Protein AF-A0A8J8HJS9-F1 (afdb_monomer_lite)

Radius of gyration: 49.49 Å; chains: 1; bounding box: 114×107×110 Å

Secondary structure (DSSP, 8-state):
----------------PPP--------PPPPPPEEEEESSEE-TT--EEEEEE-TT-SEEEEETTTEEEESEEEEEE--SS-EEEEEEESSTTPPEEEEEEEEE-TT----SPPEEEEEEES-SEE-TT--EEEEEEEESS-EEEEETTTEE-TT-SEEEE--SS-EEEEEEEEETTEEEEEEEEEEE----S---S-PPPEEEEEEES-SEE-TT--EEEEEEEESS-EEEEETTTEE-TT-SEEEE--SS-EEEEEEEEETTEEEEEEEEEEEPPP--PPPHHHHS-TTTTTHHHHTT-HHHHHHHHHHHHHHSPTT-EEEEEEEESSTHHHHHHHHHHGGGGGGEEEEEEE-TTS-EEEEEEEEEESSHHHHHHHHHTS-HHHHHH-TT-EEEEPPP----------

Foldseek 3Di:
DDDDDDDDDDDDDDDDDDDPPPPPPPPPPQDAKDWDKPPQEDAQFDKIKIWIAHPPAQWKAKPPVRDIGGNGDIDIDGHRAWDKIWIFRPPVVTDTRDIGIRHHDPDDPQPDWKDWPDWEKPAQEEAQQDKIKIFTDIDDQWFKFKPDVRDTQHPDGIDIDGHRAWDKIKMWTGDPNGIDIDIGIRHHPYPPPPDDDQDWKDWPDWDWPAQEEAQFDKIKIFTDIDRQWFKFKPPVRDTQRPDGIDIDGHRAFDKMKIWIGDPVGIDIDIGTRHHQYPDDDDDPVCLQFLVSLLVCLVVVVVVNLQVLLVVQLVPAPAFWKWWWQDKAPDSPVVNLLSVLQPRQSSQWRWHWDQDPVRDIIIIIIGHIGNDQVRNVVVLVVGRPSSCVNRVVTDMDTRDDPPPDDDDDDD

pLDDT: mean 75.35, std 15.9, range [27.67, 93.69]

Structure (mmCIF, N/CA/C/O backbone):
data_AF-A0A8J8HJS9-F1
#
_entry.id   AF-A0A8J8HJS9-F1
#
loop_
_atom_site.group_PDB
_atom_site.id
_atom_site.type_symbol
_atom_site.label_atom_id
_atom_site.label_alt_id
_atom_site.label_comp_id
_atom_site.label_asym_id
_atom_site.label_entity_id
_atom_site.label_seq_id
_atom_site.pdbx_PDB_ins_code
_atom_site.Cartn_x
_atom_site.Cartn_y
_atom_site.Cartn_z
_atom_site.occupancy
_atom_site.B_iso_or_equiv
_atom_site.auth_seq_id
_atom_site.auth_comp_id
_atom_site.auth_asym_id
_atom_site.auth_atom_id
_atom_site.pdbx_PDB_model_num
ATOM 1 N N . MET A 1 1 ? 49.437 -79.868 17.389 1.00 36.28 1 MET A N 1
ATOM 2 C CA . MET A 1 1 ? 50.194 -81.122 17.181 1.00 36.28 1 MET A CA 1
ATOM 3 C C . MET A 1 1 ? 49.932 -81.598 15.765 1.00 36.28 1 MET A C 1
ATOM 5 O O . MET A 1 1 ? 48.791 -81.554 15.331 1.00 36.28 1 MET A O 1
ATOM 9 N N . ALA A 1 2 ? 51.005 -81.908 15.046 1.00 41.72 2 ALA A N 1
ATOM 10 C CA . ALA A 1 2 ? 51.056 -82.119 13.604 1.00 41.72 2 ALA A CA 1
ATOM 11 C C . ALA A 1 2 ? 50.520 -83.483 13.140 1.00 41.72 2 ALA A C 1
ATOM 13 O O . ALA A 1 2 ? 50.541 -84.446 13.901 1.00 41.72 2 ALA A O 1
ATOM 14 N N . HIS A 1 3 ? 50.185 -83.574 11.849 1.00 36.38 3 HIS A N 1
ATOM 15 C CA . HIS A 1 3 ? 50.345 -84.798 11.064 1.00 36.38 3 HIS A CA 1
ATOM 16 C C . HIS A 1 3 ? 50.560 -84.491 9.569 1.00 36.38 3 HIS A C 1
ATOM 18 O O . HIS A 1 3 ? 49.727 -83.808 8.990 1.00 36.38 3 HIS A O 1
ATOM 24 N N . ARG A 1 4 ? 51.652 -85.073 9.020 1.00 40.34 4 ARG A N 1
ATOM 25 C CA . ARG A 1 4 ? 51.846 -85.717 7.685 1.00 40.34 4 ARG A CA 1
ATOM 26 C C . ARG A 1 4 ? 51.495 -84.934 6.393 1.00 40.34 4 ARG A C 1
ATOM 28 O O . ARG A 1 4 ? 50.524 -84.206 6.367 1.00 40.34 4 ARG A O 1
ATOM 35 N N . SER A 1 5 ? 52.151 -85.091 5.236 1.00 39.16 5 SER A N 1
ATOM 36 C CA . SER A 1 5 ? 53.235 -85.962 4.730 1.00 39.16 5 SER A CA 1
ATOM 37 C C . SER A 1 5 ? 53.528 -85.597 3.255 1.00 39.16 5 SER A C 1
ATOM 39 O O . SER A 1 5 ? 52.626 -85.124 2.574 1.00 39.16 5 SER A O 1
ATOM 41 N N . ASP A 1 6 ? 54.745 -85.925 2.798 1.00 36.84 6 ASP A N 1
ATOM 42 C CA . ASP A 1 6 ? 55.173 -86.344 1.439 1.00 36.84 6 ASP A CA 1
ATOM 43 C C . ASP A 1 6 ? 55.147 -85.385 0.218 1.00 36.84 6 ASP A C 1
ATOM 45 O O . ASP A 1 6 ? 54.103 -85.081 -0.342 1.00 36.84 6 ASP A O 1
ATOM 49 N N . HIS A 1 7 ? 56.365 -84.947 -0.181 1.00 37.84 7 HIS A N 1
ATOM 50 C CA . HIS A 1 7 ? 57.143 -85.253 -1.420 1.00 37.84 7 HIS A CA 1
ATOM 51 C C . HIS A 1 7 ? 56.428 -85.495 -2.786 1.00 37.84 7 HIS A C 1
ATOM 53 O O . HIS A 1 7 ? 55.281 -85.917 -2.792 1.00 37.84 7 HIS A O 1
ATOM 59 N N . PRO A 1 8 ? 57.119 -85.500 -3.964 1.00 48.84 8 PRO A N 1
ATOM 60 C CA . PRO A 1 8 ? 58.355 -84.828 -4.436 1.00 48.84 8 PRO A CA 1
ATOM 61 C C . PRO A 1 8 ? 58.306 -84.291 -5.914 1.00 48.84 8 PRO A C 1
ATOM 63 O O . PRO A 1 8 ? 57.469 -84.688 -6.709 1.00 48.84 8 PRO A O 1
ATOM 66 N N . GLY A 1 9 ? 59.296 -83.460 -6.296 1.00 34.62 9 GLY A N 1
ATOM 67 C CA . GLY A 1 9 ? 60.043 -83.472 -7.583 1.00 34.62 9 GLY A CA 1
ATOM 68 C C . GLY A 1 9 ? 59.390 -83.120 -8.940 1.00 34.62 9 GLY A C 1
ATOM 69 O O . GLY A 1 9 ? 58.496 -83.819 -9.389 1.00 34.62 9 GLY A O 1
ATOM 70 N N . TYR A 1 10 ? 59.992 -82.180 -9.699 1.00 31.38 10 TYR A N 1
ATOM 71 C CA . TYR A 1 10 ? 60.421 -82.425 -11.096 1.00 31.38 10 TYR A CA 1
ATOM 72 C C . TYR A 1 10 ? 61.401 -81.358 -11.658 1.00 31.38 10 TYR A C 1
ATOM 74 O O . TYR A 1 10 ? 61.459 -80.224 -11.201 1.00 31.38 10 TYR A O 1
ATOM 82 N N . THR A 1 11 ? 62.176 -81.821 -12.639 1.00 39.16 11 THR A N 1
ATOM 83 C CA . THR A 1 11 ? 63.468 -81.427 -13.261 1.00 39.16 11 THR A CA 1
ATOM 84 C C . THR A 1 11 ? 63.566 -80.110 -14.085 1.00 39.16 11 THR A C 1
ATOM 86 O O . THR A 1 11 ? 62.546 -79.487 -14.375 1.00 39.16 11 THR A O 1
ATOM 89 N N . PRO A 1 12 ? 64.792 -79.674 -14.493 1.00 52.62 12 PRO A N 1
ATOM 90 C CA . PRO A 1 12 ? 65.065 -78.360 -15.090 1.00 52.62 12 PRO A CA 1
ATOM 91 C C . PRO A 1 12 ? 65.014 -78.344 -16.632 1.00 52.62 12 PRO A C 1
ATOM 93 O O . PRO A 1 12 ? 65.331 -79.336 -17.285 1.00 52.62 12 PRO A O 1
ATOM 96 N N . LYS A 1 13 ? 64.712 -77.175 -17.220 1.00 33.69 13 LYS A N 1
ATOM 97 C CA . LYS A 1 13 ? 64.967 -76.835 -18.635 1.00 33.69 13 LYS A CA 1
ATOM 98 C C . LYS A 1 13 ? 65.310 -75.343 -18.774 1.00 33.69 13 LYS A C 1
ATOM 100 O O . LYS A 1 13 ? 64.467 -74.49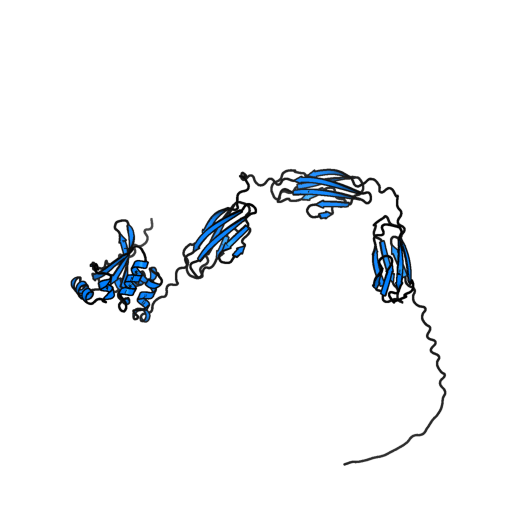3 -18.520 1.00 33.69 13 LYS A O 1
ATOM 105 N N . MET A 1 14 ? 66.529 -75.038 -19.220 1.00 44.81 14 MET A N 1
ATOM 106 C CA . MET A 1 14 ? 66.852 -73.822 -19.991 1.00 44.81 14 MET A CA 1
ATOM 107 C C . MET A 1 14 ? 66.693 -74.231 -21.466 1.00 44.81 14 MET A C 1
ATOM 109 O O . MET A 1 14 ? 67.125 -75.344 -21.783 1.00 44.81 14 MET A O 1
ATOM 113 N N . PRO A 1 15 ? 66.035 -73.466 -22.360 1.00 48.69 15 PRO A N 1
ATOM 114 C CA . PRO A 1 15 ? 66.556 -72.192 -22.880 1.00 48.69 15 PRO A CA 1
ATOM 115 C C . PRO A 1 15 ? 65.411 -71.175 -23.156 1.00 48.69 15 PRO A C 1
ATOM 117 O O . PRO A 1 15 ? 64.243 -71.489 -22.982 1.00 48.69 15 PRO A O 1
ATOM 120 N N . LEU A 1 16 ? 65.630 -69.905 -23.486 1.00 39.34 16 LEU A N 1
ATOM 121 C CA . LEU A 1 16 ? 65.912 -69.418 -24.840 1.00 39.34 16 LEU A CA 1
ATOM 122 C C . LEU A 1 16 ? 65.949 -67.880 -24.746 1.00 39.34 16 LEU A C 1
ATOM 124 O O . LEU A 1 16 ? 65.072 -67.288 -24.116 1.00 39.34 16 LEU A O 1
ATOM 128 N N . LEU A 1 17 ? 66.939 -67.235 -25.369 1.00 49.56 17 LEU A N 1
ATOM 129 C CA . LEU A 1 17 ? 66.919 -65.790 -25.593 1.00 49.56 17 LEU A CA 1
ATOM 130 C C . LEU A 1 17 ? 65.642 -65.411 -26.361 1.00 49.56 17 LEU A C 1
ATOM 132 O O . LEU A 1 17 ? 65.450 -65.854 -27.492 1.00 49.56 17 LEU A O 1
ATOM 136 N N . LEU A 1 18 ? 64.806 -64.560 -25.769 1.00 41.50 18 LEU A N 1
ATOM 137 C CA . LEU A 1 18 ? 63.797 -63.787 -26.493 1.00 41.50 18 LEU A CA 1
ATOM 138 C C . LEU A 1 18 ? 64.414 -62.428 -26.852 1.00 41.50 18 LEU A C 1
ATOM 140 O O . LEU A 1 18 ? 65.039 -61.803 -25.990 1.00 41.50 18 LEU A O 1
ATOM 144 N N . PRO A 1 19 ? 64.293 -61.970 -28.109 1.00 44.59 19 PRO A N 1
ATOM 145 C CA . PRO A 1 19 ? 64.908 -60.730 -28.543 1.00 44.59 19 PRO A CA 1
ATOM 146 C C . PRO A 1 19 ? 64.234 -59.556 -27.836 1.00 44.59 19 PRO A C 1
ATOM 148 O O . PRO A 1 19 ? 63.010 -59.520 -27.678 1.00 44.59 19 PRO A O 1
ATOM 151 N N . LEU A 1 20 ? 65.059 -58.587 -27.436 1.00 45.38 20 LEU A N 1
ATOM 152 C CA . LEU A 1 20 ? 64.646 -57.256 -27.020 1.00 45.38 20 LEU A CA 1
ATOM 153 C C . LEU A 1 20 ? 63.729 -56.694 -28.114 1.00 45.38 20 LEU A C 1
ATOM 155 O O . LEU A 1 20 ? 64.186 -56.237 -29.160 1.00 45.38 20 LEU A O 1
ATOM 159 N N . SER A 1 21 ? 62.421 -56.810 -27.900 1.00 46.03 21 SER A N 1
ATOM 160 C CA . SER A 1 21 ? 61.421 -56.232 -28.782 1.00 46.03 21 SER A CA 1
ATOM 161 C C . SER A 1 21 ? 61.504 -54.735 -28.554 1.00 46.03 21 SER A C 1
ATOM 163 O O . SER A 1 21 ? 60.954 -54.212 -27.586 1.00 46.03 21 SER A O 1
ATOM 165 N N . LEU A 1 22 ? 62.292 -54.068 -29.395 1.00 46.22 22 LEU A N 1
ATOM 166 C CA . LEU A 1 22 ? 62.336 -52.624 -29.498 1.00 46.22 22 LEU A CA 1
ATOM 167 C C . LEU A 1 22 ? 60.907 -52.187 -29.832 1.00 46.22 22 LEU A C 1
ATOM 169 O O . LEU A 1 22 ? 60.475 -52.275 -30.981 1.00 46.22 22 LEU A O 1
ATOM 173 N N . LEU A 1 23 ? 60.143 -51.796 -28.809 1.00 44.44 23 LEU A N 1
ATOM 174 C CA . LEU A 1 23 ? 58.876 -51.115 -29.000 1.00 44.44 23 LEU A CA 1
ATOM 175 C C . LEU A 1 23 ? 59.242 -49.786 -29.659 1.00 44.44 23 LEU A C 1
ATOM 177 O O . LEU A 1 23 ? 59.620 -48.820 -28.998 1.00 44.44 23 LEU A O 1
ATOM 181 N N . LEU A 1 24 ? 59.219 -49.770 -30.989 1.00 45.34 24 LEU A N 1
ATOM 182 C CA . LEU A 1 24 ? 59.261 -48.545 -31.756 1.00 45.34 24 LEU A CA 1
ATOM 183 C C . LEU A 1 24 ? 57.940 -47.841 -31.434 1.00 45.34 24 LEU A C 1
ATOM 185 O O . LEU A 1 24 ? 56.916 -48.093 -32.066 1.00 45.34 24 LEU A O 1
ATOM 189 N N . CYS A 1 25 ? 57.938 -47.019 -30.382 1.00 41.53 25 CYS A N 1
ATOM 190 C CA . CYS A 1 25 ? 56.901 -46.023 -30.188 1.00 41.53 25 CYS A CA 1
ATOM 191 C C . CYS A 1 25 ? 56.928 -45.156 -31.445 1.00 41.53 25 CYS A C 1
ATO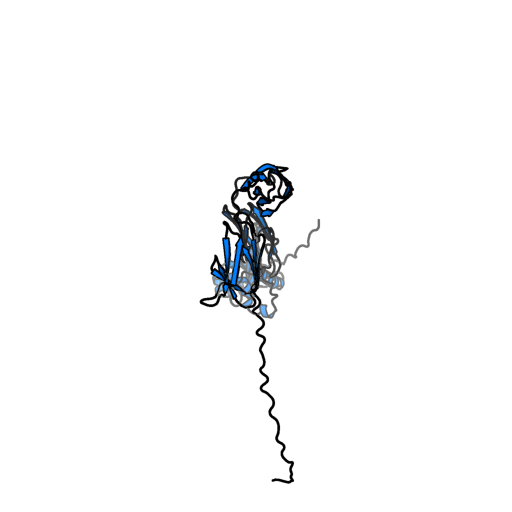M 193 O O . CYS A 1 25 ? 57.761 -44.261 -31.577 1.00 41.53 25 CYS A O 1
ATOM 195 N N . LEU A 1 26 ? 56.034 -45.448 -32.388 1.00 49.09 26 LEU A N 1
ATOM 196 C CA . LEU A 1 26 ? 55.610 -44.487 -33.387 1.00 49.09 26 LEU A CA 1
ATOM 197 C C . LEU A 1 26 ? 55.000 -43.338 -32.588 1.00 49.09 26 LEU A C 1
ATOM 199 O O . LEU A 1 26 ? 53.828 -43.379 -32.222 1.00 49.09 26 LEU A O 1
ATOM 203 N N . ALA A 1 27 ? 55.830 -42.358 -32.229 1.00 51.84 27 ALA A N 1
ATOM 204 C CA . ALA A 1 27 ? 55.368 -41.093 -31.702 1.00 51.84 27 ALA A CA 1
ATOM 205 C C . ALA A 1 27 ? 54.453 -40.513 -32.779 1.00 51.84 27 ALA A C 1
ATOM 207 O O . ALA A 1 27 ? 54.914 -40.055 -33.826 1.00 51.84 27 ALA A O 1
ATOM 208 N N . GLN A 1 28 ? 53.145 -40.648 -32.567 1.00 54.22 28 GLN A N 1
ATOM 209 C CA . GLN A 1 28 ? 52.143 -40.066 -33.438 1.00 54.22 28 GLN A CA 1
ATOM 210 C C . GLN A 1 28 ? 52.453 -38.571 -33.507 1.00 54.22 28 GLN A C 1
ATOM 212 O O . GLN A 1 28 ? 52.552 -37.920 -32.464 1.00 54.22 28 GLN A O 1
ATOM 217 N N . ALA A 1 29 ? 52.708 -38.060 -34.716 1.00 60.34 29 ALA A N 1
ATOM 218 C CA . ALA A 1 29 ? 53.073 -36.662 -34.899 1.00 60.34 29 ALA A CA 1
ATOM 219 C C . ALA A 1 29 ? 52.031 -35.785 -34.183 1.00 60.34 29 ALA A C 1
ATOM 221 O O . ALA A 1 29 ? 50.831 -36.049 -34.327 1.00 60.34 29 ALA A O 1
ATOM 222 N N . PRO A 1 30 ? 52.461 -34.799 -33.376 1.00 66.31 30 PRO A N 1
ATOM 223 C CA . PRO A 1 30 ? 51.550 -34.012 -32.565 1.00 66.31 30 PRO A CA 1
ATOM 224 C C . PRO A 1 30 ? 50.492 -33.374 -33.463 1.00 66.31 30 PRO A C 1
ATOM 226 O O . PRO A 1 30 ? 50.823 -32.647 -34.400 1.00 66.31 30 PRO A O 1
ATOM 229 N N . THR A 1 31 ? 49.217 -33.671 -33.198 1.00 76.62 31 THR A N 1
ATOM 230 C CA . THR A 1 31 ? 48.098 -33.103 -33.952 1.00 76.62 31 THR A CA 1
ATOM 231 C C . THR A 1 31 ? 48.204 -31.577 -33.916 1.00 76.62 31 THR A C 1
ATOM 233 O O . THR A 1 31 ? 48.245 -31.019 -32.812 1.00 76.62 31 THR A O 1
ATOM 236 N N . PRO A 1 32 ? 48.273 -30.898 -35.075 1.00 82.69 32 PRO A N 1
ATOM 237 C CA . PRO A 1 32 ? 48.470 -29.458 -35.112 1.00 82.69 32 PRO A CA 1
ATOM 238 C C . PRO A 1 32 ? 47.260 -28.731 -34.525 1.00 82.69 32 PRO A C 1
ATOM 240 O O . PRO A 1 32 ? 46.136 -29.240 -34.539 1.00 82.69 32 PRO A O 1
ATOM 243 N N . CYS A 1 33 ? 47.488 -27.521 -34.022 1.00 88.12 33 CYS A N 1
ATOM 244 C CA . CYS A 1 33 ? 46.398 -26.633 -33.656 1.00 88.12 33 CYS A CA 1
ATOM 245 C C . CYS A 1 33 ? 45.600 -26.228 -34.898 1.00 88.12 33 CYS A C 1
ATOM 247 O O . CYS A 1 33 ? 46.172 -25.773 -35.887 1.00 88.12 33 CYS A O 1
ATOM 249 N N . THR A 1 34 ? 44.277 -26.337 -34.834 1.00 91.00 34 THR A N 1
ATOM 250 C CA . THR A 1 34 ? 43.375 -25.781 -35.846 1.00 91.00 34 THR A CA 1
ATOM 251 C C . THR A 1 34 ? 42.819 -24.459 -35.342 1.00 91.00 34 THR A C 1
ATOM 253 O O . THR A 1 34 ? 42.276 -24.423 -34.238 1.00 91.00 34 THR A O 1
ATOM 256 N N . LEU A 1 35 ? 42.927 -23.401 -36.144 1.00 91.50 35 LEU A N 1
ATOM 257 C CA . LEU A 1 35 ? 42.413 -22.066 -35.845 1.00 91.50 35 LEU A CA 1
ATOM 258 C C . LEU A 1 35 ? 41.567 -21.594 -37.033 1.00 91.50 35 LEU A C 1
ATOM 260 O O . LEU A 1 35 ? 42.060 -21.591 -38.158 1.00 91.50 35 LEU A O 1
ATOM 264 N N . SER A 1 36 ? 40.314 -21.213 -36.786 1.00 91.25 36 SER A N 1
ATOM 265 C CA . SER A 1 36 ? 39.416 -20.642 -37.797 1.00 91.25 36 SER A CA 1
ATOM 266 C C . SER A 1 36 ? 38.814 -19.336 -37.295 1.00 91.25 36 SER A C 1
ATOM 268 O O . SER A 1 36 ? 38.503 -19.209 -36.108 1.00 91.25 36 SER A O 1
ATOM 270 N N . LEU A 1 37 ? 38.666 -18.372 -38.200 1.00 90.44 37 LEU A N 1
ATOM 271 C CA . LEU A 1 37 ? 38.125 -17.049 -37.925 1.00 90.44 37 LEU A CA 1
ATOM 272 C C . LEU A 1 37 ? 37.078 -16.732 -38.991 1.00 90.44 37 LEU A C 1
ATOM 274 O O . LEU A 1 37 ? 37.406 -16.600 -40.170 1.00 90.44 37 LEU A O 1
ATOM 278 N N . GLU A 1 38 ? 35.820 -16.628 -38.571 1.00 89.62 38 GLU A N 1
ATOM 279 C CA . GLU A 1 38 ? 34.693 -16.421 -39.478 1.00 89.62 38 GLU A CA 1
ATOM 280 C C . GLU A 1 38 ? 33.768 -15.305 -38.967 1.00 89.62 38 GLU A C 1
ATOM 282 O O . GLU A 1 38 ? 33.300 -15.372 -37.825 1.00 89.62 38 GLU A O 1
ATOM 287 N N . PRO A 1 39 ? 33.465 -14.282 -39.790 1.00 88.56 39 PRO A N 1
ATOM 288 C CA . PRO A 1 39 ? 34.075 -13.952 -41.091 1.00 88.56 39 PRO A CA 1
ATOM 289 C C . PRO A 1 39 ? 35.500 -13.359 -40.965 1.00 88.56 39 PRO A C 1
ATOM 291 O O . PRO A 1 39 ? 35.827 -12.714 -39.973 1.00 88.56 39 PRO A O 1
ATOM 294 N N . GLY A 1 40 ? 36.350 -13.559 -41.983 1.00 83.81 40 GLY A N 1
ATOM 295 C CA . GLY A 1 40 ? 37.748 -13.077 -42.006 1.00 83.81 40 GLY A CA 1
ATOM 296 C C . GLY A 1 40 ? 37.934 -11.592 -42.360 1.00 83.81 40 GLY A C 1
ATOM 297 O O . GLY A 1 40 ? 39.005 -11.025 -42.138 1.00 83.81 40 GLY A O 1
ATOM 298 N N . GLU A 1 41 ? 36.892 -10.946 -42.880 1.00 84.94 41 GLU A N 1
ATOM 299 C CA . GLU A 1 41 ? 36.853 -9.514 -43.172 1.00 84.94 41 GLU A CA 1
ATOM 300 C C . GLU A 1 41 ? 35.580 -8.917 -42.568 1.00 84.94 41 GLU A C 1
ATOM 302 O O . GLU A 1 41 ? 34.488 -9.446 -42.781 1.00 84.94 41 GLU A O 1
ATOM 307 N N . VAL A 1 42 ? 35.729 -7.844 -41.790 1.00 79.62 42 VAL A N 1
ATOM 308 C CA . VAL A 1 42 ? 34.628 -7.198 -41.058 1.00 79.62 42 VAL A CA 1
ATOM 309 C C . VAL A 1 42 ? 34.766 -5.687 -41.019 1.00 79.62 42 VAL A C 1
ATOM 311 O O . VAL A 1 42 ? 35.817 -5.116 -41.312 1.00 79.62 42 VAL A O 1
ATOM 314 N N . ARG A 1 43 ? 33.694 -5.008 -40.626 1.00 75.81 43 ARG A N 1
ATOM 315 C CA . ARG A 1 43 ? 33.716 -3.574 -40.321 1.00 75.81 43 ARG A CA 1
ATOM 316 C C . ARG A 1 43 ? 34.173 -3.333 -38.874 1.00 75.81 43 ARG A C 1
ATOM 318 O O . ARG A 1 43 ? 34.105 -4.246 -38.048 1.00 75.81 43 ARG A O 1
ATOM 325 N N . PRO A 1 44 ? 34.614 -2.110 -38.523 1.00 74.81 44 PRO A N 1
ATOM 326 C CA . PRO A 1 44 ? 34.968 -1.787 -37.144 1.00 74.81 44 PRO A CA 1
ATOM 327 C C . PRO A 1 44 ? 33.843 -2.141 -36.157 1.00 74.81 44 PRO A C 1
ATOM 329 O O . PRO A 1 44 ? 32.724 -1.648 -36.278 1.00 74.81 44 PRO A O 1
ATOM 332 N N . GLY A 1 45 ? 34.140 -2.991 -35.171 1.00 65.62 45 GLY A N 1
ATOM 333 C CA . GLY A 1 45 ? 33.214 -3.373 -34.098 1.00 65.62 45 GLY A CA 1
ATOM 334 C C . GLY A 1 45 ? 32.198 -4.471 -34.445 1.00 65.62 45 GLY A C 1
ATOM 335 O O . GLY A 1 45 ? 31.417 -4.868 -33.569 1.00 65.62 45 GLY A O 1
ATOM 336 N N . GLU A 1 46 ? 32.208 -4.987 -35.677 1.00 76.94 46 GLU A N 1
ATOM 337 C CA . GLU A 1 46 ? 31.443 -6.179 -36.051 1.00 76.94 46 GLU A CA 1
ATOM 338 C C . GLU A 1 46 ? 31.998 -7.433 -35.372 1.00 76.94 46 GLU A C 1
ATOM 340 O O . GLU A 1 46 ? 33.171 -7.511 -35.005 1.00 76.94 46 GLU A O 1
ATOM 345 N N . SER A 1 47 ? 31.122 -8.413 -35.156 1.00 79.25 47 SER A N 1
ATOM 346 C CA . SER A 1 47 ? 31.481 -9.649 -34.474 1.00 79.25 47 SER A CA 1
ATOM 347 C C . SER A 1 47 ? 32.165 -10.636 -35.412 1.00 79.25 47 SER A C 1
ATOM 349 O O . SER A 1 47 ? 31.607 -10.969 -36.455 1.00 79.25 47 SER A O 1
ATOM 351 N N . VAL A 1 48 ? 33.291 -11.190 -34.975 1.00 87.62 48 VAL A N 1
ATOM 352 C CA . VAL A 1 48 ? 33.919 -12.374 -35.571 1.00 87.62 48 VAL A CA 1
ATOM 353 C C . VAL A 1 48 ? 33.921 -13.525 -34.583 1.00 87.62 48 VAL A C 1
ATOM 355 O O . VAL A 1 48 ? 34.086 -13.310 -33.381 1.00 87.62 48 VAL A O 1
ATOM 358 N N . LEU A 1 49 ? 33.742 -14.746 -35.073 1.00 91.25 49 LEU A N 1
ATOM 359 C CA . LEU A 1 49 ? 33.889 -15.957 -34.280 1.00 91.25 49 LEU A CA 1
ATOM 360 C C . LEU A 1 49 ? 35.292 -16.527 -34.500 1.00 91.25 49 LEU A C 1
ATOM 362 O O . LEU A 1 49 ? 35.616 -16.985 -35.594 1.00 91.25 49 LEU A O 1
ATOM 366 N N . LEU A 1 50 ? 36.115 -16.513 -33.454 1.00 89.75 50 LEU A N 1
ATOM 367 C CA . LEU A 1 50 ? 37.407 -17.191 -33.436 1.00 89.75 50 LEU A CA 1
ATOM 368 C C . LEU A 1 50 ? 37.244 -18.545 -32.746 1.00 89.75 50 LEU A C 1
ATOM 370 O O . LEU A 1 50 ? 36.863 -18.603 -31.578 1.00 89.75 50 LEU A O 1
ATOM 374 N N . THR A 1 51 ? 37.558 -19.623 -33.456 1.00 91.75 51 THR A N 1
ATOM 375 C CA . THR A 1 51 ? 37.487 -21.000 -32.954 1.00 91.75 51 THR A CA 1
ATOM 376 C C . THR A 1 51 ? 38.865 -21.640 -33.005 1.00 91.75 51 THR A C 1
ATOM 378 O O . THR A 1 51 ? 39.537 -21.571 -34.034 1.00 91.75 51 THR A O 1
ATOM 381 N N . TRP A 1 52 ? 39.281 -22.301 -31.923 1.00 92.88 52 TRP A N 1
ATOM 382 C CA . TRP A 1 52 ? 40.519 -23.082 -31.897 1.00 92.88 52 TRP A CA 1
ATOM 383 C C . TRP A 1 52 ? 40.338 -24.466 -31.287 1.00 92.88 52 TRP A C 1
ATOM 385 O O . TRP A 1 52 ? 39.505 -24.693 -30.407 1.00 92.88 52 TRP A O 1
ATOM 395 N N . ALA A 1 53 ? 41.189 -25.388 -31.727 1.00 93.31 53 ALA A N 1
ATOM 396 C CA . ALA A 1 53 ? 41.435 -26.656 -31.063 1.00 93.31 53 ALA A CA 1
ATOM 397 C C . ALA A 1 53 ? 42.932 -26.968 -31.125 1.00 93.31 53 ALA A C 1
ATOM 399 O O . ALA A 1 53 ? 43.490 -27.168 -32.198 1.00 93.31 53 ALA A O 1
ATOM 400 N N . CYS A 1 54 ? 43.566 -27.011 -29.961 1.00 91.88 54 CYS A N 1
ATOM 401 C CA . CYS A 1 54 ? 44.980 -27.271 -29.748 1.00 91.88 54 CYS A CA 1
ATOM 402 C C . CYS A 1 54 ? 45.149 -28.533 -28.895 1.00 91.88 54 CYS A C 1
ATOM 404 O O . CYS A 1 54 ? 45.250 -28.435 -27.673 1.00 91.88 54 CYS A O 1
ATOM 406 N N . PRO A 1 55 ? 45.201 -29.733 -29.501 1.00 87.31 55 PRO A N 1
ATOM 407 C CA . PRO A 1 55 ? 45.293 -30.989 -28.749 1.00 87.31 55 PRO A CA 1
ATOM 408 C C . PRO A 1 55 ? 46.552 -31.098 -27.876 1.00 87.31 55 PRO A C 1
ATOM 410 O O . PRO A 1 55 ? 46.554 -31.813 -26.881 1.00 87.31 55 PRO A O 1
ATOM 413 N N . GLN A 1 56 ? 47.614 -30.376 -28.245 1.00 83.56 56 GLN A N 1
ATOM 414 C CA . GLN A 1 56 ? 48.912 -30.377 -27.562 1.00 83.56 56 GLN A CA 1
ATOM 415 C C . GLN A 1 56 ? 48.988 -29.403 -26.373 1.00 83.56 56 GLN A C 1
ATOM 417 O O . GLN A 1 56 ? 49.939 -29.469 -25.595 1.00 83.56 56 GLN A O 1
ATOM 422 N N . ALA A 1 57 ? 48.018 -28.492 -26.236 1.00 86.25 57 ALA A N 1
ATOM 423 C CA . ALA A 1 57 ? 48.018 -27.444 -25.220 1.00 86.25 57 ALA A CA 1
ATOM 424 C C . ALA A 1 57 ? 46.679 -27.452 -24.462 1.00 86.25 57 ALA A C 1
ATOM 426 O O . ALA A 1 57 ? 45.666 -27.023 -25.016 1.00 86.25 57 ALA A O 1
ATOM 427 N N . PRO A 1 58 ? 46.633 -27.916 -23.197 1.00 86.06 58 PRO A N 1
ATOM 428 C CA . PRO A 1 58 ? 45.385 -27.982 -22.428 1.00 86.06 58 PRO A CA 1
ATOM 429 C C . PRO A 1 58 ? 44.810 -26.591 -22.125 1.00 86.06 58 PRO A C 1
ATOM 431 O O . PRO A 1 58 ? 43.597 -26.437 -21.968 1.00 86.06 58 PRO A O 1
ATOM 434 N N . GLN A 1 59 ? 45.673 -25.576 -22.082 1.00 89.06 59 GLN A N 1
ATOM 435 C CA . GLN A 1 59 ? 45.317 -24.169 -21.978 1.00 89.06 59 GLN A CA 1
ATOM 436 C C . GLN A 1 59 ? 46.160 -23.359 -22.959 1.00 89.06 59 GLN A C 1
ATOM 438 O O . GLN A 1 59 ? 47.344 -23.641 -23.159 1.00 89.06 59 GLN A O 1
ATOM 443 N N . ILE A 1 60 ? 45.544 -22.336 -23.537 1.00 92.81 60 ILE A N 1
ATOM 444 C CA . ILE A 1 60 ? 46.195 -21.388 -24.432 1.00 92.81 60 ILE A CA 1
ATOM 445 C C . ILE A 1 60 ? 46.079 -19.975 -23.887 1.00 92.81 60 ILE A C 1
ATOM 447 O O . ILE A 1 60 ? 45.202 -19.682 -23.078 1.00 92.81 60 ILE A O 1
ATOM 451 N N . ARG A 1 61 ? 46.954 -19.090 -24.346 1.00 90.81 61 ARG A N 1
ATOM 452 C CA . ARG A 1 61 ? 46.914 -17.656 -24.078 1.00 90.81 61 ARG A CA 1
ATOM 453 C C . ARG A 1 61 ? 46.622 -16.922 -25.381 1.00 90.81 61 ARG A C 1
ATOM 455 O O . ARG A 1 61 ? 47.393 -17.038 -26.332 1.0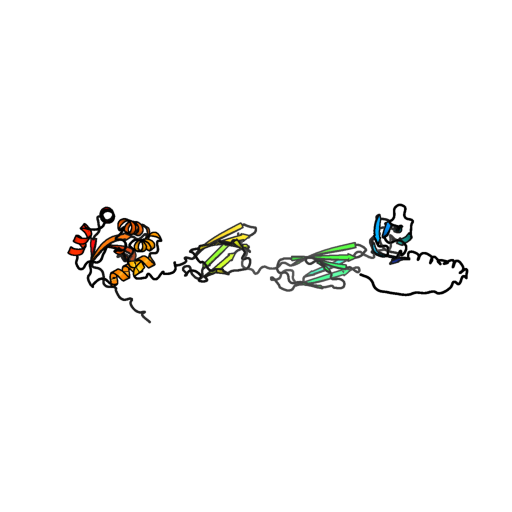0 90.81 61 ARG A O 1
ATOM 462 N N . LEU A 1 62 ? 45.509 -16.197 -25.428 1.00 89.75 62 LEU A N 1
ATOM 463 C CA . LEU A 1 62 ? 45.080 -15.420 -26.589 1.00 89.75 62 LEU A CA 1
ATOM 464 C C . LEU A 1 62 ? 45.620 -13.987 -26.502 1.00 89.75 62 LEU A C 1
ATOM 466 O O . LEU A 1 62 ? 45.408 -13.293 -25.506 1.00 89.75 62 LEU A O 1
ATOM 470 N N . GLU A 1 63 ? 46.285 -13.533 -27.559 1.00 83.62 63 GLU A N 1
ATOM 471 C CA . GLU A 1 63 ? 46.710 -12.147 -27.749 1.00 83.62 63 GLU A CA 1
ATOM 472 C C . GLU A 1 63 ? 46.034 -11.526 -28.983 1.00 83.62 63 GLU A C 1
ATOM 474 O O . GLU A 1 63 ? 45.845 -12.234 -29.974 1.00 83.62 63 GLU A O 1
ATOM 479 N N . PRO A 1 64 ? 45.707 -10.218 -28.977 1.00 75.69 64 PRO A N 1
ATOM 480 C CA . PRO A 1 64 ? 45.789 -9.286 -27.845 1.00 75.69 64 PRO A CA 1
ATOM 481 C C . PRO A 1 64 ? 44.773 -9.616 -26.732 1.00 75.69 64 PRO A C 1
ATOM 483 O O . PRO A 1 64 ? 43.746 -10.237 -26.984 1.00 75.69 64 PRO A O 1
ATOM 486 N N . GLY A 1 65 ? 45.066 -9.202 -25.493 1.00 72.38 65 GLY A N 1
ATOM 487 C CA . GLY A 1 65 ? 44.186 -9.387 -24.324 1.00 72.38 65 GLY A CA 1
ATOM 488 C C . GLY A 1 65 ? 44.731 -10.322 -23.239 1.00 72.38 65 GLY A C 1
ATOM 489 O O . GLY A 1 65 ? 44.291 -10.240 -22.097 1.00 72.38 65 GLY A O 1
ATOM 490 N N . GLY A 1 66 ? 45.710 -11.174 -23.560 1.00 79.69 66 GLY A N 1
ATOM 491 C CA . GLY A 1 66 ? 46.420 -12.012 -22.586 1.00 79.69 66 GLY A CA 1
ATOM 492 C C . GLY A 1 66 ? 45.542 -13.044 -21.870 1.00 79.69 66 GLY A C 1
ATOM 493 O O . GLY A 1 66 ? 45.921 -13.534 -20.809 1.00 79.69 66 GLY A O 1
ATOM 494 N N . MET A 1 67 ? 44.371 -13.366 -22.423 1.00 82.06 67 MET A N 1
ATOM 495 C CA . MET A 1 67 ? 43.385 -14.234 -21.778 1.00 82.06 67 MET A CA 1
ATOM 496 C C . MET A 1 67 ? 43.830 -15.696 -21.836 1.00 82.06 67 MET A C 1
ATOM 498 O O . MET A 1 67 ? 44.131 -16.201 -22.917 1.00 82.06 67 MET A O 1
ATOM 502 N N . VAL A 1 68 ? 43.830 -16.385 -20.691 1.00 87.31 68 VAL A N 1
ATOM 503 C CA . VAL A 1 68 ? 44.086 -17.832 -20.623 1.00 87.31 68 VAL A CA 1
ATOM 504 C C . VAL A 1 68 ? 42.769 -18.582 -20.790 1.00 87.31 68 VAL A C 1
ATOM 506 O O . VAL A 1 68 ? 41.852 -18.420 -19.987 1.00 87.31 68 VAL A O 1
ATOM 509 N N . LEU A 1 69 ? 42.666 -19.390 -21.843 1.00 89.06 69 LEU A N 1
ATOM 510 C CA . LEU A 1 69 ? 41.449 -20.097 -22.238 1.00 89.06 69 LEU A CA 1
ATOM 511 C C . LEU A 1 69 ? 41.729 -21.593 -22.448 1.00 89.06 69 LEU A C 1
ATOM 513 O O . LEU A 1 69 ? 42.882 -21.983 -22.644 1.00 89.06 69 LEU A O 1
ATOM 517 N N . PRO A 1 70 ? 40.701 -22.459 -22.413 1.00 91.38 70 PRO A N 1
ATOM 518 C CA . PRO A 1 70 ? 40.874 -23.883 -22.684 1.00 91.38 70 PRO A CA 1
ATOM 519 C C . PRO A 1 70 ? 41.471 -24.149 -24.071 1.00 91.38 70 PRO A C 1
ATOM 521 O O . PRO A 1 70 ? 41.209 -23.414 -25.024 1.00 91.38 70 PRO A O 1
ATOM 524 N N . GLY A 1 71 ? 42.210 -25.252 -24.203 1.00 85.75 71 GLY A N 1
ATOM 525 C CA . GLY A 1 71 ? 42.834 -25.694 -25.455 1.00 85.75 71 GLY A CA 1
ATOM 526 C C . GLY A 1 71 ? 41.869 -25.931 -26.618 1.00 85.75 71 GLY A C 1
ATOM 527 O O . GLY A 1 71 ? 42.294 -25.969 -27.767 1.00 85.75 71 GLY A O 1
ATOM 528 N N . LYS A 1 72 ? 40.567 -26.054 -26.351 1.00 91.75 72 LYS A N 1
ATOM 529 C CA . LYS A 1 72 ? 39.506 -26.095 -27.359 1.00 91.75 72 LYS A CA 1
ATOM 530 C C . LYS A 1 72 ? 38.364 -25.187 -26.924 1.00 91.75 72 LYS A C 1
ATOM 532 O O . LYS A 1 72 ? 37.725 -25.463 -25.909 1.00 91.75 72 LYS A O 1
ATOM 537 N N . PHE A 1 73 ? 38.117 -24.116 -27.671 1.00 90.44 73 PHE A N 1
ATOM 538 C CA . PHE A 1 73 ? 37.081 -23.139 -27.343 1.00 90.44 73 PHE A CA 1
ATOM 539 C C . PHE A 1 73 ? 36.715 -22.286 -28.566 1.00 90.44 73 PHE A C 1
ATOM 541 O O . PHE A 1 73 ? 37.380 -22.341 -29.602 1.00 90.44 73 PHE A O 1
ATOM 548 N N . GLN A 1 74 ? 35.652 -21.496 -28.431 1.00 90.62 74 GLN A N 1
ATOM 549 C CA . GLN A 1 74 ? 35.255 -20.488 -29.409 1.00 90.62 74 GLN A CA 1
ATOM 550 C C . GLN A 1 74 ? 34.908 -19.184 -28.689 1.00 90.62 74 GLN A C 1
ATOM 552 O O . GLN A 1 74 ? 34.290 -19.207 -27.625 1.00 90.62 74 GLN A O 1
ATOM 557 N N . VAL A 1 75 ? 35.294 -18.047 -29.257 1.00 83.44 75 VAL A N 1
ATOM 558 C CA . VAL A 1 75 ? 35.049 -16.725 -28.672 1.00 83.44 75 VAL A CA 1
ATOM 559 C C . VAL A 1 75 ? 34.585 -15.747 -29.742 1.00 83.44 75 VAL A C 1
ATOM 561 O O . VAL A 1 75 ? 35.112 -15.720 -30.855 1.00 83.44 75 VAL A O 1
ATOM 564 N N . THR A 1 76 ? 33.593 -14.929 -29.399 1.00 87.62 76 THR A N 1
ATOM 565 C CA . THR A 1 76 ? 33.137 -13.830 -30.252 1.00 87.62 76 THR A CA 1
ATOM 566 C C . THR A 1 76 ? 33.933 -12.569 -29.931 1.00 87.62 76 THR A C 1
ATOM 568 O O . THR A 1 76 ? 33.951 -12.116 -28.788 1.00 87.62 76 THR A O 1
ATOM 571 N N . LEU A 1 77 ? 34.577 -11.987 -30.940 1.00 82.25 77 LEU A N 1
ATOM 572 C CA . LEU A 1 77 ? 35.447 -10.814 -30.830 1.00 82.25 77 LEU A CA 1
ATOM 573 C C . LEU A 1 77 ? 34.859 -9.657 -31.639 1.00 82.25 77 LEU A C 1
ATOM 575 O O . LEU A 1 77 ? 34.125 -9.889 -32.592 1.00 82.25 77 LEU A O 1
ATOM 579 N N . ARG A 1 78 ? 35.175 -8.412 -31.266 1.00 81.00 78 ARG A N 1
ATOM 580 C CA . ARG A 1 78 ? 34.712 -7.195 -31.960 1.00 81.00 78 ARG A CA 1
ATOM 581 C C . ARG A 1 78 ? 35.883 -6.252 -32.259 1.00 81.00 78 ARG A C 1
ATOM 583 O O . ARG A 1 78 ? 36.065 -5.264 -31.546 1.00 81.00 78 ARG A O 1
ATOM 590 N N . PRO A 1 79 ? 36.733 -6.576 -33.245 1.00 76.12 79 PRO A N 1
ATOM 591 C CA . PRO A 1 79 ? 37.906 -5.773 -33.582 1.00 76.12 79 PRO A CA 1
ATOM 592 C C . PRO A 1 79 ? 37.497 -4.403 -34.150 1.00 76.12 79 PRO A C 1
ATOM 594 O O . PRO A 1 79 ? 36.671 -4.312 -35.054 1.00 76.12 79 PRO A O 1
ATOM 597 N N . ALA A 1 80 ? 38.089 -3.319 -33.645 1.00 70.00 80 ALA A N 1
ATOM 598 C CA . ALA A 1 80 ? 37.892 -1.971 -34.200 1.00 70.00 80 ALA A CA 1
ATOM 599 C C . ALA A 1 80 ? 38.841 -1.661 -35.376 1.00 70.00 80 ALA A C 1
ATOM 601 O O . ALA A 1 80 ? 38.556 -0.787 -36.189 1.00 70.00 80 ALA A O 1
ATOM 602 N N . TYR A 1 81 ? 39.953 -2.392 -35.473 1.00 75.38 81 TYR A N 1
ATOM 603 C CA . TYR A 1 81 ? 41.001 -2.240 -36.484 1.00 75.38 81 TYR A CA 1
ATOM 604 C C . TYR A 1 81 ? 41.499 -3.621 -36.916 1.00 75.38 81 TYR A C 1
ATOM 606 O O . TYR A 1 81 ? 41.273 -4.600 -36.199 1.00 75.38 81 TYR A O 1
ATOM 614 N N . THR A 1 82 ? 42.187 -3.707 -38.060 1.00 83.88 82 THR A N 1
ATOM 615 C CA . THR A 1 82 ? 42.795 -4.960 -38.533 1.00 83.88 82 THR A CA 1
ATOM 616 C C . THR A 1 82 ? 43.670 -5.529 -37.428 1.00 83.88 82 THR A C 1
ATOM 618 O O . THR A 1 82 ? 44.612 -4.879 -36.976 1.00 83.88 82 THR A O 1
ATOM 621 N N . THR A 1 83 ? 43.300 -6.711 -36.944 1.00 81.50 83 THR A N 1
ATOM 622 C CA . THR A 1 83 ? 43.886 -7.308 -35.745 1.00 81.50 83 THR A CA 1
ATOM 623 C C . THR A 1 83 ? 44.341 -8.718 -36.072 1.00 81.50 83 THR A C 1
ATOM 625 O O . THR A 1 83 ? 43.584 -9.526 -36.604 1.00 81.50 83 THR A O 1
ATOM 628 N N . THR A 1 84 ? 45.584 -9.039 -35.729 1.00 91.06 84 THR A N 1
ATOM 629 C CA . THR A 1 84 ? 46.079 -10.415 -35.773 1.00 91.06 84 THR A CA 1
ATOM 630 C C . THR A 1 84 ? 45.941 -11.033 -34.389 1.00 91.06 84 THR A C 1
ATOM 632 O O . THR A 1 84 ? 46.643 -10.631 -33.462 1.00 91.06 84 THR A O 1
ATOM 635 N N . TYR A 1 85 ? 45.061 -12.022 -34.258 1.00 88.81 85 TYR A N 1
ATOM 636 C CA . TYR A 1 85 ? 44.938 -12.832 -33.055 1.00 88.81 85 TYR A CA 1
ATOM 637 C C . TYR A 1 85 ? 45.980 -13.941 -33.062 1.00 88.81 85 TYR A C 1
ATOM 639 O O . TYR A 1 85 ? 46.113 -14.668 -34.047 1.00 88.81 85 TYR A O 1
ATOM 647 N N . ARG A 1 86 ? 46.717 -14.078 -31.962 1.00 91.56 86 ARG A N 1
ATOM 648 C CA . ARG A 1 86 ? 47.753 -15.097 -31.777 1.00 91.56 86 ARG A CA 1
ATOM 649 C C . ARG A 1 86 ? 47.424 -15.955 -30.572 1.00 91.56 86 ARG A C 1
ATOM 651 O O . ARG A 1 86 ? 47.025 -15.449 -29.527 1.00 91.56 86 ARG A O 1
ATOM 658 N N . VAL A 1 87 ? 47.602 -17.256 -30.728 1.00 90.38 87 VAL A N 1
ATOM 659 C CA . VAL A 1 87 ? 47.363 -18.256 -29.694 1.00 90.38 87 VAL A CA 1
ATOM 660 C C . VAL A 1 87 ? 48.716 -18.810 -29.275 1.00 90.38 87 VAL A C 1
ATOM 662 O O . VAL A 1 87 ? 49.454 -19.325 -30.108 1.00 90.38 87 VAL A O 1
ATOM 665 N N . PHE A 1 88 ? 49.042 -18.709 -27.992 1.00 90.50 88 PHE A N 1
ATOM 666 C CA . PHE A 1 88 ? 50.258 -19.264 -27.395 1.00 90.50 88 PHE A CA 1
ATOM 667 C C . PHE A 1 88 ? 49.911 -20.409 -26.458 1.00 90.50 88 PHE A C 1
ATOM 669 O O . PHE A 1 88 ? 48.809 -20.458 -25.915 1.00 90.50 88 PHE A O 1
ATOM 676 N N . ASP A 1 89 ? 50.862 -21.295 -26.199 1.00 90.19 89 ASP A N 1
ATOM 677 C CA . ASP A 1 89 ? 50.756 -22.198 -25.059 1.00 90.19 89 ASP A CA 1
ATOM 678 C C . ASP A 1 89 ? 50.749 -21.387 -23.751 1.00 90.19 89 ASP A C 1
ATOM 680 O O . ASP A 1 89 ? 51.544 -20.461 -23.584 1.00 90.19 89 ASP A O 1
ATOM 684 N N . ALA A 1 90 ? 49.832 -21.696 -22.831 1.00 87.69 90 ALA A N 1
ATOM 685 C CA . ALA A 1 90 ? 49.698 -20.947 -21.582 1.00 87.69 90 ALA A CA 1
ATOM 686 C C . ALA A 1 90 ? 50.839 -21.202 -20.575 1.00 87.69 90 ALA A C 1
ATOM 688 O O . ALA A 1 90 ? 50.947 -20.477 -19.584 1.00 87.69 90 ALA A O 1
ATOM 689 N N . ARG A 1 91 ? 51.688 -22.216 -20.795 1.00 86.94 91 ARG A N 1
ATOM 690 C CA . ARG A 1 91 ? 52.853 -22.496 -19.943 1.00 86.94 91 ARG A CA 1
ATOM 691 C C . ARG A 1 91 ? 53.856 -21.327 -19.971 1.00 86.94 91 ARG A C 1
ATOM 693 O O . ARG A 1 91 ? 54.004 -20.675 -21.005 1.00 86.94 91 ARG A O 1
ATOM 700 N N . PRO A 1 92 ? 54.589 -21.061 -18.871 1.00 78.25 92 PRO A N 1
ATOM 701 C CA . PRO A 1 92 ? 55.646 -20.050 -18.864 1.00 78.25 92 PRO A CA 1
ATOM 702 C C . PRO A 1 92 ? 56.669 -20.306 -19.982 1.00 78.25 92 PRO A C 1
ATOM 704 O O . PRO A 1 92 ? 57.240 -21.391 -20.058 1.00 78.25 92 PRO A O 1
ATOM 707 N N . GLY A 1 93 ? 56.879 -19.320 -20.862 1.00 78.00 93 GLY A N 1
ATOM 708 C CA . GLY A 1 93 ? 57.741 -19.463 -22.045 1.00 78.00 93 GLY A CA 1
ATOM 709 C C . GLY A 1 93 ? 57.113 -20.231 -23.219 1.00 78.00 93 GLY A C 1
ATOM 710 O O . GLY A 1 93 ? 57.834 -20.666 -24.113 1.00 78.00 93 GLY A O 1
ATOM 711 N N . GLY A 1 94 ? 55.790 -20.421 -23.215 1.00 82.19 94 GLY A N 1
ATOM 712 C CA . GLY A 1 94 ? 55.047 -21.150 -24.239 1.00 82.19 94 GLY A CA 1
ATOM 713 C C . GLY A 1 94 ? 55.203 -20.585 -25.655 1.00 82.19 94 GLY A C 1
ATOM 714 O O . GLY A 1 94 ? 55.162 -19.372 -25.869 1.00 82.19 94 GLY A O 1
ATOM 715 N N . ALA A 1 95 ? 55.366 -21.482 -26.630 1.00 86.69 95 ALA A N 1
ATOM 716 C CA . ALA A 1 95 ? 55.511 -21.132 -28.042 1.00 86.69 95 ALA A CA 1
ATOM 717 C C . ALA A 1 95 ? 54.180 -20.671 -28.672 1.00 86.69 95 ALA A C 1
ATOM 719 O O . ALA A 1 95 ? 53.098 -21.023 -28.196 1.00 86.69 95 ALA A O 1
ATOM 720 N N . GLU A 1 96 ? 54.265 -19.899 -29.763 1.00 90.94 96 GLU A N 1
ATOM 721 C CA . GLU A 1 96 ? 53.106 -19.555 -30.598 1.00 90.94 96 GLU A CA 1
ATOM 722 C C . GLU A 1 96 ? 52.583 -20.828 -31.281 1.00 90.94 96 GLU A C 1
ATOM 724 O O . GLU A 1 96 ? 53.320 -21.537 -31.964 1.00 90.94 96 GLU A O 1
ATOM 729 N N . LEU A 1 97 ? 51.306 -21.122 -31.063 1.00 90.62 97 LEU A N 1
ATOM 730 C CA . LEU A 1 97 ? 50.611 -22.303 -31.566 1.00 90.62 97 LEU A CA 1
ATOM 731 C C . LEU A 1 97 ? 49.854 -22.025 -32.871 1.00 90.62 97 LEU A C 1
ATOM 733 O O . LEU A 1 97 ? 49.555 -22.951 -33.623 1.00 90.62 97 LEU A O 1
ATOM 737 N N . GLY A 1 98 ? 49.531 -20.758 -33.142 1.00 88.69 98 GLY A N 1
ATOM 738 C CA . GLY A 1 98 ? 48.881 -20.330 -34.375 1.00 88.69 98 GLY A CA 1
ATOM 739 C C . GLY A 1 98 ? 48.448 -18.868 -34.340 1.00 88.69 98 GLY A C 1
ATOM 740 O O . GLY A 1 98 ? 48.399 -18.239 -33.281 1.00 88.69 98 GLY A O 1
ATOM 741 N N . LYS A 1 99 ? 48.095 -18.335 -35.512 1.00 92.31 99 LYS A N 1
ATOM 742 C CA . LYS A 1 99 ? 47.583 -16.972 -35.671 1.00 92.31 99 LYS A CA 1
ATOM 743 C C . LYS A 1 99 ? 46.487 -16.899 -36.727 1.00 92.31 99 LYS A C 1
ATOM 745 O O . LYS A 1 99 ? 46.534 -17.629 -37.714 1.00 92.31 99 LYS A O 1
ATOM 750 N N . ALA A 1 100 ? 45.531 -16.004 -36.523 1.00 89.62 100 ALA A N 1
ATOM 751 C CA . ALA A 1 100 ? 44.483 -15.675 -37.478 1.00 89.62 100 ALA A CA 1
ATOM 752 C C . ALA A 1 100 ? 44.337 -14.155 -37.549 1.00 89.62 100 ALA A C 1
ATOM 754 O O . ALA A 1 100 ? 44.338 -13.471 -36.526 1.00 89.62 100 ALA A O 1
ATOM 755 N N . GLU A 1 101 ? 44.240 -13.619 -38.759 1.00 91.31 101 GLU A N 1
ATOM 756 C CA . GLU A 1 101 ? 44.084 -12.187 -38.990 1.00 91.31 101 GLU A CA 1
ATOM 757 C C . GLU A 1 101 ? 42.653 -11.887 -39.411 1.00 91.31 101 GLU A C 1
ATOM 759 O O . GLU A 1 101 ? 42.109 -12.548 -40.292 1.00 91.31 101 GLU A O 1
ATOM 764 N N . VAL A 1 102 ? 42.065 -10.874 -38.783 1.00 88.50 102 VAL A N 1
ATOM 765 C CA . VAL A 1 102 ? 40.822 -10.268 -39.243 1.00 88.50 102 VAL A CA 1
ATOM 766 C C . VAL A 1 102 ? 41.146 -8.940 -39.909 1.00 88.50 102 VAL A C 1
ATOM 768 O O . VAL A 1 102 ? 41.720 -8.044 -39.281 1.00 88.50 102 VAL A O 1
ATOM 771 N N . ARG A 1 103 ? 40.767 -8.804 -41.182 1.00 84.25 103 ARG A N 1
ATOM 772 C CA . ARG A 1 103 ? 40.899 -7.546 -41.917 1.00 84.25 103 ARG A CA 1
ATOM 773 C C . ARG A 1 103 ? 39.720 -6.645 -41.569 1.00 84.25 103 ARG A C 1
ATOM 775 O O . ARG A 1 103 ? 38.572 -7.012 -41.800 1.00 84.25 103 ARG A O 1
ATOM 782 N N . VAL A 1 104 ? 40.007 -5.466 -41.026 1.00 78.44 104 VAL A N 1
ATOM 783 C CA . VAL A 1 104 ? 39.000 -4.421 -40.843 1.00 78.44 104 VAL A CA 1
ATOM 784 C C . VAL A 1 104 ? 39.173 -3.402 -41.953 1.00 78.44 104 VAL A C 1
ATOM 786 O O . VAL A 1 104 ? 40.212 -2.750 -42.010 1.00 78.44 104 VAL A O 1
ATOM 789 N N . THR A 1 105 ? 38.179 -3.277 -42.832 1.00 74.25 105 THR A N 1
ATOM 790 C CA . THR A 1 105 ? 38.236 -2.400 -44.014 1.00 74.25 105 THR A CA 1
ATOM 791 C C . THR A 1 105 ? 37.508 -1.079 -43.723 1.00 74.25 105 THR A C 1
ATOM 793 O O . THR A 1 105 ? 36.274 -1.050 -43.725 1.00 74.25 105 THR A O 1
ATOM 796 N N . PRO A 1 106 ? 38.218 0.037 -43.453 1.00 55.38 106 PRO A N 1
ATOM 797 C CA . PRO A 1 106 ? 37.590 1.336 -43.232 1.00 55.38 106 PRO A CA 1
ATOM 798 C C . PRO A 1 106 ? 37.226 1.968 -44.586 1.00 55.38 106 PRO A C 1
ATOM 800 O O . PRO A 1 106 ? 38.068 2.024 -45.478 1.00 55.38 106 PRO A O 1
ATOM 803 N N . GLY A 1 107 ? 36.001 2.486 -44.739 1.00 54.69 107 GLY A N 1
ATOM 804 C CA . GLY A 1 107 ? 35.647 3.365 -45.870 1.00 54.69 107 GLY A CA 1
ATOM 805 C C . GLY A 1 107 ? 34.698 2.818 -46.945 1.00 54.69 107 GLY A C 1
ATOM 806 O O . GLY A 1 107 ? 34.538 3.464 -47.975 1.00 54.69 107 GLY A O 1
ATOM 807 N N . MET A 1 108 ? 34.014 1.691 -46.736 1.00 48.09 108 MET A N 1
ATOM 808 C CA . MET A 1 108 ? 32.850 1.356 -47.573 1.00 48.09 108 MET A CA 1
ATOM 809 C C . MET A 1 108 ? 31.675 2.259 -47.154 1.00 48.09 108 MET A C 1
ATOM 811 O O . MET A 1 108 ? 31.366 2.319 -45.962 1.00 48.09 108 MET A O 1
ATOM 815 N N . ALA A 1 109 ? 31.047 2.985 -48.090 1.00 51.81 109 ALA A N 1
ATOM 816 C CA . ALA A 1 109 ? 29.921 3.870 -47.775 1.00 51.81 109 ALA A CA 1
ATOM 817 C C . ALA A 1 109 ? 28.847 3.075 -47.016 1.00 51.81 109 ALA A C 1
ATOM 819 O O . ALA A 1 109 ? 28.354 2.063 -47.513 1.00 51.81 109 ALA A O 1
ATOM 820 N N . LEU A 1 110 ? 28.494 3.504 -45.801 1.00 52.97 110 LEU A N 1
ATOM 821 C CA . LEU A 1 110 ? 27.565 2.766 -44.940 1.00 52.97 110 LEU A CA 1
ATOM 822 C C . LEU A 1 110 ? 26.098 2.828 -45.419 1.00 52.97 110 LEU A C 1
ATOM 824 O O . LEU A 1 110 ? 25.199 2.364 -44.719 1.00 52.97 110 LEU A O 1
ATOM 828 N N . GLY A 1 111 ? 25.864 3.354 -46.625 1.00 61.94 111 GLY A N 1
ATOM 829 C CA . GLY A 1 111 ? 24.575 3.896 -47.026 1.00 61.94 111 GLY A CA 1
ATOM 830 C C . GLY A 1 111 ? 24.251 5.155 -46.222 1.00 61.94 111 GLY A C 1
ATOM 831 O O . GLY A 1 111 ? 25.074 5.647 -45.445 1.00 61.94 111 GLY A O 1
ATOM 832 N N . ASP A 1 112 ? 23.044 5.676 -46.404 1.00 74.19 112 ASP A N 1
ATOM 833 C CA . ASP A 1 112 ? 22.552 6.768 -45.571 1.00 74.19 112 ASP A CA 1
ATOM 834 C C . ASP A 1 112 ? 22.253 6.268 -44.140 1.00 74.19 112 ASP A C 1
ATOM 836 O O . ASP A 1 112 ? 21.820 5.119 -43.956 1.00 74.19 112 ASP A O 1
ATOM 840 N N . PRO A 1 113 ? 22.472 7.101 -43.101 1.00 77.81 113 PRO A N 1
ATOM 841 C CA . PRO A 1 113 ? 22.083 6.769 -41.734 1.00 77.81 113 PRO A CA 1
ATOM 842 C C . PRO A 1 113 ? 20.592 6.479 -41.642 1.00 77.81 113 PRO A C 1
ATOM 844 O O . PRO A 1 113 ? 19.779 7.100 -42.330 1.00 77.81 113 PRO A O 1
ATOM 847 N N . ALA A 1 114 ? 20.241 5.540 -40.761 1.00 84.25 114 ALA A N 1
ATOM 848 C CA . ALA A 1 114 ? 18.849 5.228 -40.483 1.00 84.25 114 ALA A CA 1
ATOM 849 C C . ALA A 1 114 ? 18.118 6.508 -40.063 1.00 84.25 114 ALA A C 1
ATOM 851 O O . ALA A 1 114 ? 18.495 7.170 -39.090 1.00 84.25 114 ALA A O 1
ATOM 852 N N . ARG A 1 115 ? 17.074 6.858 -40.812 1.00 85.25 115 ARG A N 1
ATOM 853 C CA . ARG A 1 115 ? 16.309 8.087 -40.613 1.00 85.25 115 ARG A CA 1
ATOM 854 C C . ARG A 1 115 ? 14.858 7.750 -40.340 1.00 85.25 115 ARG A C 1
ATOM 856 O O . ARG A 1 115 ? 14.246 7.002 -41.093 1.00 85.25 115 ARG A O 1
ATOM 863 N N . ILE A 1 116 ? 14.289 8.362 -39.311 1.00 88.69 116 ILE A N 1
ATOM 864 C CA . ILE A 1 116 ? 12.863 8.261 -39.011 1.00 88.69 116 ILE A CA 1
ATOM 865 C C . ILE A 1 116 ? 12.160 9.399 -39.755 1.00 88.69 116 ILE A C 1
ATOM 867 O O . ILE A 1 116 ? 12.244 10.569 -39.373 1.00 88.69 116 ILE A O 1
ATOM 871 N N . CYS A 1 117 ? 11.478 9.059 -40.845 1.00 86.38 117 CYS A N 1
ATOM 872 C CA . CYS A 1 117 ? 10.734 9.993 -41.685 1.00 86.38 117 CYS A CA 1
ATOM 873 C C . CYS A 1 117 ? 9.462 10.477 -40.980 1.00 86.38 117 CYS A C 1
ATOM 875 O O . CYS A 1 117 ? 9.210 11.685 -40.929 1.00 86.38 117 CYS A O 1
ATOM 877 N N . ALA A 1 118 ? 8.736 9.561 -40.338 1.00 86.81 118 ALA A N 1
ATOM 878 C CA . ALA A 1 118 ? 7.526 9.840 -39.571 1.00 86.81 118 ALA A CA 1
ATOM 879 C C . ALA A 1 118 ? 7.480 8.985 -38.300 1.00 86.81 118 ALA A C 1
ATOM 881 O O . ALA A 1 118 ? 7.949 7.850 -38.296 1.00 86.81 118 ALA A O 1
ATOM 882 N N . PHE A 1 119 ? 6.927 9.546 -37.226 1.00 91.12 119 PHE A N 1
ATOM 883 C CA . PHE A 1 119 ? 6.565 8.811 -36.017 1.00 91.12 119 PHE A CA 1
ATOM 884 C C . PHE A 1 119 ? 5.365 9.506 -35.380 1.00 91.12 119 PHE A C 1
ATOM 886 O O . PHE A 1 119 ? 5.482 10.664 -34.982 1.00 91.12 119 PHE A O 1
ATOM 893 N N . ASP A 1 120 ? 4.222 8.828 -35.339 1.00 90.94 120 ASP A N 1
ATOM 894 C CA . ASP A 1 120 ? 2.978 9.380 -34.802 1.00 90.94 120 ASP A CA 1
ATOM 895 C C . ASP A 1 120 ? 2.151 8.290 -34.099 1.00 90.94 120 ASP A C 1
ATOM 897 O O . ASP A 1 120 ? 2.443 7.093 -34.191 1.00 90.94 120 ASP A O 1
ATOM 901 N N . ALA A 1 121 ? 1.126 8.716 -33.369 1.00 88.38 121 ALA A N 1
ATOM 902 C CA . ALA A 1 121 ? 0.226 7.863 -32.611 1.00 88.38 121 ALA A CA 1
ATOM 903 C C . ALA A 1 121 ? -1.199 8.029 -33.144 1.00 88.38 121 ALA A C 1
ATOM 905 O O . ALA A 1 121 ? -1.635 9.141 -33.431 1.00 88.38 121 ALA A O 1
ATOM 906 N N . SER A 1 122 ? -1.966 6.939 -33.221 1.00 85.44 122 SER A N 1
ATOM 907 C CA . SER A 1 122 ? -3.366 6.985 -33.667 1.00 85.44 122 SER A CA 1
ATOM 908 C C . SER A 1 122 ? -4.235 7.923 -32.823 1.00 85.44 122 SER A C 1
ATOM 910 O O . SER A 1 122 ? -5.228 8.449 -33.316 1.00 85.44 122 SER A O 1
ATOM 912 N N . ALA A 1 123 ? -3.858 8.137 -31.560 1.00 83.19 123 ALA A N 1
ATOM 913 C CA . ALA A 1 123 ? -4.439 9.128 -30.670 1.00 83.19 123 ALA A CA 1
ATOM 914 C C . ALA A 1 123 ? -3.353 9.705 -29.750 1.00 83.19 123 ALA A C 1
ATOM 916 O O . ALA A 1 123 ? -2.543 8.968 -29.188 1.00 83.19 123 ALA A O 1
ATOM 917 N N . LYS A 1 124 ? -3.354 11.032 -29.576 1.00 84.62 124 LYS A N 1
ATOM 918 C CA . LYS A 1 124 ? -2.440 11.746 -28.659 1.00 84.62 124 LYS A CA 1
ATOM 919 C C . LYS A 1 124 ? -3.006 11.879 -27.243 1.00 84.62 124 LYS A C 1
ATOM 921 O O . LYS A 1 124 ? -2.288 12.275 -26.330 1.00 84.62 124 LYS A O 1
ATOM 926 N N . ALA A 1 125 ? -4.287 11.559 -27.076 1.00 82.12 125 ALA A N 1
ATOM 927 C CA . ALA A 1 125 ? -5.008 11.613 -25.817 1.00 82.12 125 ALA A CA 1
ATOM 928 C C . ALA A 1 125 ? -6.001 10.440 -25.742 1.00 82.12 125 ALA A C 1
ATOM 930 O O . ALA A 1 125 ? -6.838 10.319 -26.634 1.00 82.12 125 ALA A O 1
ATOM 931 N N . VAL A 1 126 ? -5.897 9.587 -24.720 1.00 77.00 126 VAL A N 1
ATOM 932 C CA . VAL A 1 126 ? -6.735 8.379 -24.546 1.00 77.00 126 VAL A CA 1
ATOM 933 C C . VAL A 1 126 ? -7.103 8.143 -23.086 1.00 77.00 126 VAL A C 1
ATOM 935 O O . VAL A 1 126 ? -6.434 8.669 -22.200 1.00 77.00 126 VAL A O 1
ATOM 938 N N . LEU A 1 127 ? -8.143 7.358 -22.804 1.00 79.38 127 LEU A N 1
ATOM 939 C CA . LEU A 1 127 ? -8.429 6.916 -21.435 1.00 79.38 127 LEU A CA 1
ATOM 940 C C . LEU A 1 127 ? -7.444 5.813 -20.988 1.00 79.38 127 LEU A C 1
ATOM 942 O O . LEU A 1 127 ? -6.840 5.145 -21.830 1.00 79.38 127 LEU A O 1
ATOM 946 N N . PRO A 1 128 ? -7.269 5.583 -19.669 1.00 77.94 128 PRO A N 1
ATOM 947 C CA . PRO A 1 128 ? -6.358 4.553 -19.178 1.00 77.94 128 PRO A CA 1
ATOM 948 C C . PRO A 1 128 ? -6.711 3.168 -19.728 1.00 77.94 128 PRO A C 1
ATOM 950 O O . PRO A 1 128 ? -7.846 2.711 -19.584 1.00 77.94 128 PRO A O 1
ATOM 953 N N . GLY A 1 129 ? -5.725 2.493 -20.320 1.00 73.00 129 GLY A N 1
ATOM 954 C CA . GLY A 1 129 ? -5.875 1.144 -20.867 1.00 73.00 129 GLY A CA 1
ATOM 955 C C . GLY A 1 129 ? -6.488 1.077 -22.268 1.00 73.00 129 GLY A C 1
ATOM 956 O O . GLY A 1 129 ? -6.610 -0.023 -22.808 1.00 73.00 129 GLY A O 1
ATOM 957 N N . GLU A 1 130 ? -6.840 2.209 -22.885 1.00 75.38 130 GLU A N 1
ATOM 958 C CA . GLU A 1 130 ? -7.265 2.221 -24.285 1.00 75.38 130 GLU A CA 1
ATOM 959 C C . GLU A 1 130 ? -6.086 1.920 -25.231 1.00 75.38 130 GLU A C 1
ATOM 961 O O . GLU A 1 130 ? -4.967 2.398 -25.010 1.00 75.38 130 GLU A O 1
ATOM 966 N N . PRO A 1 131 ? -6.307 1.121 -26.292 1.00 74.06 131 PRO A N 1
ATOM 967 C CA . PRO A 1 131 ? -5.258 0.779 -27.240 1.00 74.06 131 PRO A CA 1
ATOM 968 C C . PRO A 1 131 ? -4.910 1.967 -28.146 1.00 74.06 131 PRO A C 1
ATOM 970 O O . PRO A 1 131 ? -5.778 2.580 -28.765 1.00 74.06 131 PRO A O 1
ATOM 973 N N . VAL A 1 132 ? -3.614 2.241 -28.282 1.00 79.25 132 VAL A N 1
ATOM 974 C CA . VAL A 1 132 ? -3.045 3.243 -29.190 1.00 79.25 132 VAL A CA 1
ATOM 975 C C . VAL A 1 132 ? -2.108 2.554 -30.168 1.00 79.25 132 VAL A C 1
ATOM 977 O O . VAL A 1 132 ? -1.237 1.784 -29.769 1.00 79.25 132 VAL A O 1
ATOM 980 N N . VAL A 1 133 ? -2.260 2.842 -31.458 1.00 87.06 133 VAL A N 1
ATOM 981 C CA . VAL A 1 133 ? -1.357 2.340 -32.496 1.00 87.06 133 VAL A CA 1
ATOM 982 C C . VAL A 1 133 ? -0.278 3.385 -32.746 1.00 87.06 133 VAL A C 1
ATOM 984 O O . VAL A 1 133 ? -0.569 4.483 -33.219 1.00 87.06 133 VAL A O 1
ATOM 987 N N . LEU A 1 134 ? 0.969 3.048 -32.436 1.00 81.25 134 LEU A N 1
ATOM 988 C CA . LEU A 1 134 ? 2.139 3.841 -32.802 1.00 81.25 134 LEU A CA 1
ATOM 989 C C . LEU A 1 134 ? 2.584 3.418 -34.199 1.00 81.25 134 LEU A C 1
ATOM 991 O O . LEU A 1 134 ? 2.785 2.226 -34.432 1.00 81.25 134 LEU A O 1
ATOM 995 N N . LYS A 1 135 ? 2.747 4.375 -35.115 1.00 89.44 135 LYS A N 1
ATOM 996 C CA . LYS A 1 135 ? 3.190 4.127 -36.493 1.00 89.44 135 LYS A CA 1
ATOM 997 C C . LYS A 1 135 ? 4.432 4.936 -36.815 1.00 89.44 135 LYS A C 1
ATOM 999 O O . LYS A 1 135 ? 4.539 6.101 -36.429 1.00 89.44 135 LYS A O 1
ATOM 1004 N N . TRP A 1 136 ? 5.355 4.334 -37.551 1.00 91.88 136 TRP A N 1
ATOM 1005 C CA . TRP A 1 136 ? 6.572 4.992 -38.002 1.00 91.88 136 TRP A CA 1
ATOM 1006 C C . TRP A 1 136 ? 6.932 4.605 -39.429 1.00 91.88 136 TRP A C 1
ATOM 1008 O O . TRP A 1 136 ? 6.562 3.550 -39.940 1.00 91.88 136 TRP A O 1
ATOM 1018 N N . GLU A 1 137 ? 7.715 5.476 -40.050 1.00 88.56 137 GLU A N 1
ATOM 1019 C CA . GLU A 1 137 ? 8.321 5.244 -41.352 1.00 88.56 137 GLU A CA 1
ATOM 1020 C C . GLU A 1 137 ? 9.818 5.519 -41.243 1.00 88.56 137 GLU A C 1
ATOM 1022 O O . GLU A 1 137 ? 10.225 6.595 -40.793 1.00 88.56 137 GLU A O 1
ATOM 1027 N N . CYS A 1 138 ? 10.631 4.544 -41.647 1.00 86.44 138 CYS A N 1
ATOM 1028 C CA . CYS A 1 138 ? 12.086 4.627 -41.601 1.00 86.44 138 CYS A CA 1
ATOM 1029 C C . CYS A 1 138 ? 12.676 4.506 -43.008 1.00 86.44 138 CYS A C 1
ATOM 1031 O O . CYS A 1 138 ? 12.227 3.688 -43.808 1.00 86.44 138 CYS A O 1
ATOM 1033 N N . ALA A 1 139 ? 13.721 5.284 -43.279 1.00 81.12 139 ALA A N 1
ATOM 1034 C CA . ALA A 1 139 ? 14.558 5.169 -44.466 1.00 81.12 139 ALA A CA 1
ATOM 1035 C C . ALA A 1 139 ? 15.949 4.649 -44.081 1.00 81.12 139 ALA A C 1
ATOM 1037 O O . ALA A 1 139 ? 16.475 5.003 -43.024 1.00 81.12 139 ALA A O 1
ATOM 1038 N N . GLY A 1 140 ? 16.536 3.826 -44.957 1.00 70.06 140 GLY A N 1
ATOM 1039 C CA . GLY A 1 140 ? 17.768 3.086 -44.682 1.00 70.06 140 GLY A CA 1
ATOM 1040 C C . GLY A 1 140 ? 17.490 1.917 -43.736 1.00 70.06 140 GLY A C 1
ATOM 1041 O O . GLY A 1 140 ? 17.066 2.130 -42.607 1.00 70.06 140 GLY A O 1
ATOM 1042 N N . SER A 1 141 ? 17.688 0.679 -44.204 1.00 61.09 141 SER A N 1
ATOM 1043 C CA . SER A 1 141 ? 17.444 -0.560 -43.443 1.00 61.09 141 SER A CA 1
ATOM 1044 C C . SER A 1 141 ? 17.939 -0.440 -41.996 1.00 61.09 141 SER A C 1
ATOM 1046 O O . SER A 1 141 ? 19.148 -0.404 -41.763 1.00 61.09 141 SER A O 1
ATOM 1048 N N . ALA A 1 142 ? 17.013 -0.361 -41.041 1.00 69.12 142 ALA A N 1
ATOM 1049 C CA . ALA A 1 142 ? 17.296 -0.016 -39.654 1.00 69.12 142 ALA A CA 1
ATOM 1050 C C . ALA A 1 142 ? 16.823 -1.115 -38.708 1.00 69.12 142 ALA A C 1
ATOM 1052 O O . ALA A 1 142 ? 15.740 -1.672 -38.888 1.00 69.12 142 ALA A O 1
ATOM 1053 N N . LYS A 1 143 ? 17.613 -1.362 -37.664 1.00 80.81 143 LYS A N 1
ATOM 1054 C CA . LYS A 1 143 ? 17.099 -1.976 -36.445 1.00 80.81 143 LYS A CA 1
ATOM 1055 C C . LYS A 1 143 ? 16.275 -0.939 -35.703 1.00 80.81 143 LYS A C 1
ATOM 1057 O O . LYS A 1 143 ? 16.709 0.210 -35.592 1.00 80.81 143 LYS A O 1
ATOM 1062 N N . VAL A 1 144 ? 15.091 -1.319 -35.243 1.00 80.88 144 VAL A N 1
ATOM 1063 C CA . VAL A 1 144 ? 14.136 -0.394 -34.625 1.00 80.88 144 VAL A CA 1
ATOM 1064 C C . VAL A 1 144 ? 13.852 -0.837 -33.201 1.00 80.88 144 VAL A C 1
ATOM 1066 O O . VAL A 1 144 ? 13.446 -1.971 -32.966 1.00 80.88 144 VAL A O 1
ATOM 1069 N N . ARG A 1 145 ? 14.023 0.076 -32.247 1.00 77.75 145 ARG A N 1
ATOM 1070 C CA . ARG A 1 145 ? 13.749 -0.154 -30.828 1.00 77.75 145 ARG A CA 1
ATOM 1071 C C . ARG A 1 145 ? 12.785 0.891 -30.285 1.00 77.75 145 ARG A C 1
ATOM 1073 O O . ARG A 1 145 ? 12.959 2.079 -30.550 1.00 77.75 145 ARG A O 1
ATOM 1080 N N . LEU A 1 146 ? 11.800 0.452 -29.507 1.00 75.94 146 LEU A N 1
ATOM 1081 C CA . LEU A 1 146 ? 10.833 1.318 -28.836 1.00 75.94 146 LEU A CA 1
ATOM 1082 C C . LEU A 1 146 ? 11.042 1.304 -27.320 1.00 75.94 146 LEU A C 1
ATOM 1084 O O . LEU A 1 146 ? 11.114 0.245 -26.693 1.00 75.94 146 LEU A O 1
ATOM 1088 N N . GLU A 1 147 ? 11.087 2.491 -26.730 1.00 78.88 147 GLU A N 1
ATOM 1089 C CA . GLU A 1 147 ? 11.048 2.706 -25.286 1.00 78.88 147 GLU A CA 1
ATOM 1090 C C . GLU A 1 147 ? 9.781 3.479 -24.890 1.00 78.88 147 GLU A C 1
ATOM 1092 O O . GLU A 1 147 ? 9.322 4.311 -25.676 1.00 78.88 147 GLU A O 1
ATOM 1097 N N . PRO A 1 148 ? 9.214 3.249 -23.691 1.00 64.00 148 PRO A N 1
ATOM 1098 C CA . PRO A 1 148 ? 9.623 2.262 -22.683 1.00 64.00 148 PRO A CA 1
ATOM 1099 C C . PRO A 1 148 ? 9.328 0.808 -23.103 1.00 64.00 148 PRO A C 1
ATOM 1101 O O . PRO A 1 148 ? 8.579 0.557 -24.041 1.00 64.00 148 PRO A O 1
ATOM 1104 N N . GLY A 1 149 ? 9.945 -0.159 -22.415 1.00 60.84 149 GLY A N 1
ATOM 1105 C CA . GLY A 1 149 ? 9.773 -1.600 -22.674 1.00 60.84 149 GLY A CA 1
ATOM 1106 C C . GLY A 1 149 ? 10.874 -2.239 -23.526 1.00 60.84 149 GLY A C 1
ATOM 1107 O O . GLY A 1 149 ? 11.010 -3.457 -23.520 1.00 60.84 149 GLY A O 1
ATOM 1108 N N . GLY A 1 150 ? 11.698 -1.432 -24.203 1.00 71.25 150 GLY A N 1
ATOM 1109 C CA . GLY A 1 150 ? 12.894 -1.895 -24.912 1.00 71.25 150 GLY A CA 1
ATOM 1110 C C . GLY A 1 150 ? 12.606 -2.863 -26.060 1.00 71.25 150 GLY A C 1
ATOM 1111 O O . GLY A 1 150 ? 13.453 -3.702 -26.356 1.00 71.25 150 GLY A O 1
ATOM 1112 N N . LEU A 1 151 ? 11.425 -2.761 -26.673 1.00 65.00 151 LEU A N 1
ATOM 1113 C CA . LEU A 1 151 ? 10.922 -3.707 -27.663 1.00 65.00 151 LEU A CA 1
ATOM 1114 C C . LEU A 1 151 ? 11.653 -3.550 -29.002 1.00 65.00 151 LEU A C 1
ATOM 1116 O O . LEU A 1 151 ? 11.721 -2.443 -29.535 1.00 65.00 151 LEU A O 1
ATOM 1120 N N . GLU A 1 152 ? 12.151 -4.656 -29.557 1.00 77.44 152 GLU A N 1
ATOM 1121 C CA . GLU A 1 152 ? 12.752 -4.714 -30.896 1.00 77.44 152 GLU A CA 1
ATOM 1122 C C . GLU A 1 152 ? 11.662 -4.952 -31.958 1.00 77.44 152 GLU A C 1
ATOM 1124 O O . GLU A 1 152 ? 10.835 -5.861 -31.845 1.00 77.44 152 GLU A O 1
ATOM 1129 N N . LEU A 1 153 ? 11.620 -4.087 -32.973 1.00 75.81 153 LEU A N 1
ATOM 1130 C CA . LEU A 1 153 ? 10.528 -3.956 -33.947 1.00 75.81 153 LEU A CA 1
ATOM 1131 C C . LEU A 1 153 ? 11.037 -4.011 -35.396 1.00 75.81 153 LEU A C 1
ATOM 1133 O O . LEU A 1 153 ? 10.449 -3.411 -36.297 1.00 75.81 153 LEU A O 1
ATOM 1137 N N . ASP A 1 154 ? 12.127 -4.741 -35.617 1.00 78.88 154 ASP A N 1
ATOM 1138 C CA . ASP A 1 154 ? 12.770 -4.901 -36.920 1.00 78.88 154 ASP A CA 1
ATOM 1139 C C . ASP A 1 154 ? 11.766 -5.381 -37.985 1.00 78.88 154 ASP A C 1
ATOM 1141 O O . ASP A 1 154 ? 11.014 -6.338 -37.783 1.00 78.88 154 ASP A O 1
ATOM 1145 N N . GLY A 1 155 ? 11.725 -4.685 -39.126 1.00 73.50 155 GLY A N 1
ATOM 1146 C CA . GLY A 1 155 ? 10.819 -4.998 -40.239 1.00 73.50 155 GLY A CA 1
ATOM 1147 C C . GLY A 1 155 ? 9.344 -4.629 -40.020 1.00 73.50 155 GLY A C 1
ATOM 1148 O O . GLY A 1 155 ? 8.524 -4.905 -40.894 1.00 73.50 155 GLY A O 1
ATOM 1149 N N . LYS A 1 156 ? 8.989 -3.999 -38.894 1.00 73.31 156 LYS A N 1
ATOM 1150 C CA . LYS A 1 156 ? 7.636 -3.487 -38.627 1.00 73.31 156 LYS A CA 1
ATOM 1151 C C . LYS A 1 156 ? 7.562 -1.977 -38.856 1.00 73.31 156 LYS A C 1
ATOM 1153 O O . LYS A 1 156 ? 8.559 -1.267 -38.733 1.00 73.31 156 LYS A O 1
ATOM 1158 N N . SER A 1 157 ? 6.358 -1.494 -39.146 1.00 83.75 157 SER A N 1
ATOM 1159 C CA . SER A 1 157 ? 6.026 -0.067 -39.282 1.00 83.75 157 SER A CA 1
ATOM 1160 C C . SER A 1 157 ? 4.980 0.410 -38.267 1.00 83.75 157 SER A C 1
ATOM 1162 O O . SER A 1 157 ? 4.665 1.599 -38.217 1.00 83.75 157 SER A O 1
ATOM 1164 N N . GLU A 1 158 ? 4.435 -0.497 -37.451 1.00 85.62 158 GLU A N 1
ATOM 1165 C CA . GLU A 1 158 ? 3.464 -0.169 -36.410 1.00 85.62 158 GLU A CA 1
ATOM 1166 C C . GLU A 1 158 ? 3.494 -1.146 -35.224 1.00 85.62 158 GLU A C 1
ATOM 1168 O O . GLU A 1 158 ? 3.909 -2.303 -35.348 1.00 85.62 158 GLU A O 1
ATOM 1173 N N . VAL A 1 159 ? 3.045 -0.672 -34.058 1.00 76.25 159 VAL A N 1
ATOM 1174 C CA . VAL A 1 159 ? 2.804 -1.486 -32.858 1.00 76.25 159 VAL A CA 1
ATOM 1175 C C . VAL A 1 159 ? 1.636 -0.917 -32.055 1.00 76.25 159 VAL A C 1
ATOM 1177 O O . VAL A 1 159 ? 1.464 0.297 -31.972 1.00 76.25 159 VAL A O 1
ATOM 1180 N N . THR A 1 160 ? 0.828 -1.791 -31.452 1.00 83.31 160 THR A N 1
ATOM 1181 C CA . THR A 1 160 ? -0.252 -1.384 -30.538 1.00 83.31 160 THR A CA 1
ATOM 1182 C C . THR A 1 160 ? 0.251 -1.400 -29.097 1.00 83.31 160 THR A C 1
ATOM 1184 O O . THR A 1 160 ? 0.855 -2.381 -28.666 1.00 83.31 160 THR A O 1
ATOM 1187 N N . VAL A 1 161 ? -0.012 -0.329 -28.353 1.00 78.69 161 VAL A N 1
ATOM 1188 C CA . VAL A 1 161 ? 0.330 -0.159 -26.934 1.00 78.69 161 VAL A CA 1
ATOM 1189 C C . VAL A 1 161 ? -0.922 0.195 -26.131 1.00 78.69 161 VAL A C 1
ATOM 1191 O O . VAL A 1 161 ? -1.855 0.779 -26.670 1.00 78.69 161 VAL A O 1
ATOM 1194 N N . THR A 1 162 ? -0.954 -0.143 -24.842 1.00 80.31 162 THR A N 1
ATOM 1195 C CA . THR A 1 162 ? -2.080 0.156 -23.934 1.00 80.31 162 THR A CA 1
ATOM 1196 C C . THR A 1 162 ? -1.573 0.927 -22.710 1.00 80.31 162 THR A C 1
ATOM 1198 O O . THR A 1 162 ? -1.311 0.318 -21.667 1.00 80.31 162 THR A O 1
ATOM 1201 N N . PRO A 1 163 ? -1.339 2.247 -22.826 1.00 74.81 163 PRO A N 1
ATOM 1202 C CA . PRO A 1 163 ? -0.813 3.043 -21.723 1.00 74.81 163 PRO A CA 1
ATOM 1203 C C . PRO A 1 163 ? -1.844 3.178 -20.592 1.00 74.81 163 PRO A C 1
ATOM 1205 O O . PRO A 1 163 ? -3.006 3.514 -20.819 1.00 74.81 163 PRO A O 1
ATOM 1208 N N . LEU A 1 164 ? -1.410 2.934 -19.354 1.00 75.38 164 LEU A N 1
ATOM 1209 C CA . LEU A 1 164 ? -2.202 3.203 -18.143 1.00 75.38 164 LEU A CA 1
ATOM 1210 C C . LEU A 1 164 ? -1.967 4.621 -17.601 1.00 75.38 164 LEU A C 1
ATOM 1212 O O . LEU A 1 164 ? -2.827 5.173 -16.921 1.00 75.38 164 LEU A O 1
ATOM 1216 N N . GLU A 1 165 ? -0.822 5.214 -17.936 1.00 76.81 165 GLU A N 1
ATOM 1217 C CA . GLU A 1 165 ? -0.398 6.557 -17.539 1.00 76.81 165 GLU A CA 1
ATOM 1218 C C . GLU A 1 165 ? 0.183 7.298 -18.751 1.00 76.81 165 GLU A C 1
ATOM 1220 O O . GLU A 1 165 ? 0.605 6.666 -19.727 1.00 76.81 165 GLU A O 1
ATOM 1225 N N . SER A 1 166 ? 0.208 8.637 -18.707 1.00 80.94 166 SER A N 1
ATOM 1226 C CA . SER A 1 166 ? 0.781 9.457 -19.782 1.00 80.94 166 SER A CA 1
ATOM 1227 C C . SER A 1 166 ? 2.221 9.041 -20.050 1.00 80.94 166 SER A C 1
ATOM 1229 O O . SER A 1 166 ? 3.086 9.161 -19.185 1.00 80.94 166 SER A O 1
ATOM 1231 N N . THR A 1 167 ? 2.471 8.542 -21.256 1.00 79.50 167 THR A N 1
ATOM 1232 C CA . THR A 1 167 ? 3.725 7.876 -21.600 1.00 79.50 167 THR A CA 1
ATOM 1233 C C . THR A 1 167 ? 4.372 8.569 -22.791 1.00 79.50 167 THR A C 1
ATOM 1235 O O . THR A 1 167 ? 3.749 8.776 -23.836 1.00 79.50 167 THR A O 1
ATOM 1238 N N . ARG A 1 168 ? 5.654 8.916 -22.641 1.00 84.81 168 ARG A N 1
ATOM 1239 C CA . ARG A 1 168 ? 6.516 9.326 -23.753 1.00 84.81 168 ARG A CA 1
ATOM 1240 C C . ARG A 1 168 ? 7.084 8.072 -24.399 1.00 84.81 168 ARG A C 1
ATOM 1242 O O . ARG A 1 168 ? 7.874 7.371 -23.773 1.00 84.81 168 ARG A O 1
ATOM 1249 N N . TYR A 1 169 ? 6.725 7.835 -25.651 1.00 78.69 169 TYR A N 1
ATOM 1250 C CA . TYR A 1 169 ? 7.321 6.781 -26.455 1.00 78.69 169 TYR A CA 1
ATOM 1251 C C . TYR A 1 169 ? 8.492 7.341 -27.255 1.00 78.69 169 TYR A C 1
ATOM 1253 O O . TYR A 1 169 ? 8.350 8.357 -27.936 1.00 78.69 169 TYR A O 1
ATOM 1261 N N . THR A 1 170 ? 9.639 6.675 -27.184 1.00 85.56 170 THR A N 1
ATOM 1262 C CA . THR A 1 170 ? 10.847 7.009 -27.941 1.00 85.56 170 THR A CA 1
ATOM 1263 C C . THR A 1 170 ? 11.156 5.863 -28.882 1.00 85.56 170 THR A C 1
ATOM 1265 O O . THR A 1 170 ? 11.473 4.762 -28.437 1.00 85.56 170 THR A O 1
ATOM 1268 N N . ILE A 1 171 ? 11.090 6.119 -30.184 1.00 86.44 171 ILE A N 1
ATOM 1269 C CA . ILE A 1 171 ? 11.539 5.168 -31.192 1.00 86.44 171 ILE A CA 1
ATOM 1270 C C . ILE A 1 171 ? 12.960 5.515 -31.619 1.00 86.44 171 ILE A C 1
ATOM 1272 O O . ILE A 1 171 ? 13.271 6.680 -31.869 1.00 86.44 171 ILE A O 1
ATOM 1276 N N . THR A 1 172 ? 13.820 4.507 -31.692 1.00 84.88 172 THR A N 1
ATOM 1277 C CA . THR A 1 172 ? 15.205 4.625 -32.147 1.00 84.88 172 THR A CA 1
ATOM 1278 C C . THR A 1 172 ? 15.411 3.695 -33.326 1.00 84.88 172 THR A C 1
ATOM 1280 O O . THR A 1 172 ? 15.184 2.494 -33.210 1.00 84.88 172 THR A O 1
ATOM 1283 N N . ALA A 1 173 ? 15.831 4.257 -34.454 1.00 84.88 173 ALA A N 1
ATOM 1284 C CA . ALA A 1 173 ? 16.210 3.517 -35.645 1.00 84.88 173 ALA A CA 1
ATOM 1285 C C . ALA A 1 173 ? 17.723 3.638 -35.825 1.00 84.88 173 ALA A C 1
ATOM 1287 O O . ALA A 1 173 ? 18.242 4.753 -35.877 1.00 84.88 173 ALA A O 1
ATOM 1288 N N . ASN A 1 174 ? 18.435 2.519 -35.922 1.00 83.69 174 ASN A N 1
ATOM 1289 C CA . ASN A 1 174 ? 19.880 2.518 -36.125 1.00 83.69 174 ASN A CA 1
ATOM 1290 C C . ASN A 1 174 ? 20.300 1.513 -37.198 1.00 83.69 174 ASN A C 1
ATOM 1292 O O . ASN A 1 174 ? 19.793 0.396 -37.275 1.00 83.69 174 ASN A O 1
ATOM 1296 N N . ASN A 1 175 ? 21.280 1.895 -38.005 1.00 80.12 175 ASN A N 1
ATOM 1297 C CA . ASN A 1 175 ? 22.002 0.998 -38.892 1.00 80.12 175 ASN A CA 1
ATOM 1298 C C . ASN A 1 175 ? 23.508 1.146 -38.641 1.00 80.12 175 ASN A C 1
ATOM 1300 O O . ASN A 1 175 ? 23.929 1.825 -37.703 1.00 80.12 175 ASN A O 1
ATOM 1304 N N . ALA A 1 176 ? 24.329 0.480 -39.450 1.00 72.38 176 ALA A N 1
ATOM 1305 C CA . ALA A 1 176 ? 25.775 0.570 -39.295 1.00 72.38 176 ALA A CA 1
ATOM 1306 C C . ALA A 1 176 ? 26.290 2.015 -39.495 1.00 72.38 176 ALA A C 1
ATOM 1308 O O . ALA A 1 176 ? 27.259 2.389 -38.844 1.00 72.38 176 ALA A O 1
ATOM 1309 N N . ALA A 1 177 ? 25.633 2.824 -40.343 1.00 72.19 177 ALA A N 1
ATOM 1310 C CA . ALA A 1 177 ? 25.997 4.214 -40.658 1.00 72.19 177 ALA A CA 1
ATOM 1311 C C . ALA A 1 177 ? 25.644 5.223 -39.554 1.00 72.19 177 ALA A C 1
ATOM 1313 O O . ALA A 1 177 ? 26.105 6.362 -39.592 1.00 72.19 177 ALA A O 1
ATOM 1314 N N . GLY A 1 178 ? 24.804 4.828 -38.597 1.00 77.00 178 GLY A N 1
ATOM 1315 C CA . GLY A 1 178 ? 24.286 5.693 -37.546 1.00 77.00 178 GLY A CA 1
ATOM 1316 C C . GLY A 1 178 ? 22.783 5.521 -37.358 1.00 77.00 178 GLY A C 1
ATOM 1317 O O . GLY A 1 178 ? 22.151 4.632 -37.930 1.00 77.00 178 GLY A O 1
ATOM 1318 N N . GLY A 1 179 ? 22.192 6.369 -36.525 1.00 84.88 179 GLY A N 1
ATOM 1319 C CA . GLY A 1 179 ? 20.774 6.275 -36.216 1.00 84.88 179 GLY A CA 1
ATOM 1320 C C . GLY A 1 179 ? 20.155 7.589 -35.792 1.00 84.88 179 GLY A C 1
ATOM 1321 O O . GLY A 1 179 ? 20.840 8.582 -35.547 1.00 84.88 179 GLY A O 1
ATOM 1322 N N . GLN A 1 180 ? 18.835 7.565 -35.696 1.00 86.81 180 GLN A N 1
ATOM 1323 C CA . GLN A 1 180 ? 18.014 8.674 -35.251 1.00 86.81 180 GLN A CA 1
ATOM 1324 C C . GLN A 1 180 ? 17.012 8.175 -34.214 1.00 86.81 180 GLN A C 1
ATOM 1326 O O . GLN A 1 180 ? 16.510 7.055 -34.314 1.00 86.81 180 GLN A O 1
ATOM 1331 N N . SER A 1 181 ? 16.670 9.041 -33.261 1.00 88.44 181 SER A N 1
ATOM 1332 C CA . SER A 1 181 ? 15.547 8.825 -32.352 1.00 88.44 181 SER A CA 1
ATOM 1333 C C . SER A 1 181 ? 14.478 9.897 -32.548 1.00 88.44 181 SER A C 1
ATOM 1335 O O . SER A 1 181 ? 14.784 11.055 -32.844 1.00 88.44 181 SER A O 1
ATOM 1337 N N . ARG A 1 182 ? 13.211 9.517 -32.376 1.00 86.00 182 ARG A N 1
ATOM 1338 C CA . ARG A 1 182 ? 12.066 10.433 -32.318 1.00 86.00 182 ARG A CA 1
ATOM 1339 C C . ARG A 1 182 ? 11.160 10.069 -31.160 1.00 86.00 182 ARG A C 1
ATOM 1341 O O . ARG A 1 182 ? 11.135 8.924 -30.721 1.00 86.00 182 ARG A O 1
ATOM 1348 N N . THR A 1 183 ? 10.412 11.055 -30.682 1.00 88.50 183 THR A N 1
ATOM 1349 C CA . THR A 1 183 ? 9.488 10.867 -29.567 1.00 88.50 183 THR A CA 1
ATOM 1350 C C . THR A 1 183 ? 8.074 11.264 -29.951 1.00 88.50 183 THR A C 1
ATOM 1352 O O . THR A 1 183 ? 7.878 12.187 -30.740 1.00 88.50 183 THR A O 1
ATOM 1355 N N . VAL A 1 184 ? 7.102 10.556 -29.383 1.00 85.31 184 VAL A N 1
ATOM 1356 C CA . VAL A 1 184 ? 5.690 10.928 -29.395 1.00 85.31 184 VAL A CA 1
ATOM 1357 C C . VAL A 1 184 ? 5.162 10.789 -27.974 1.00 85.31 184 VAL A C 1
ATOM 1359 O O . VAL A 1 184 ? 5.493 9.843 -27.258 1.00 85.31 184 VAL A O 1
ATOM 1362 N N . GLU A 1 185 ? 4.376 11.763 -27.541 1.00 85.38 185 GLU A N 1
ATOM 1363 C CA . GLU A 1 185 ? 3.722 11.734 -26.238 1.00 85.38 185 GLU A CA 1
ATOM 1364 C C . GLU A 1 185 ? 2.276 11.289 -26.417 1.00 85.38 185 GLU A C 1
ATOM 1366 O O . GLU A 1 185 ? 1.543 11.846 -27.239 1.00 85.38 185 GLU A O 1
ATOM 1371 N N . VAL A 1 186 ? 1.878 10.283 -25.642 1.00 79.06 186 VAL A N 1
ATOM 1372 C CA . VAL A 1 186 ? 0.484 9.871 -25.513 1.00 79.06 186 VAL A CA 1
ATOM 1373 C C . VAL A 1 186 ? 0.030 10.263 -24.117 1.00 79.06 186 VAL A C 1
ATOM 1375 O O . VAL A 1 186 ? 0.466 9.683 -23.120 1.00 79.06 186 VAL A O 1
ATOM 1378 N N . SER A 1 187 ? -0.836 11.267 -24.051 1.00 79.69 187 SER A N 1
ATOM 1379 C CA . SER A 1 187 ? -1.448 11.709 -22.806 1.00 79.69 187 SER A CA 1
ATOM 1380 C C . SER A 1 187 ? -2.557 10.741 -22.425 1.00 79.69 187 SER A C 1
ATOM 1382 O O . SER A 1 187 ? -3.535 10.586 -23.154 1.00 79.69 187 SER A O 1
ATOM 1384 N N . VAL A 1 188 ? -2.448 10.109 -21.264 1.00 79.31 188 VAL A N 1
ATOM 1385 C CA . VAL A 1 188 ? -3.590 9.396 -20.705 1.00 79.31 188 VAL A CA 1
ATOM 1386 C C . VAL A 1 188 ? -4.451 10.437 -20.008 1.00 79.31 188 VAL A C 1
ATOM 1388 O O . VAL A 1 188 ? -4.080 10.991 -18.972 1.00 79.31 188 VAL A O 1
ATOM 1391 N N . LEU A 1 189 ? -5.591 10.742 -20.624 1.00 72.56 189 LEU A N 1
ATOM 1392 C CA . LEU A 1 189 ? -6.649 11.522 -20.016 1.00 72.56 189 LEU A CA 1
ATOM 1393 C C . LEU A 1 189 ? -7.130 10.715 -18.819 1.00 72.56 189 LEU A C 1
ATOM 1395 O O . LEU A 1 189 ? -7.917 9.777 -18.954 1.00 72.56 189 LEU A O 1
ATOM 1399 N N . GLY A 1 190 ? -6.637 11.070 -17.632 1.00 51.62 190 GLY A N 1
ATOM 1400 C CA . GLY A 1 190 ? -7.270 10.629 -16.402 1.00 51.62 190 GLY A CA 1
ATOM 1401 C C . GLY A 1 190 ? -8.767 10.873 -16.554 1.00 51.62 190 GLY A C 1
ATOM 1402 O O . GLY A 1 190 ? -9.167 11.920 -17.077 1.00 51.62 190 GLY A O 1
ATOM 1403 N N . ARG A 1 191 ? -9.601 9.897 -16.168 1.00 44.97 191 ARG A N 1
ATOM 1404 C CA . ARG A 1 191 ? -11.042 10.143 -16.071 1.00 44.97 191 ARG A CA 1
ATOM 1405 C C . ARG A 1 191 ? -11.207 11.491 -15.381 1.00 44.97 191 ARG A C 1
ATOM 1407 O O . ARG A 1 191 ? -10.665 11.679 -14.294 1.00 44.97 191 ARG A O 1
ATOM 1414 N N . LEU A 1 192 ? -11.901 12.417 -16.041 1.00 38.50 192 LEU A N 1
ATOM 1415 C CA . LEU A 1 192 ? -12.270 13.714 -15.489 1.00 38.50 19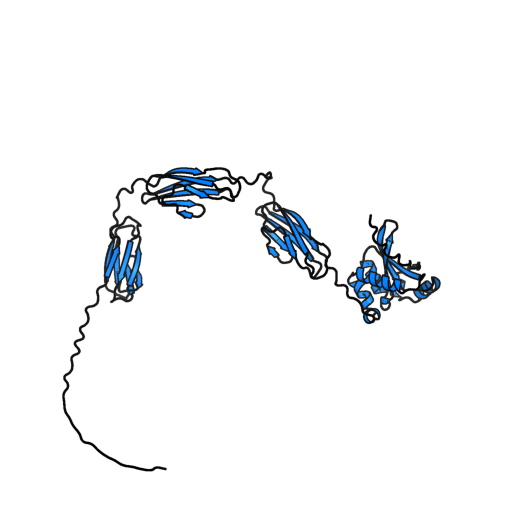2 LEU A CA 1
ATOM 1416 C C . LEU A 1 192 ? -13.209 13.476 -14.299 1.00 38.50 192 LEU A C 1
ATOM 1418 O O . LEU A 1 192 ? -14.421 13.621 -14.379 1.00 38.50 192 LEU A O 1
ATOM 1422 N N . THR A 1 193 ? -12.643 13.089 -13.168 1.00 40.97 193 THR A N 1
ATOM 1423 C CA . THR A 1 193 ? -13.111 13.549 -11.875 1.00 40.97 193 THR A CA 1
ATOM 1424 C C . THR A 1 193 ? -12.276 14.789 -11.604 1.00 40.97 193 THR A C 1
ATOM 1426 O O . THR A 1 193 ? -11.080 14.666 -11.360 1.00 40.97 193 THR A O 1
ATOM 1429 N N . ALA A 1 194 ? -12.883 15.964 -11.784 1.00 37.41 194 ALA A N 1
ATOM 1430 C CA . ALA A 1 194 ? -12.316 17.296 -11.570 1.00 37.41 194 ALA A CA 1
ATOM 1431 C C . ALA A 1 194 ? -11.060 17.313 -10.668 1.00 37.41 194 ALA A C 1
ATOM 1433 O O . ALA A 1 194 ? -11.153 17.125 -9.455 1.00 37.41 194 ALA A O 1
ATOM 1434 N N . ALA A 1 195 ? -9.881 17.518 -11.264 1.00 40.25 195 ALA A N 1
ATOM 1435 C CA . ALA A 1 195 ? -8.623 17.574 -10.530 1.00 40.25 195 ALA A CA 1
ATOM 1436 C C . ALA A 1 195 ? -8.470 18.944 -9.850 1.00 40.25 195 ALA A C 1
ATOM 1438 O O . ALA A 1 195 ? -8.032 19.923 -10.449 1.00 40.25 195 ALA A O 1
ATOM 1439 N N . LEU A 1 196 ? -8.851 18.987 -8.573 1.00 45.09 196 LEU A N 1
ATOM 1440 C CA . LEU A 1 196 ? -8.251 19.873 -7.574 1.00 45.09 196 LEU A CA 1
ATOM 1441 C C . LEU A 1 196 ? -6.718 19.636 -7.520 1.00 45.09 196 LEU A C 1
ATOM 1443 O O . LEU A 1 196 ? -6.267 18.565 -7.937 1.00 45.09 196 LEU A O 1
ATOM 1447 N N . PRO A 1 197 ? -5.908 20.604 -7.031 1.00 48.44 197 PRO A N 1
ATOM 1448 C CA . PRO A 1 197 ? -4.448 20.462 -6.876 1.00 48.44 197 PRO A CA 1
ATOM 1449 C C . PRO A 1 197 ? -4.061 19.142 -6.185 1.00 48.44 197 PRO A C 1
ATOM 1451 O O . PRO A 1 197 ? -4.895 18.611 -5.447 1.00 48.44 197 PRO A O 1
ATOM 1454 N N . PRO A 1 198 ? -2.831 18.606 -6.389 1.00 53.69 198 PRO A N 1
ATOM 1455 C CA . PRO A 1 198 ? -2.426 17.306 -5.854 1.00 53.69 198 PRO A CA 1
ATOM 1456 C C . PRO A 1 198 ? -2.641 17.278 -4.340 1.00 53.69 198 PRO A C 1
ATOM 1458 O O . PRO A 1 198 ? -1.890 17.875 -3.570 1.00 53.69 198 PRO A O 1
ATOM 1461 N N . ALA A 1 199 ? -3.735 16.636 -3.936 1.00 62.84 199 ALA A N 1
ATOM 1462 C CA . ALA A 1 199 ? -4.182 16.632 -2.561 1.00 62.84 199 ALA A CA 1
ATOM 1463 C C . ALA A 1 199 ? -3.326 15.652 -1.759 1.00 62.84 199 ALA A C 1
ATOM 1465 O O . ALA A 1 199 ? -2.953 14.574 -2.237 1.00 62.84 199 ALA A O 1
ATOM 1466 N N . THR A 1 200 ? -3.023 16.029 -0.521 1.00 72.94 200 THR A N 1
ATOM 1467 C CA . THR A 1 200 ? -2.426 15.120 0.454 1.00 72.94 200 THR A CA 1
ATOM 1468 C C . THR A 1 200 ? -3.286 13.866 0.581 1.00 72.94 200 THR A C 1
ATOM 1470 O O . THR A 1 200 ? -4.521 13.936 0.547 1.00 72.94 200 THR A O 1
ATOM 1473 N N . ALA A 1 201 ? -2.638 12.709 0.737 1.00 79.19 201 ALA A N 1
ATOM 1474 C CA . ALA A 1 201 ? -3.353 11.462 0.955 1.00 79.19 201 ALA A CA 1
ATOM 1475 C C . ALA A 1 201 ? -4.261 11.589 2.186 1.00 79.19 201 ALA A C 1
ATOM 1477 O O . ALA A 1 201 ? -3.788 11.837 3.300 1.00 79.19 201 ALA A O 1
ATOM 1478 N N . THR A 1 202 ? -5.570 11.438 1.984 1.00 83.12 202 THR A N 1
ATOM 1479 C CA . THR A 1 202 ? -6.562 11.685 3.037 1.00 83.12 202 THR A CA 1
ATOM 1480 C C . THR A 1 202 ? -7.441 10.465 3.277 1.00 83.12 202 THR A C 1
ATOM 1482 O O . THR A 1 202 ? -7.978 9.894 2.328 1.00 83.12 202 THR A O 1
ATOM 1485 N N . VAL A 1 203 ? -7.617 10.070 4.543 1.00 82.81 203 VAL A N 1
ATOM 1486 C CA . VAL A 1 203 ? -8.630 9.078 4.934 1.00 82.81 203 VAL A CA 1
ATOM 1487 C C . VAL A 1 203 ? -10.003 9.754 4.961 1.00 82.81 203 VAL A C 1
ATOM 1489 O O . VAL A 1 203 ? -10.300 10.540 5.863 1.00 82.81 203 VAL A O 1
ATOM 1492 N N . CYS A 1 204 ? -10.857 9.450 3.984 1.00 75.25 204 CYS A N 1
ATOM 1493 C CA . CYS A 1 204 ? -12.217 9.984 3.904 1.00 75.25 204 CYS A CA 1
ATOM 1494 C C . CYS A 1 204 ? -13.137 9.283 4.911 1.00 75.25 204 CYS A C 1
ATOM 1496 O O . CYS A 1 204 ? -13.808 9.938 5.714 1.00 75.25 204 CYS A O 1
ATOM 1498 N N . THR A 1 205 ? -13.126 7.948 4.905 1.00 84.62 205 THR A N 1
ATOM 1499 C CA . THR A 1 205 ? -13.884 7.103 5.838 1.00 84.62 205 THR A CA 1
ATOM 1500 C C . THR A 1 205 ? -13.002 5.984 6.374 1.00 84.62 205 THR A C 1
ATOM 1502 O O . THR A 1 205 ? -12.114 5.494 5.679 1.00 84.62 205 THR A O 1
ATOM 1505 N N . PHE A 1 206 ? -13.234 5.608 7.629 1.00 89.75 206 PHE A N 1
ATOM 1506 C CA . PHE A 1 206 ? -12.640 4.432 8.252 1.00 89.75 206 PHE A CA 1
ATOM 1507 C C . PHE A 1 206 ? -13.623 3.921 9.297 1.00 89.75 206 PHE A C 1
ATOM 1509 O O . PHE A 1 206 ? -13.885 4.604 10.287 1.00 89.75 206 PHE A O 1
ATOM 1516 N N . GLU A 1 207 ? -14.224 2.773 9.016 1.00 88.75 207 GLU A N 1
ATOM 1517 C CA . GLU A 1 207 ? -15.367 2.240 9.749 1.00 88.75 207 GLU A CA 1
ATOM 1518 C C . GLU A 1 207 ? -15.186 0.744 9.993 1.00 88.75 207 GLU A C 1
ATOM 1520 O O . GLU A 1 207 ? -14.593 0.029 9.185 1.00 88.75 207 GLU A O 1
ATOM 1525 N N . ALA A 1 208 ? -15.724 0.266 11.109 1.00 86.81 208 ALA A N 1
ATOM 1526 C CA . ALA A 1 208 ? -15.803 -1.151 11.425 1.00 86.81 208 ALA A CA 1
ATOM 1527 C C . ALA A 1 208 ? -17.237 -1.637 11.198 1.00 86.81 208 ALA A C 1
ATOM 1529 O O . ALA A 1 208 ? -18.186 -0.946 11.572 1.00 86.81 208 ALA A O 1
ATOM 1530 N N . SER A 1 209 ? -17.413 -2.841 10.648 1.00 83.94 209 SER A N 1
ATOM 1531 C CA . SER A 1 209 ? -18.743 -3.444 10.478 1.00 83.94 209 SER A CA 1
ATOM 1532 C C . SER A 1 209 ? -19.482 -3.619 11.809 1.00 83.94 209 SER A C 1
ATOM 1534 O O . SER A 1 209 ? -20.713 -3.592 11.843 1.00 83.94 209 SER A O 1
ATOM 1536 N N . ARG A 1 210 ? -18.732 -3.775 12.908 1.00 86.56 210 ARG A N 1
ATOM 1537 C CA . ARG A 1 210 ? -19.214 -3.780 14.293 1.00 86.56 210 ARG A CA 1
ATOM 1538 C C . ARG A 1 210 ? -18.187 -3.101 15.194 1.00 86.56 210 ARG A C 1
ATOM 1540 O O . ARG A 1 210 ? -16.993 -3.346 15.069 1.00 86.56 210 ARG A O 1
ATOM 1547 N N . THR A 1 211 ? -18.658 -2.285 16.131 1.00 85.62 211 THR A N 1
ATOM 1548 C CA . THR A 1 211 ? -17.815 -1.612 17.138 1.00 85.62 211 THR A CA 1
ATOM 1549 C C . THR A 1 211 ? -17.824 -2.319 18.495 1.00 85.62 211 THR A C 1
ATOM 1551 O O . THR A 1 211 ? -17.054 -1.951 19.379 1.00 85.62 211 THR A O 1
ATOM 1554 N N . VAL A 1 212 ? -18.668 -3.344 18.656 1.00 85.56 212 VAL A N 1
ATOM 1555 C CA . VAL A 1 212 ? -18.759 -4.205 19.842 1.00 85.56 212 VAL A CA 1
ATOM 1556 C C . VAL A 1 212 ? -18.885 -5.657 19.378 1.00 85.56 212 VAL A C 1
ATOM 1558 O O . VAL A 1 212 ? -19.788 -5.960 18.596 1.00 85.56 212 VAL A O 1
ATOM 1561 N N . VAL A 1 213 ? -17.985 -6.534 19.826 1.00 85.62 213 VAL A N 1
ATOM 1562 C CA . VAL A 1 213 ? -17.931 -7.958 19.438 1.00 85.62 213 VAL A CA 1
ATOM 1563 C C . VAL A 1 213 ? -17.489 -8.853 20.589 1.00 85.62 213 VAL A C 1
ATOM 1565 O O . VAL A 1 213 ? -16.897 -8.372 21.549 1.00 85.62 213 VAL A O 1
ATOM 1568 N N . LYS A 1 214 ? -17.742 -10.161 20.506 1.00 82.94 214 LYS A N 1
ATOM 1569 C CA . LYS A 1 214 ? -17.171 -11.132 21.458 1.00 82.94 214 LYS A CA 1
ATOM 1570 C C . LYS A 1 214 ? -15.720 -11.479 21.092 1.00 82.94 214 LYS A C 1
ATOM 1572 O O . LYS A 1 214 ? -15.313 -11.256 19.951 1.00 82.94 214 LYS A O 1
ATOM 1577 N N . PRO A 1 215 ? -14.927 -12.049 22.018 1.00 78.69 215 PRO A N 1
ATOM 1578 C CA . PRO A 1 215 ? -13.545 -12.409 21.728 1.00 78.69 215 PRO A CA 1
ATOM 1579 C C . PRO A 1 215 ? -13.493 -13.448 20.610 1.00 78.69 215 PRO A C 1
ATOM 1581 O O . PRO A 1 215 ? -14.197 -14.457 20.670 1.00 78.69 215 PRO A O 1
ATOM 1584 N N . GLY A 1 216 ? -12.655 -13.206 19.603 1.00 70.75 216 GLY A N 1
ATOM 1585 C CA . GLY A 1 216 ? -12.497 -14.127 18.478 1.00 70.75 216 GLY A CA 1
ATOM 1586 C C . GLY A 1 216 ? -13.564 -13.998 17.385 1.00 70.75 216 GLY A C 1
ATOM 1587 O O . GLY A 1 216 ? -13.526 -14.757 16.418 1.00 70.75 216 GLY A O 1
ATOM 1588 N N . GLU A 1 217 ? -14.500 -13.050 17.493 1.00 76.38 217 GLU A N 1
ATOM 1589 C CA . GLU A 1 217 ? -15.408 -12.731 16.390 1.00 76.38 217 GLU A CA 1
ATOM 1590 C C . GLU A 1 217 ? -14.708 -11.868 15.333 1.00 76.38 217 GLU A C 1
ATOM 1592 O O . GLU A 1 217 ? -13.970 -10.933 15.646 1.00 76.38 217 GLU A O 1
ATOM 1597 N N . GLN A 1 218 ? -14.968 -12.171 14.061 1.00 78.88 218 GLN A N 1
ATOM 1598 C CA . GLN A 1 218 ? -14.441 -11.398 12.942 1.00 78.88 218 GLN A CA 1
ATOM 1599 C C . GLN A 1 218 ? -15.171 -10.055 12.802 1.00 78.88 218 GLN A C 1
ATOM 1601 O O . GLN A 1 218 ? -16.403 -9.983 12.843 1.00 78.88 218 GLN A O 1
ATOM 1606 N N . VAL A 1 219 ? -14.393 -9.002 12.565 1.00 83.31 219 VAL A N 1
ATOM 1607 C CA . VAL A 1 219 ? -14.844 -7.652 12.226 1.00 83.31 219 VAL A CA 1
ATOM 1608 C C . VAL A 1 219 ? -14.227 -7.251 10.896 1.00 83.31 219 VAL A C 1
ATOM 1610 O O . VAL A 1 219 ? -13.035 -7.441 10.682 1.00 83.31 219 VAL A O 1
ATOM 1613 N N . ASP A 1 220 ? -15.025 -6.653 10.015 1.00 82.94 220 ASP A N 1
ATOM 1614 C CA . ASP A 1 220 ? -14.518 -6.109 8.758 1.00 82.94 220 ASP A CA 1
ATOM 1615 C C . ASP A 1 220 ? -14.260 -4.616 8.950 1.00 82.94 220 ASP A C 1
ATOM 1617 O O . ASP A 1 220 ? -15.187 -3.850 9.224 1.00 82.94 220 ASP A O 1
ATOM 1621 N N . LEU A 1 221 ? -13.011 -4.195 8.793 1.00 80.69 221 LEU A N 1
ATOM 1622 C CA . LEU A 1 221 ? -12.639 -2.787 8.721 1.00 80.69 221 LEU A CA 1
ATOM 1623 C C . LEU A 1 221 ? -12.706 -2.347 7.262 1.00 80.69 221 LEU A C 1
ATOM 1625 O O . LEU A 1 221 ? -12.196 -3.047 6.389 1.00 80.69 221 LEU A O 1
ATOM 1629 N N . ARG A 1 222 ? -13.334 -1.204 6.988 1.00 83.56 222 ARG A N 1
ATOM 1630 C CA . ARG A 1 222 ? -13.507 -0.646 5.641 1.00 83.56 222 ARG A CA 1
ATOM 1631 C C . ARG A 1 222 ? -13.079 0.808 5.616 1.00 83.56 222 ARG A C 1
ATOM 1633 O O . ARG A 1 222 ? -13.321 1.547 6.571 1.00 83.56 222 ARG A O 1
ATOM 1640 N N . TRP A 1 223 ? -12.460 1.227 4.523 1.00 89.00 223 TRP A N 1
ATOM 1641 C CA . TRP A 1 223 ? -12.006 2.601 4.357 1.00 89.00 223 TRP A CA 1
ATOM 1642 C C . TRP A 1 223 ? -12.146 3.094 2.930 1.00 89.00 223 TRP A C 1
ATOM 1644 O O . TRP A 1 223 ? -12.120 2.332 1.964 1.00 89.00 223 TRP A O 1
ATOM 1654 N N . LEU A 1 224 ? -12.246 4.414 2.820 1.00 85.25 224 LEU A N 1
ATOM 1655 C CA . LEU A 1 224 ? -12.133 5.139 1.569 1.00 85.25 224 LEU A CA 1
ATOM 1656 C C . LEU A 1 224 ? -11.035 6.184 1.721 1.00 85.25 224 LEU A C 1
ATOM 1658 O O . LEU A 1 224 ? -11.052 6.983 2.661 1.00 85.25 224 LEU A O 1
ATOM 1662 N N . CYS A 1 225 ? -10.090 6.181 0.789 1.00 82.06 225 CYS A N 1
ATOM 1663 C CA . CYS A 1 225 ? -8.947 7.082 0.797 1.00 82.06 225 CYS A CA 1
ATOM 1664 C C . CYS A 1 225 ? -8.890 7.871 -0.507 1.00 82.06 225 CYS A C 1
ATOM 1666 O O . CYS A 1 225 ? -9.288 7.382 -1.563 1.00 82.06 225 CYS A O 1
ATOM 1668 N N . GLN A 1 226 ? -8.367 9.090 -0.429 1.00 78.50 226 GLN A N 1
ATOM 1669 C CA . GLN A 1 226 ? -8.165 9.973 -1.571 1.00 78.50 226 GLN A CA 1
ATOM 1670 C C . GLN A 1 226 ? -6.669 10.192 -1.816 1.00 78.50 226 GLN A C 1
ATOM 1672 O O . GLN A 1 226 ? -5.886 10.238 -0.869 1.00 78.50 226 GLN A O 1
ATOM 1677 N N . GLY A 1 227 ? -6.289 10.386 -3.084 1.00 66.62 227 GLY A N 1
ATOM 1678 C CA . GLY A 1 227 ? -4.969 10.909 -3.452 1.00 66.62 227 GLY A CA 1
ATOM 1679 C C . GLY A 1 227 ? -3.880 9.868 -3.728 1.00 66.62 227 GLY A C 1
ATOM 1680 O O . GLY A 1 227 ? -2.735 10.132 -3.388 1.00 66.62 227 GLY A O 1
ATOM 1681 N N . ASN A 1 228 ? -4.209 8.722 -4.343 1.00 65.31 228 ASN A N 1
ATOM 1682 C CA . ASN A 1 228 ? -3.262 7.644 -4.701 1.00 65.31 228 ASN A CA 1
ATOM 1683 C C . ASN A 1 228 ? -2.274 7.325 -3.561 1.00 65.31 228 ASN A C 1
ATOM 1685 O O . ASN A 1 228 ? -1.084 7.640 -3.620 1.00 65.31 228 ASN A O 1
ATOM 1689 N N . ALA A 1 229 ? -2.826 6.807 -2.466 1.00 72.44 229 ALA A N 1
ATOM 1690 C CA . ALA A 1 229 ? -2.128 6.685 -1.200 1.00 72.44 229 ALA A CA 1
ATOM 1691 C C . ALA A 1 229 ? -1.661 5.253 -0.933 1.00 72.44 229 ALA A C 1
ATOM 1693 O O . ALA A 1 229 ? -2.400 4.303 -1.189 1.00 72.44 229 ALA A O 1
ATOM 1694 N N . LYS A 1 230 ? -0.478 5.125 -0.331 1.00 77.81 230 LYS A N 1
ATOM 1695 C CA . LYS A 1 230 ? -0.086 3.920 0.397 1.00 77.81 230 LYS A CA 1
ATOM 1696 C C . LYS A 1 230 ? -0.900 3.820 1.675 1.00 77.81 230 LYS A C 1
ATOM 1698 O O . LYS A 1 230 ? -1.129 4.847 2.316 1.00 77.81 230 LYS A O 1
ATOM 1703 N N . VAL A 1 231 ? -1.328 2.621 2.046 1.00 80.62 231 VAL A N 1
ATOM 1704 C CA . VAL A 1 231 ? -2.222 2.381 3.185 1.00 80.62 231 VAL A CA 1
ATOM 1705 C C . VAL A 1 231 ? -1.541 1.463 4.186 1.00 80.62 231 VAL A C 1
ATOM 1707 O O . VAL A 1 231 ? -1.107 0.369 3.840 1.00 80.62 231 VAL A O 1
ATOM 1710 N N . ARG A 1 232 ? -1.493 1.882 5.451 1.00 74.62 232 ARG A N 1
ATOM 1711 C CA . ARG A 1 232 ? -0.955 1.094 6.561 1.00 74.62 232 ARG A CA 1
ATOM 1712 C C . ARG A 1 232 ? -1.955 1.012 7.706 1.00 74.62 232 ARG A C 1
ATOM 1714 O O . ARG A 1 232 ? -2.503 2.033 8.118 1.00 74.62 232 ARG A O 1
ATOM 1721 N N . LEU A 1 233 ? -2.156 -0.184 8.249 1.00 79.00 233 LEU A N 1
ATOM 1722 C CA . LEU A 1 233 ? -3.029 -0.434 9.393 1.00 79.00 233 LEU A CA 1
ATOM 1723 C C . LEU A 1 233 ? -2.216 -0.803 10.638 1.00 79.00 233 LEU A C 1
ATOM 1725 O O . LEU A 1 233 ? -1.368 -1.694 10.604 1.00 79.00 233 LEU A O 1
ATOM 1729 N N . GLU A 1 234 ? -2.522 -0.140 11.750 1.00 74.31 234 GLU A N 1
ATOM 1730 C CA . GLU A 1 234 ? -2.041 -0.482 13.088 1.00 74.31 234 GLU A CA 1
ATOM 1731 C C . GLU A 1 234 ? -3.212 -0.918 13.987 1.00 74.31 234 GLU A C 1
ATOM 1733 O O . GLU A 1 234 ? -4.323 -0.416 13.802 1.00 74.31 234 GLU A O 1
ATOM 1738 N N . PRO A 1 235 ? -2.997 -1.798 14.980 1.00 60.59 235 PRO A N 1
ATOM 1739 C CA . PRO A 1 235 ? -1.743 -2.492 15.278 1.00 60.59 235 PRO A CA 1
ATOM 1740 C C . PRO A 1 235 ? -1.409 -3.582 14.246 1.00 60.59 235 PRO A C 1
ATOM 1742 O O . PRO A 1 235 ? -2.303 -4.212 13.687 1.00 60.59 235 PRO A O 1
ATOM 1745 N N . GLY A 1 236 ? -0.113 -3.820 14.032 1.00 58.88 236 GLY A N 1
ATOM 1746 C CA . GLY A 1 236 ? 0.399 -4.912 13.192 1.00 58.88 236 GLY A CA 1
ATOM 1747 C C . GLY A 1 236 ? 1.185 -4.456 11.963 1.00 58.88 236 GLY A C 1
ATOM 1748 O O . GLY A 1 236 ? 1.745 -5.300 11.269 1.00 58.88 236 GLY A O 1
ATOM 1749 N N . GLY A 1 237 ? 1.259 -3.145 11.711 1.00 67.50 237 GLY A N 1
ATOM 1750 C CA . GLY A 1 237 ? 2.053 -2.563 10.627 1.00 67.50 237 GLY A CA 1
ATOM 1751 C C . GLY A 1 237 ? 1.735 -3.094 9.234 1.00 67.50 237 GLY A C 1
ATOM 1752 O O . GLY A 1 237 ? 2.631 -3.159 8.398 1.00 67.50 237 GLY A O 1
ATOM 1753 N N . LEU A 1 238 ? 0.489 -3.496 8.989 1.00 68.50 238 LEU A N 1
ATOM 1754 C CA . LEU A 1 238 ? 0.114 -4.180 7.760 1.00 68.50 238 LEU A CA 1
ATOM 1755 C C . LEU A 1 238 ? -0.045 -3.179 6.611 1.00 68.50 238 LEU A C 1
ATOM 1757 O O . LEU A 1 238 ? -0.794 -2.210 6.742 1.00 68.50 238 LEU A O 1
ATOM 1761 N N . GLU A 1 239 ? 0.641 -3.418 5.493 1.00 78.56 239 GLU A N 1
ATOM 1762 C CA . GLU A 1 239 ? 0.527 -2.620 4.267 1.00 78.56 239 GLU A CA 1
ATOM 1763 C C . GLU A 1 239 ? -0.603 -3.171 3.384 1.00 78.56 239 GLU A C 1
ATOM 1765 O O . GLU A 1 239 ? -0.633 -4.360 3.066 1.00 78.56 239 GLU A O 1
ATOM 1770 N N . LEU A 1 240 ? -1.563 -2.314 3.029 1.00 75.56 240 LEU A N 1
ATOM 1771 C CA . LEU A 1 240 ? -2.843 -2.678 2.404 1.00 75.56 240 LEU A CA 1
ATOM 1772 C C . LEU A 1 240 ? -3.092 -1.896 1.109 1.00 75.56 240 LEU A C 1
ATOM 1774 O O . LEU A 1 240 ? -4.221 -1.515 0.791 1.00 75.56 240 LEU A O 1
ATOM 1778 N N . ASP A 1 241 ? -2.017 -1.645 0.367 1.00 73.69 241 ASP A N 1
ATOM 1779 C CA . ASP A 1 241 ? -2.040 -0.882 -0.876 1.00 73.69 241 ASP A CA 1
ATOM 1780 C C . ASP A 1 241 ? -3.029 -1.495 -1.883 1.00 73.69 241 ASP A C 1
ATOM 1782 O O . ASP A 1 241 ? -3.029 -2.697 -2.152 1.00 73.69 241 ASP A O 1
ATOM 1786 N N . GLY A 1 242 ? -3.920 -0.660 -2.423 1.00 66.94 242 GLY A N 1
ATOM 1787 C CA . GLY A 1 242 ? -4.959 -1.084 -3.367 1.00 66.94 242 GLY A CA 1
ATOM 1788 C C . GLY A 1 242 ? -6.165 -1.804 -2.745 1.00 66.94 242 GLY A C 1
ATOM 1789 O O . GLY A 1 242 ? -7.103 -2.133 -3.471 1.00 66.94 242 GLY A O 1
ATOM 1790 N N . GLN A 1 243 ? -6.192 -2.017 -1.426 1.00 69.62 243 GLN A N 1
ATOM 1791 C CA . GLN A 1 243 ? -7.347 -2.580 -0.723 1.00 69.62 243 GLN A CA 1
ATOM 1792 C C . GLN A 1 243 ? -8.225 -1.482 -0.103 1.00 69.62 243 GLN A C 1
ATOM 1794 O O . GLN A 1 243 ? -7.765 -0.385 0.213 1.00 69.62 243 GLN A O 1
ATOM 1799 N N . SER A 1 244 ? -9.509 -1.793 0.088 1.00 80.00 244 SER A N 1
ATOM 1800 C CA . SER A 1 244 ? -10.498 -0.919 0.752 1.00 80.00 244 SER A CA 1
ATOM 1801 C C . SER A 1 244 ? -11.155 -1.569 1.974 1.00 80.00 244 SER A C 1
ATOM 1803 O O . SER A 1 244 ? -12.013 -0.967 2.623 1.00 80.00 244 SER A O 1
ATOM 1805 N N . SER A 1 245 ? -10.767 -2.805 2.295 1.00 81.19 245 SER A N 1
ATOM 1806 C CA . SER A 1 245 ? -11.285 -3.535 3.444 1.00 81.19 245 SER A CA 1
ATOM 1807 C C . SER A 1 245 ? -10.354 -4.652 3.890 1.00 81.19 245 SER A C 1
ATOM 1809 O O . SER A 1 245 ? -9.705 -5.270 3.049 1.00 81.19 245 SER A O 1
ATOM 1811 N N . ILE A 1 246 ? -10.384 -4.983 5.179 1.00 82.62 246 ILE A N 1
ATOM 1812 C CA . ILE A 1 246 ? -9.729 -6.167 5.744 1.00 82.62 246 ILE A CA 1
ATOM 1813 C C . ILE A 1 246 ? -10.565 -6.768 6.874 1.00 82.62 246 ILE A C 1
ATOM 1815 O O . ILE A 1 246 ? -11.204 -6.046 7.640 1.00 82.62 246 ILE A O 1
ATOM 1819 N N . ALA A 1 247 ? -10.533 -8.092 6.987 1.00 81.31 247 ALA A N 1
ATOM 1820 C CA . ALA A 1 247 ? -11.086 -8.824 8.117 1.00 81.31 247 ALA A CA 1
ATOM 1821 C C . ALA A 1 247 ? -10.056 -8.928 9.254 1.00 81.31 247 ALA A C 1
ATOM 1823 O O . ALA A 1 247 ? -8.929 -9.374 9.040 1.00 81.31 247 ALA A O 1
ATOM 1824 N N . VAL A 1 248 ? -10.451 -8.551 10.468 1.00 80.31 248 VAL A N 1
ATOM 1825 C CA . VAL A 1 248 ? -9.643 -8.653 11.692 1.00 80.31 248 VAL A CA 1
ATOM 1826 C C . VAL A 1 248 ? -10.391 -9.451 12.756 1.00 80.31 248 VAL A C 1
ATOM 1828 O O . VAL A 1 248 ? -11.619 -9.479 12.770 1.00 80.31 248 VAL A O 1
ATOM 1831 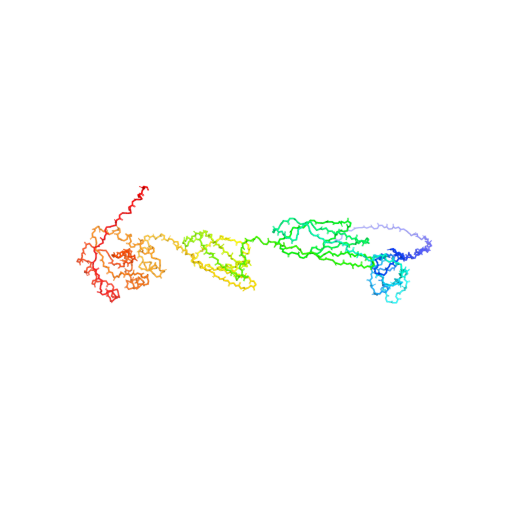N N . VAL A 1 249 ? -9.656 -10.098 13.659 1.00 83.38 249 VAL A N 1
ATOM 1832 C CA . VAL A 1 249 ? -10.227 -10.923 14.735 1.00 83.38 249 VAL A CA 1
ATOM 1833 C C . VAL A 1 249 ? -9.656 -10.456 16.079 1.00 83.38 249 VAL A C 1
ATOM 1835 O O . VAL A 1 249 ? -8.635 -10.983 16.523 1.00 83.38 249 VAL A O 1
ATOM 1838 N N . PRO A 1 250 ? -10.240 -9.421 16.709 1.00 77.75 250 PRO A N 1
ATOM 1839 C CA . PRO A 1 250 ? -9.751 -8.917 17.985 1.00 77.75 250 PRO A CA 1
ATOM 1840 C C . PRO A 1 250 ? -10.114 -9.863 19.142 1.00 77.75 250 PRO A C 1
ATOM 1842 O O . PRO A 1 250 ? -11.256 -10.299 19.299 1.00 77.75 250 PRO A O 1
ATOM 1845 N N . ASP A 1 251 ? -9.136 -10.156 19.997 1.00 76.69 251 ASP A N 1
ATOM 1846 C CA . ASP A 1 251 ? -9.302 -10.887 21.261 1.00 76.69 251 ASP A CA 1
ATOM 1847 C C . ASP A 1 251 ? -9.500 -9.941 22.462 1.00 76.69 251 ASP A C 1
ATOM 1849 O O . ASP A 1 251 ? -10.019 -10.342 23.506 1.00 76.69 251 ASP A O 1
ATOM 1853 N N . LYS A 1 252 ? -9.102 -8.673 22.310 1.00 76.62 252 LYS A N 1
ATOM 1854 C CA . LYS A 1 252 ? -9.212 -7.594 23.301 1.00 76.62 252 LYS A CA 1
ATOM 1855 C C . LYS A 1 252 ? -9.676 -6.306 22.633 1.00 76.62 252 LYS A C 1
ATOM 1857 O O . LYS A 1 252 ? -9.478 -6.121 21.432 1.00 76.62 252 LYS A O 1
ATOM 1862 N N . THR A 1 253 ? -10.257 -5.393 23.418 1.00 82.38 253 THR A N 1
ATOM 1863 C CA . THR A 1 253 ? -10.612 -4.049 22.938 1.00 82.38 253 THR A CA 1
ATOM 1864 C C . THR A 1 253 ? -9.395 -3.400 22.292 1.00 82.38 253 THR A C 1
ATOM 1866 O O . THR A 1 253 ? -8.384 -3.176 22.957 1.00 82.38 253 THR A O 1
ATOM 1869 N N . THR A 1 254 ? -9.497 -3.136 20.993 1.00 76.31 254 THR A N 1
ATOM 1870 C CA . THR A 1 254 ? -8.377 -2.714 20.153 1.00 76.31 254 THR A CA 1
ATOM 1871 C C . THR A 1 254 ? -8.763 -1.452 19.403 1.00 76.31 254 THR A C 1
ATOM 1873 O O . THR A 1 254 ? -9.835 -1.365 18.802 1.00 76.31 254 THR A O 1
ATOM 1876 N N . VAL A 1 255 ? -7.875 -0.461 19.438 1.00 83.56 255 VAL A N 1
ATOM 1877 C CA . VAL A 1 255 ? -7.985 0.742 18.612 1.00 83.56 255 VAL A CA 1
ATOM 1878 C C . VAL A 1 255 ? -7.189 0.500 17.340 1.00 83.56 255 VAL A C 1
ATOM 1880 O O . VAL A 1 255 ? -5.961 0.445 17.379 1.00 83.56 255 VAL A O 1
ATOM 1883 N N . TYR A 1 256 ? -7.888 0.366 16.220 1.00 74.94 256 TYR A N 1
ATOM 1884 C CA . TYR A 1 256 ? -7.261 0.290 14.910 1.00 74.94 256 TYR A CA 1
ATOM 1885 C C . TYR A 1 256 ? -6.995 1.697 14.396 1.00 74.94 256 TYR A C 1
ATOM 1887 O O . TYR A 1 256 ? -7.850 2.567 14.532 1.00 74.94 256 TYR A O 1
ATOM 1895 N N . THR A 1 257 ? -5.828 1.932 13.806 1.00 79.50 257 THR A N 1
ATOM 1896 C CA . THR A 1 257 ? -5.446 3.211 13.198 1.00 79.50 257 THR A CA 1
ATOM 1897 C C . THR A 1 257 ? -5.003 2.975 11.766 1.00 79.50 257 THR A C 1
ATOM 1899 O O . THR A 1 257 ? -3.995 2.316 11.523 1.00 79.50 257 THR A O 1
ATOM 1902 N N . LEU A 1 258 ? -5.755 3.525 10.819 1.00 84.12 258 LEU A N 1
ATOM 1903 C CA . LEU A 1 258 ? -5.413 3.525 9.407 1.00 84.12 258 LEU A CA 1
ATOM 1904 C C . LEU A 1 258 ? -4.625 4.793 9.089 1.00 84.12 258 LEU A C 1
ATOM 1906 O O . LEU A 1 258 ? -5.106 5.898 9.337 1.00 84.12 258 LEU A O 1
ATOM 1910 N N . SER A 1 259 ? -3.431 4.637 8.533 1.00 80.69 259 SER A N 1
ATOM 1911 C CA . SER A 1 259 ? -2.577 5.729 8.073 1.00 80.69 259 SER A CA 1
ATOM 1912 C C . SER A 1 259 ? -2.409 5.644 6.568 1.00 80.69 259 SER A C 1
ATOM 1914 O O . SER A 1 259 ? -2.151 4.568 6.033 1.00 80.69 259 SER A O 1
ATOM 1916 N N . VAL A 1 260 ? -2.535 6.778 5.889 1.00 83.38 260 VAL A N 1
ATOM 1917 C CA . VAL A 1 260 ? -2.359 6.865 4.442 1.00 83.38 260 VAL A CA 1
ATOM 1918 C C . VAL A 1 260 ? -1.363 7.944 4.083 1.00 83.38 260 VAL A C 1
ATOM 1920 O O . VAL A 1 260 ? -1.369 9.012 4.693 1.00 83.38 260 VAL A O 1
ATOM 1923 N N . SER A 1 261 ? -0.506 7.681 3.103 1.00 80.00 261 SER A N 1
ATOM 1924 C CA . SER A 1 261 ? 0.525 8.627 2.681 1.00 80.00 261 SER A CA 1
ATOM 1925 C C . SER A 1 261 ? 0.802 8.559 1.183 1.00 80.00 261 SER A C 1
ATOM 1927 O O . SER A 1 261 ? 0.702 7.511 0.551 1.00 80.00 261 SER A O 1
ATOM 1929 N N . ASN A 1 262 ? 1.155 9.700 0.604 1.00 78.25 262 ASN A N 1
ATOM 1930 C CA . ASN A 1 262 ? 1.692 9.821 -0.746 1.00 78.25 262 ASN A CA 1
ATOM 1931 C C . ASN A 1 262 ? 2.912 10.761 -0.730 1.00 78.25 262 ASN A C 1
ATOM 1933 O O . ASN A 1 262 ? 3.343 11.223 0.328 1.00 78.25 262 ASN A O 1
ATOM 1937 N N . LEU A 1 263 ? 3.467 11.063 -1.907 1.00 72.19 263 LEU A N 1
ATOM 1938 C CA . LEU A 1 263 ? 4.621 11.964 -2.050 1.00 72.19 263 LEU A CA 1
ATOM 1939 C C . LEU A 1 263 ? 4.364 13.396 -1.537 1.00 72.19 263 LEU A C 1
ATOM 1941 O O . LEU A 1 263 ? 5.318 14.121 -1.278 1.00 72.19 263 LEU A O 1
ATOM 1945 N N . MET A 1 264 ? 3.098 13.799 -1.379 1.00 72.25 264 MET A N 1
ATOM 1946 C CA . MET A 1 264 ? 2.694 15.131 -0.916 1.00 72.25 264 MET A CA 1
ATOM 1947 C C . MET A 1 264 ? 2.379 15.185 0.587 1.00 72.25 264 MET A C 1
ATOM 1949 O O . MET A 1 264 ? 2.216 16.275 1.129 1.00 72.25 264 MET A O 1
ATOM 1953 N N . GLY A 1 265 ? 2.277 14.040 1.269 1.00 73.00 265 GLY A N 1
ATOM 1954 C CA . GLY A 1 265 ? 1.954 13.952 2.695 1.00 73.00 265 GLY A CA 1
ATOM 1955 C C . GLY A 1 265 ? 0.917 12.873 3.006 1.00 73.00 265 GLY A C 1
ATOM 1956 O O . GLY A 1 265 ? 0.558 12.063 2.154 1.00 73.00 265 GLY A O 1
ATOM 1957 N N . GLY A 1 266 ? 0.430 12.843 4.245 1.00 83.12 266 GLY A N 1
ATOM 1958 C CA . GLY A 1 266 ? -0.479 11.797 4.701 1.00 83.12 266 GLY A CA 1
ATOM 1959 C C . GLY A 1 266 ? -1.381 12.205 5.855 1.00 83.12 266 GLY A C 1
ATOM 1960 O O . GLY A 1 266 ? -1.209 13.261 6.460 1.00 83.12 266 GLY A O 1
ATOM 1961 N N . SER A 1 267 ? -2.341 11.342 6.163 1.00 84.25 267 SER A N 1
ATOM 1962 C CA . SER A 1 267 ? -3.275 11.493 7.280 1.00 84.25 267 SER A CA 1
ATOM 1963 C C . SER A 1 267 ? -3.545 10.140 7.929 1.00 84.25 267 SER A C 1
ATOM 1965 O O . SER A 1 267 ? -3.238 9.092 7.360 1.00 84.25 267 SER A O 1
ATOM 1967 N N . SER A 1 268 ? -4.131 10.151 9.122 1.00 85.19 268 SER A N 1
ATOM 1968 C CA . SER A 1 268 ? -4.565 8.932 9.798 1.00 85.19 268 SER A CA 1
ATOM 1969 C C . SER A 1 268 ? -5.944 9.095 10.427 1.00 85.19 268 SER A C 1
ATOM 1971 O O . SER A 1 268 ? -6.390 10.210 10.710 1.00 85.19 268 SER A O 1
ATOM 1973 N N . ARG A 1 269 ? -6.641 7.974 10.624 1.00 82.94 269 ARG A N 1
ATOM 1974 C CA . ARG A 1 269 ? -7.914 7.900 11.347 1.00 82.94 269 ARG A CA 1
ATOM 1975 C C . ARG A 1 269 ? -7.962 6.613 12.162 1.00 82.94 269 ARG A C 1
ATOM 1977 O O . ARG A 1 269 ? -7.441 5.591 11.725 1.00 82.94 269 ARG A O 1
ATOM 1984 N N . SER A 1 270 ? -8.627 6.655 13.312 1.00 86.06 270 SER A N 1
ATOM 1985 C CA . SER A 1 270 ? -8.747 5.502 14.205 1.00 86.06 270 SER A CA 1
ATOM 1986 C C . SER A 1 270 ? -10.198 5.084 14.428 1.00 86.06 270 SER A C 1
ATOM 1988 O O . SER A 1 270 ? -11.096 5.926 14.422 1.00 86.06 270 SER A O 1
ATOM 1990 N N . VAL A 1 271 ? -10.415 3.789 14.659 1.00 82.75 271 VAL A N 1
ATOM 1991 C CA . VAL A 1 271 ? -11.691 3.201 15.084 1.00 82.75 271 VAL A CA 1
ATOM 1992 C C . VAL A 1 271 ? -11.444 2.266 16.268 1.00 82.75 271 VAL A C 1
ATOM 1994 O O . VAL A 1 271 ? -10.531 1.442 16.247 1.00 82.75 271 VAL A O 1
ATOM 1997 N N . GLU A 1 272 ? -12.236 2.411 17.328 1.00 89.69 272 GLU A N 1
ATOM 1998 C CA . GLU A 1 272 ? -12.188 1.527 18.496 1.00 89.69 272 GLU A CA 1
ATOM 1999 C C . GLU A 1 272 ? -13.169 0.366 18.291 1.00 89.69 272 GLU A C 1
ATOM 2001 O O . GLU A 1 272 ? -14.369 0.585 18.116 1.00 89.69 272 GLU A O 1
ATOM 2006 N N . VAL A 1 273 ? -12.665 -0.868 18.344 1.00 84.75 273 VAL A N 1
ATOM 2007 C CA . VAL A 1 273 ? -13.486 -2.081 18.404 1.00 84.75 273 VAL A CA 1
ATOM 2008 C C . VAL A 1 273 ? -13.414 -2.622 19.824 1.00 84.75 273 VAL A C 1
ATOM 2010 O O . VAL A 1 273 ? -12.358 -3.062 20.284 1.00 84.75 273 VAL A O 1
ATOM 2013 N N . ARG A 1 274 ? -14.541 -2.578 20.537 1.00 83.88 274 ARG A N 1
ATOM 2014 C CA . ARG A 1 274 ? -14.655 -3.091 21.903 1.00 83.88 274 ARG A CA 1
ATOM 2015 C C . ARG A 1 274 ? -14.929 -4.581 21.884 1.00 83.88 274 ARG A C 1
ATOM 2017 O O . ARG A 1 274 ? -15.889 -5.028 21.261 1.00 83.88 274 ARG A O 1
ATOM 2024 N N . VAL A 1 275 ? -14.108 -5.333 22.606 1.00 84.50 275 VAL A N 1
ATOM 2025 C CA . VAL A 1 275 ? -14.335 -6.761 22.806 1.00 84.50 275 VAL A CA 1
ATOM 2026 C C . VAL A 1 275 ? -15.053 -6.943 24.134 1.00 84.50 275 VAL A C 1
ATOM 2028 O O . VAL A 1 275 ? -14.523 -6.591 25.189 1.00 84.50 275 VAL A O 1
ATOM 2031 N N . GLU A 1 276 ? -16.278 -7.454 24.080 1.00 79.44 276 GLU A N 1
ATOM 2032 C CA . GLU A 1 276 ? -17.025 -7.847 25.265 1.00 79.44 276 GLU A CA 1
ATOM 2033 C C . GLU A 1 276 ? -16.261 -8.958 25.978 1.00 79.44 276 GLU A C 1
ATOM 2035 O O . GLU A 1 276 ? -15.883 -9.962 25.371 1.00 79.44 276 GLU A O 1
ATOM 2040 N N . ALA A 1 277 ? -16.032 -8.790 27.279 1.00 54.69 277 ALA A N 1
ATOM 2041 C CA . ALA A 1 277 ? -15.478 -9.867 28.077 1.00 54.69 277 ALA A CA 1
ATOM 2042 C C . ALA A 1 277 ? -16.414 -11.088 27.976 1.00 54.69 277 ALA A C 1
ATOM 2044 O O . ALA A 1 277 ? -17.641 -10.931 28.016 1.00 54.69 277 ALA A O 1
ATOM 2045 N N . PRO A 1 278 ? -15.869 -12.308 27.824 1.00 46.06 278 PRO A N 1
ATOM 2046 C CA . PRO A 1 278 ? -16.702 -13.495 27.792 1.00 46.06 278 PRO A CA 1
ATOM 2047 C C . PRO A 1 278 ? -17.466 -13.573 29.115 1.00 46.06 278 PRO A C 1
ATOM 2049 O O . PRO A 1 278 ? -16.863 -13.544 30.190 1.00 46.06 278 PRO A O 1
ATOM 2052 N N . ARG A 1 279 ? -18.798 -13.662 29.026 1.00 43.69 279 ARG A N 1
ATOM 2053 C CA . ARG A 1 279 ? -19.666 -13.880 30.187 1.00 43.69 279 ARG A CA 1
ATOM 2054 C C . ARG A 1 279 ? -19.224 -15.165 30.877 1.00 43.69 279 ARG A C 1
ATOM 2056 O O . ARG A 1 279 ? -19.426 -16.258 30.348 1.00 43.69 279 ARG A O 1
ATOM 2063 N N . ARG A 1 280 ? -18.613 -15.041 32.051 1.00 38.09 280 ARG A N 1
ATOM 2064 C CA . ARG A 1 280 ? -18.369 -16.177 32.934 1.00 38.09 280 ARG A CA 1
ATOM 2065 C C . ARG A 1 280 ? -19.685 -16.465 33.645 1.00 38.09 280 ARG A C 1
ATOM 2067 O O . ARG A 1 280 ? -20.095 -15.677 34.484 1.00 38.09 280 ARG A O 1
ATOM 2074 N N . MET A 1 281 ? -20.342 -17.578 33.321 1.00 37.94 281 MET A N 1
ATOM 2075 C CA . MET A 1 281 ? -21.443 -18.052 34.161 1.00 37.94 281 MET A CA 1
ATOM 2076 C C . MET A 1 281 ? -20.868 -18.466 35.515 1.00 37.94 281 MET A C 1
ATOM 2078 O O . MET A 1 281 ? -19.997 -19.334 35.587 1.00 37.94 281 MET A O 1
ATOM 2082 N N . LEU A 1 282 ? -21.307 -17.778 36.565 1.00 35.03 282 LEU A N 1
ATOM 2083 C CA . LEU A 1 282 ? -20.921 -18.060 37.940 1.00 35.03 282 LEU A CA 1
ATOM 2084 C C . LEU A 1 282 ? -21.615 -19.338 38.417 1.00 35.03 282 LEU A C 1
ATOM 2086 O O . LEU A 1 282 ? -22.774 -19.596 38.095 1.00 35.03 282 LEU A O 1
ATOM 2090 N N . THR A 1 283 ? -20.891 -20.131 39.195 1.00 41.72 283 THR A N 1
ATOM 2091 C CA . THR A 1 283 ? -21.435 -21.288 39.914 1.00 41.72 283 THR A CA 1
ATOM 2092 C C . THR A 1 283 ? -21.892 -20.866 41.314 1.00 41.72 283 THR A C 1
ATOM 2094 O O . THR A 1 283 ? -21.469 -19.820 41.803 1.00 41.72 283 THR A O 1
ATOM 2097 N N . GLU A 1 284 ? -22.721 -21.666 41.998 1.00 41.44 284 GLU A N 1
ATOM 2098 C CA . GLU A 1 284 ? -23.120 -21.396 43.400 1.00 41.44 284 GLU A CA 1
ATOM 2099 C C . GLU A 1 284 ? -21.905 -21.120 44.304 1.00 41.44 284 GLU A C 1
ATOM 2101 O O . GLU A 1 284 ? -21.921 -20.201 45.117 1.00 41.44 284 GLU A O 1
ATOM 2106 N N . LYS A 1 285 ? -20.792 -21.813 44.051 1.00 40.50 285 LYS A N 1
ATOM 2107 C CA . LYS A 1 285 ? -19.513 -21.643 44.751 1.00 40.50 285 LYS A CA 1
ATOM 2108 C C . LYS A 1 285 ? -18.860 -20.269 44.542 1.00 40.50 285 LYS A C 1
ATOM 2110 O O . LYS A 1 285 ? -18.154 -19.780 45.420 1.00 40.50 285 LYS A O 1
ATOM 2115 N N . ASP A 1 286 ? -19.080 -19.631 43.392 1.00 37.62 286 ASP A N 1
ATOM 2116 C CA . ASP A 1 286 ? -18.562 -18.287 43.113 1.00 37.62 286 ASP A CA 1
ATOM 2117 C C . ASP A 1 286 ? -19.387 -17.192 43.820 1.00 37.62 286 ASP A C 1
ATOM 2119 O O . ASP A 1 286 ? -18.889 -16.091 44.054 1.00 37.62 286 ASP A O 1
ATOM 2123 N N . LEU A 1 287 ? -20.640 -17.487 44.189 1.00 46.69 287 LEU A N 1
ATOM 2124 C CA . LEU A 1 287 ? -21.526 -16.575 44.922 1.00 46.69 287 LEU A CA 1
ATOM 2125 C C . LEU A 1 287 ? -21.279 -16.587 46.440 1.00 46.69 287 LEU A C 1
ATOM 2127 O O . LEU A 1 287 ? -21.642 -15.624 47.114 1.00 46.69 287 LEU A O 1
ATOM 2131 N N . GLU A 1 288 ? -20.628 -17.629 46.961 1.00 51.19 288 GLU A N 1
ATOM 2132 C CA . GLU A 1 288 ? -20.280 -17.780 48.381 1.00 51.19 288 GLU A CA 1
ATOM 2133 C C . GLU A 1 288 ? -19.065 -16.933 48.803 1.00 51.19 288 GLU A C 1
ATOM 2135 O O . GLU A 1 288 ? -18.911 -16.622 49.986 1.00 51.19 288 GLU A O 1
ATOM 2140 N N . SER A 1 289 ? -18.208 -16.519 47.858 1.00 56.38 289 SER A N 1
ATOM 2141 C CA . SER A 1 289 ? -16.999 -15.745 48.161 1.00 56.38 289 SER A CA 1
ATOM 2142 C C . SER A 1 289 ? -17.218 -14.230 48.016 1.00 56.38 289 SER A C 1
ATOM 2144 O O . SER A 1 289 ? -17.464 -13.735 46.909 1.00 56.38 289 SER A O 1
ATOM 2146 N N . PRO A 1 290 ? -17.055 -13.437 49.092 1.00 59.81 290 PRO A N 1
ATOM 2147 C CA . PRO A 1 290 ? -17.186 -11.984 49.027 1.00 59.81 290 PRO A CA 1
ATOM 2148 C C . PRO A 1 290 ? -16.098 -11.297 48.188 1.00 59.81 290 PRO A C 1
ATOM 2150 O O . PRO A 1 290 ? -16.269 -10.137 47.827 1.00 59.81 290 PRO A O 1
ATOM 2153 N N . GLU A 1 291 ? -15.014 -11.986 47.823 1.00 63.84 291 GLU A N 1
ATOM 2154 C CA . GLU A 1 291 ? -13.984 -11.441 46.929 1.00 63.84 291 GLU A CA 1
ATOM 2155 C C . GLU A 1 291 ? -14.393 -11.503 45.449 1.00 63.84 291 GLU A C 1
ATOM 2157 O O . GLU A 1 291 ? -14.113 -10.574 44.691 1.00 63.84 291 GLU A O 1
ATOM 2162 N N . GLU A 1 292 ? -15.106 -12.552 45.020 1.00 65.31 292 GLU A N 1
ATOM 2163 C CA . GLU A 1 292 ? -15.603 -12.667 43.636 1.00 65.31 292 GLU A CA 1
ATOM 2164 C C . GLU A 1 292 ? -16.652 -11.591 43.331 1.00 65.31 292 GLU A C 1
ATOM 2166 O O . GLU A 1 292 ? -16.682 -11.040 42.233 1.00 65.31 292 GLU A O 1
ATOM 2171 N N . ALA A 1 293 ? -17.441 -11.211 44.339 1.00 62.50 293 ALA A N 1
ATOM 2172 C CA . ALA A 1 293 ? -18.422 -10.133 44.278 1.00 62.50 293 ALA A CA 1
ATOM 2173 C C . ALA A 1 293 ? -17.849 -8.774 43.841 1.00 62.50 293 ALA A C 1
ATOM 2175 O O . ALA A 1 293 ? -18.558 -7.952 43.256 1.00 62.50 293 ALA A O 1
ATOM 2176 N N . ILE A 1 294 ? -16.578 -8.531 44.162 1.00 69.69 294 ILE A N 1
ATOM 2177 C CA . ILE A 1 294 ? -15.888 -7.258 43.943 1.00 69.69 294 ILE A CA 1
ATOM 2178 C C . ILE A 1 294 ? -15.258 -7.215 42.545 1.00 69.69 294 ILE A C 1
ATOM 2180 O O . ILE A 1 294 ? -15.180 -6.146 41.939 1.00 69.69 294 ILE A O 1
ATOM 2184 N N . LYS A 1 295 ? -14.866 -8.368 41.984 1.00 74.50 295 LYS A N 1
ATOM 2185 C CA . LYS A 1 295 ? -14.105 -8.456 40.724 1.00 74.50 295 LYS A CA 1
ATOM 2186 C C . LYS A 1 295 ? -14.784 -7.793 39.518 1.00 74.50 295 LYS A C 1
ATOM 2188 O O . LYS A 1 295 ? -14.067 -7.101 38.793 1.00 74.50 295 LYS A O 1
ATOM 2193 N N . PRO A 1 296 ? -16.104 -7.940 39.274 1.00 74.50 296 PRO A N 1
ATOM 2194 C CA . PRO A 1 296 ? -16.766 -7.239 38.173 1.00 74.50 296 PRO A CA 1
ATOM 2195 C C . PRO A 1 296 ? -16.663 -5.723 38.319 1.00 74.50 296 PRO A C 1
ATOM 2197 O O . PRO A 1 296 ? -16.345 -5.021 37.363 1.00 74.50 296 PRO A O 1
ATOM 2200 N N . LEU A 1 297 ? -16.848 -5.214 39.539 1.00 74.38 297 LEU A N 1
ATOM 2201 C CA . LEU A 1 297 ? -16.728 -3.789 39.815 1.00 74.38 297 LEU A CA 1
ATOM 2202 C C . LEU A 1 297 ? -15.275 -3.322 39.698 1.00 74.38 297 LEU A C 1
ATOM 2204 O O . LEU A 1 297 ? -15.041 -2.318 39.047 1.00 74.38 297 LEU A O 1
ATOM 2208 N N . ASP A 1 298 ? -14.278 -4.051 40.196 1.00 73.88 298 ASP A N 1
ATOM 2209 C CA . ASP A 1 298 ? -12.872 -3.654 40.017 1.00 73.88 298 ASP A CA 1
ATOM 2210 C C . ASP A 1 298 ? -12.432 -3.652 38.543 1.00 73.88 298 ASP A C 1
ATOM 2212 O O . ASP A 1 298 ? -11.716 -2.743 38.112 1.00 73.88 298 ASP A O 1
ATOM 2216 N N . ARG A 1 299 ? -12.909 -4.619 37.748 1.00 75.88 299 ARG A N 1
ATOM 2217 C CA . ARG A 1 299 ? -12.648 -4.724 36.300 1.00 75.88 299 ARG A CA 1
ATOM 2218 C C . ARG A 1 299 ? -13.510 -3.796 35.443 1.00 75.88 299 ARG A C 1
ATOM 2220 O O . ARG A 1 299 ? -13.307 -3.747 34.235 1.00 75.88 299 ARG A O 1
ATOM 2227 N N . MET A 1 300 ? -14.442 -3.060 36.049 1.00 70.38 300 MET A N 1
ATOM 2228 C CA . MET A 1 300 ? -15.430 -2.227 35.351 1.00 70.38 300 MET A CA 1
ATOM 2229 C C . MET A 1 300 ? -16.350 -2.994 34.390 1.00 70.38 300 MET A C 1
ATOM 2231 O O . MET A 1 300 ? -16.876 -2.423 33.436 1.00 70.38 300 MET A O 1
ATOM 2235 N N . ASP A 1 301 ? -16.617 -4.263 34.686 1.00 78.62 301 ASP A N 1
ATOM 2236 C CA . ASP A 1 301 ? -17.609 -5.078 33.992 1.00 78.62 301 ASP A CA 1
ATOM 2237 C C . ASP A 1 301 ? -19.010 -4.841 34.585 1.00 78.62 301 ASP A C 1
ATOM 2239 O O . ASP A 1 301 ? -19.503 -5.564 35.457 1.00 78.62 301 ASP A O 1
ATOM 2243 N N . LEU A 1 302 ? -19.642 -3.748 34.148 1.00 77.62 302 LEU A N 1
ATOM 2244 C CA . LEU A 1 302 ? -20.960 -3.338 34.641 1.00 77.62 302 LEU A CA 1
ATOM 2245 C C . LEU A 1 302 ? -22.081 -4.296 34.242 1.00 77.62 302 LEU A C 1
ATOM 2247 O O . LEU A 1 302 ? -23.074 -4.384 34.960 1.00 77.62 302 LEU A O 1
ATOM 2251 N N . ASN A 1 303 ? -21.946 -4.983 33.109 1.00 77.69 303 ASN A N 1
ATOM 2252 C CA . ASN A 1 303 ? -22.975 -5.899 32.626 1.00 77.69 303 ASN A CA 1
ATOM 2253 C C . ASN A 1 303 ? -23.126 -7.079 33.587 1.00 77.69 303 ASN A C 1
ATOM 2255 O O . ASN A 1 303 ? -24.246 -7.424 33.966 1.00 77.69 303 ASN A O 1
ATOM 2259 N N . GLU A 1 304 ? -22.002 -7.627 34.043 1.00 78.69 304 GLU A N 1
ATOM 2260 C CA . GLU A 1 304 ? -21.983 -8.692 35.041 1.00 78.69 304 GLU A CA 1
ATOM 2261 C C . GLU A 1 304 ? -22.513 -8.208 36.400 1.00 78.69 304 GLU A C 1
ATOM 2263 O O . GLU A 1 304 ? -23.375 -8.844 37.010 1.00 78.69 304 GLU A O 1
ATOM 2268 N N . ALA A 1 305 ? -22.075 -7.026 36.851 1.00 81.12 305 ALA A N 1
ATOM 2269 C CA . ALA A 1 305 ? -22.552 -6.445 38.106 1.00 81.12 305 ALA A CA 1
ATOM 2270 C C . ALA A 1 305 ? -24.078 -6.213 38.107 1.00 81.12 305 ALA A C 1
ATOM 2272 O O . ALA A 1 305 ? -24.744 -6.468 39.114 1.00 81.12 305 ALA A O 1
ATOM 2273 N N . LEU A 1 306 ? -24.635 -5.763 36.975 1.00 85.12 306 LEU A N 1
ATOM 2274 C CA . LEU A 1 306 ? -26.074 -5.576 36.782 1.00 85.12 306 LEU A CA 1
ATOM 2275 C C . LEU A 1 306 ? -26.830 -6.902 36.782 1.00 85.12 306 LEU A C 1
ATOM 2277 O O . LEU A 1 306 ? -27.860 -7.010 37.443 1.00 85.12 306 LEU A O 1
ATOM 2281 N N . HIS A 1 307 ? -26.322 -7.910 36.072 1.00 81.25 307 HIS A N 1
ATOM 2282 C CA . HIS A 1 307 ? -26.945 -9.230 36.031 1.00 81.25 307 HIS A CA 1
ATOM 2283 C C . HIS A 1 307 ? -27.036 -9.850 37.430 1.00 81.25 307 HIS A C 1
ATOM 2285 O O . HIS A 1 307 ? -28.090 -10.340 37.835 1.00 81.25 307 HIS A O 1
ATOM 2291 N N . ARG A 1 308 ? -25.965 -9.734 38.218 1.00 80.88 308 ARG A N 1
ATOM 2292 C CA . ARG A 1 308 ? -25.943 -10.197 39.607 1.00 80.88 308 ARG A CA 1
ATOM 2293 C C . ARG A 1 308 ? -26.910 -9.428 40.505 1.00 80.88 308 ARG A C 1
ATOM 2295 O O . ARG A 1 308 ? -27.637 -10.036 41.289 1.00 80.88 308 ARG A O 1
ATOM 2302 N N . GLY A 1 309 ? -26.937 -8.099 40.391 1.00 85.94 309 GLY A N 1
ATOM 2303 C CA . GLY A 1 309 ? -27.885 -7.269 41.135 1.00 85.94 309 GLY A CA 1
ATOM 2304 C C . GLY A 1 309 ? -29.338 -7.616 40.807 1.00 85.94 309 GLY A C 1
ATOM 2305 O O . GLY A 1 309 ? -30.178 -7.659 41.705 1.00 85.94 309 GLY A O 1
ATOM 2306 N N . GLU A 1 310 ? -29.624 -7.926 39.543 1.00 85.38 310 GLU A N 1
ATOM 2307 C CA . GLU A 1 310 ? -30.934 -8.384 39.081 1.00 85.38 310 GLU A CA 1
ATOM 2308 C C . GLU A 1 310 ? -31.312 -9.753 39.658 1.00 85.38 310 GLU A C 1
ATOM 2310 O O . GLU A 1 310 ? -32.442 -9.933 40.111 1.00 85.38 310 GLU A O 1
ATOM 2315 N N . ALA A 1 311 ? -30.372 -10.700 39.696 1.00 82.81 311 ALA A N 1
ATOM 2316 C CA . ALA A 1 311 ? -30.592 -12.018 40.287 1.00 82.81 311 ALA A CA 1
ATOM 2317 C C . ALA A 1 311 ? -30.906 -11.917 41.790 1.00 82.81 311 ALA A C 1
ATOM 2319 O O . ALA A 1 311 ? -31.897 -12.477 42.255 1.00 82.81 311 ALA A O 1
ATOM 2320 N N . LEU A 1 312 ? -30.130 -11.121 42.538 1.00 84.12 312 LEU A N 1
ATOM 2321 C CA . LEU A 1 312 ? -30.385 -10.844 43.958 1.00 84.12 312 LEU A CA 1
ATOM 2322 C C . LEU A 1 312 ? -31.727 -10.138 44.176 1.00 84.12 312 LEU A C 1
ATOM 2324 O O . LEU A 1 312 ? -32.428 -10.418 45.149 1.00 84.12 312 LEU A O 1
ATOM 2328 N N . ARG A 1 313 ? -32.101 -9.230 43.266 1.00 85.75 313 ARG A N 1
ATOM 2329 C CA . ARG A 1 313 ? -33.409 -8.575 43.296 1.00 85.75 313 ARG A CA 1
ATOM 2330 C C . ARG A 1 313 ? -34.544 -9.561 43.058 1.00 85.75 313 ARG A C 1
ATOM 2332 O O . ARG A 1 313 ? -35.532 -9.496 43.778 1.00 85.75 313 ARG A O 1
ATOM 2339 N N . SER A 1 314 ? -34.396 -10.445 42.079 1.00 83.69 314 SER A N 1
ATOM 2340 C CA . SER A 1 314 ? -35.416 -11.423 41.690 1.00 83.69 314 SER A CA 1
ATOM 2341 C C . SER A 1 314 ? -35.604 -12.517 42.743 1.00 83.69 314 SER A C 1
ATOM 2343 O O . SER A 1 314 ? -36.713 -13.001 42.931 1.00 83.69 314 SER A O 1
ATOM 2345 N N . ALA A 1 315 ? -34.540 -12.875 43.467 1.00 84.06 315 ALA A N 1
ATOM 2346 C CA . ALA A 1 315 ? -34.599 -13.812 44.588 1.00 84.06 315 ALA A CA 1
ATOM 2347 C C . ALA A 1 315 ? -35.209 -13.203 45.868 1.00 84.06 315 ALA A C 1
ATOM 2349 O O . ALA A 1 315 ? -35.556 -13.932 46.798 1.00 84.06 315 ALA A O 1
ATOM 2350 N N . ALA A 1 316 ? -35.321 -11.873 45.954 1.00 85.19 316 ALA A N 1
ATOM 2351 C CA . ALA A 1 316 ? -35.881 -11.205 47.121 1.00 85.19 316 ALA A CA 1
ATOM 2352 C C . ALA A 1 316 ? -37.419 -11.309 47.137 1.00 85.19 316 ALA A C 1
ATOM 2354 O O . ALA A 1 316 ? -38.052 -11.118 46.098 1.00 85.19 316 ALA A O 1
ATOM 2355 N N . PRO A 1 317 ? -38.050 -11.520 48.310 1.00 86.38 317 PRO A N 1
ATOM 2356 C CA . PRO A 1 317 ? -39.505 -11.501 48.424 1.00 86.38 317 PRO A CA 1
ATOM 2357 C C . PRO A 1 317 ? -40.112 -10.205 47.873 1.00 86.38 317 PRO A C 1
ATOM 2359 O O . PRO A 1 317 ? -39.542 -9.119 48.045 1.00 86.38 317 PRO A O 1
ATOM 2362 N N . GLU A 1 318 ? -41.293 -10.300 47.264 1.00 81.06 318 GLU A N 1
ATOM 2363 C CA . GLU A 1 318 ? -41.982 -9.139 46.705 1.00 81.06 318 GLU A CA 1
ATOM 2364 C C . GLU A 1 318 ? -42.200 -8.052 47.773 1.00 81.06 318 GLU A C 1
ATOM 2366 O O . GLU A 1 318 ? -42.585 -8.316 48.912 1.00 81.06 318 GLU A O 1
ATOM 2371 N N . GLY A 1 319 ? -41.913 -6.797 47.419 1.00 83.44 319 GLY A N 1
ATOM 2372 C CA . GLY A 1 319 ? -42.017 -5.672 48.350 1.00 83.44 319 GLY A CA 1
ATOM 2373 C C . GLY A 1 319 ? -40.848 -5.524 49.331 1.00 83.44 319 GLY A C 1
ATOM 2374 O O . GLY A 1 319 ? -40.925 -4.667 50.217 1.00 83.44 319 GLY A O 1
ATOM 2375 N N . SER A 1 320 ? -39.765 -6.288 49.154 1.00 91.94 320 SER A N 1
ATOM 2376 C CA . SER A 1 320 ? -38.511 -6.103 49.890 1.00 91.94 320 SER A CA 1
ATOM 2377 C C . SER A 1 320 ? -37.967 -4.672 49.791 1.00 91.94 320 SER A C 1
ATOM 2379 O O . SER A 1 320 ? -38.213 -3.918 48.848 1.00 91.94 320 SER A O 1
ATOM 2381 N N . TRP A 1 321 ? -37.211 -4.291 50.809 1.00 93.06 321 TRP A N 1
ATOM 2382 C CA . TRP A 1 321 ? -36.516 -3.025 50.957 1.00 93.06 321 TRP A CA 1
ATOM 2383 C C . TRP A 1 321 ? -35.017 -3.241 50.801 1.00 93.06 321 TRP A C 1
ATOM 2385 O O . TRP A 1 321 ? -34.487 -4.272 51.199 1.00 93.06 321 TRP A O 1
ATOM 2395 N N . THR A 1 322 ? -34.323 -2.238 50.290 1.00 93.69 322 THR A N 1
ATOM 2396 C CA . THR A 1 322 ? -32.863 -2.216 50.195 1.00 93.69 322 THR A CA 1
ATOM 2397 C C . THR A 1 322 ? -32.337 -0.857 50.651 1.00 93.69 322 THR A C 1
ATOM 2399 O O . THR A 1 322 ? -33.095 0.116 50.699 1.00 93.69 322 THR A O 1
ATOM 2402 N N . MET A 1 323 ? -31.059 -0.774 51.015 1.00 91.12 323 MET A N 1
ATOM 2403 C CA . MET A 1 323 ? -30.408 0.501 51.322 1.00 91.12 323 MET A CA 1
ATOM 2404 C C . MET A 1 323 ? -29.729 1.032 50.067 1.00 91.12 323 MET A C 1
ATOM 2406 O O . MET A 1 323 ? -28.736 0.462 49.629 1.00 91.12 323 MET A O 1
ATOM 2410 N N . ARG A 1 324 ? -30.241 2.117 49.482 1.00 90.50 324 ARG A N 1
ATOM 2411 C CA . ARG A 1 324 ? -29.571 2.795 48.370 1.00 90.50 324 ARG A CA 1
ATOM 2412 C C . ARG A 1 324 ? -28.375 3.569 48.912 1.00 90.50 324 ARG A C 1
ATOM 2414 O O . ARG A 1 324 ? -28.549 4.411 49.786 1.00 90.50 324 ARG A O 1
ATOM 2421 N N . LEU A 1 325 ? -27.197 3.294 48.364 1.00 86.62 325 LEU A N 1
ATOM 2422 C CA . LEU A 1 325 ? -25.933 3.904 48.772 1.00 86.62 325 LEU A CA 1
ATOM 2423 C C . LEU A 1 325 ? -25.572 5.097 47.894 1.00 86.62 325 LEU A C 1
ATOM 2425 O O . LEU A 1 325 ? -25.258 6.166 48.393 1.00 86.62 325 LEU A O 1
ATOM 2429 N N . VAL A 1 326 ? -25.617 4.913 46.574 1.00 83.75 326 VAL A N 1
ATOM 2430 C CA . VAL A 1 326 ? -25.226 5.955 45.621 1.00 83.75 326 VAL A CA 1
ATOM 2431 C C . VAL A 1 326 ? -25.935 5.763 44.290 1.00 83.75 326 VAL A C 1
ATOM 2433 O O . VAL A 1 326 ? -26.231 4.637 43.886 1.00 83.75 326 VAL A O 1
ATOM 2436 N N . VAL A 1 327 ? -26.175 6.875 43.595 1.00 82.94 327 VAL A N 1
ATOM 2437 C CA . VAL A 1 327 ? -26.529 6.901 42.175 1.00 82.94 327 VAL A CA 1
ATOM 2438 C C . VAL A 1 327 ? -25.368 7.534 41.425 1.00 82.94 327 VAL A C 1
ATOM 2440 O O . VAL A 1 327 ? -25.007 8.676 41.696 1.00 82.94 327 VAL A O 1
ATOM 2443 N N . SER A 1 328 ? -24.776 6.804 40.486 1.00 74.88 328 SER A N 1
ATOM 2444 C CA . SER A 1 328 ? -23.617 7.277 39.736 1.00 74.88 328 SER A CA 1
ATOM 2445 C C . SER A 1 328 ? -23.842 7.153 38.237 1.00 74.88 328 SER A C 1
ATOM 2447 O O . SER A 1 328 ? -24.394 6.166 37.758 1.00 74.88 328 SER A O 1
ATOM 2449 N N . GLY A 1 329 ? -23.402 8.175 37.501 1.00 65.81 329 GLY A N 1
ATOM 2450 C CA . GLY A 1 329 ? -23.302 8.155 36.038 1.00 65.81 329 GLY A CA 1
ATOM 2451 C C . GLY A 1 329 ? -21.910 7.745 35.552 1.00 65.81 329 GLY A C 1
ATOM 2452 O O . GLY A 1 329 ? -21.687 7.630 34.353 1.00 65.81 329 GLY A O 1
ATOM 2453 N N . ARG A 1 330 ? -20.960 7.528 36.475 1.00 63.75 330 ARG A N 1
ATOM 2454 C CA . ARG A 1 330 ? -19.613 7.020 36.186 1.00 63.75 330 ARG A CA 1
ATOM 2455 C C . ARG A 1 330 ? -19.362 5.731 36.961 1.00 63.75 330 ARG A C 1
ATOM 2457 O O . ARG A 1 330 ? -19.612 5.664 38.165 1.00 63.75 330 ARG A O 1
ATOM 2464 N N . SER A 1 331 ? -18.843 4.727 36.270 1.00 63.91 331 SER A N 1
ATOM 2465 C CA . SER A 1 331 ? -18.576 3.396 36.814 1.00 63.91 331 SER A CA 1
ATOM 2466 C C . SER A 1 331 ? -17.615 3.426 38.011 1.00 63.91 331 SER A C 1
ATOM 2468 O O . SER A 1 331 ? -17.833 2.703 38.975 1.00 63.91 331 SER A O 1
ATOM 2470 N N . GLU A 1 332 ? -16.637 4.339 38.029 1.00 61.62 332 GLU A N 1
ATOM 2471 C CA . GLU A 1 332 ? -15.667 4.506 39.130 1.00 61.62 332 GLU A CA 1
ATOM 2472 C C . GLU A 1 332 ? -16.307 4.717 40.513 1.00 61.62 332 GLU A C 1
ATOM 2474 O O . GLU A 1 332 ? -15.794 4.223 41.517 1.00 61.62 332 GLU A O 1
ATOM 2479 N N . GLY A 1 333 ? -17.473 5.370 40.583 1.00 64.81 333 GLY A N 1
ATOM 2480 C CA . GLY A 1 333 ? -18.206 5.532 41.845 1.00 64.81 333 GLY A CA 1
ATOM 2481 C C . GLY A 1 333 ? -18.640 4.199 42.469 1.00 64.81 333 GLY A C 1
ATOM 2482 O O . GLY A 1 333 ? -18.789 4.106 43.684 1.00 64.81 333 GLY A O 1
ATOM 2483 N N . LEU A 1 334 ? -18.784 3.145 41.660 1.00 75.06 334 LEU A N 1
ATOM 2484 C CA . LEU A 1 334 ? -19.173 1.809 42.111 1.00 75.06 334 LEU A CA 1
ATOM 2485 C C . LEU A 1 334 ? -17.990 1.006 42.676 1.00 75.06 334 LEU A C 1
ATOM 2487 O O . LEU A 1 334 ? -18.205 0.143 43.526 1.00 75.06 334 LEU A O 1
ATOM 2491 N N . LYS A 1 335 ? -16.740 1.320 42.294 1.00 74.75 335 LYS A N 1
ATOM 2492 C CA . LYS A 1 335 ? -15.548 0.698 42.909 1.00 74.75 335 LYS A CA 1
ATOM 2493 C C . LYS A 1 335 ? -15.426 1.058 44.384 1.00 74.75 335 LYS A C 1
ATOM 2495 O O . LYS A 1 335 ? -15.087 0.213 45.208 1.00 74.75 335 LYS A O 1
ATOM 2500 N N . LEU A 1 336 ? -15.734 2.311 44.726 1.00 75.06 336 LEU A N 1
ATOM 2501 C CA . LEU A 1 336 ? -15.734 2.779 46.113 1.00 75.06 336 LEU A CA 1
ATOM 2502 C C . LEU A 1 336 ? -16.753 2.013 46.960 1.00 75.06 336 LEU A C 1
ATOM 2504 O O . LEU A 1 336 ? -16.443 1.632 48.085 1.00 75.06 336 LEU A O 1
ATOM 2508 N N . VAL A 1 337 ? -17.930 1.724 46.396 1.00 79.88 3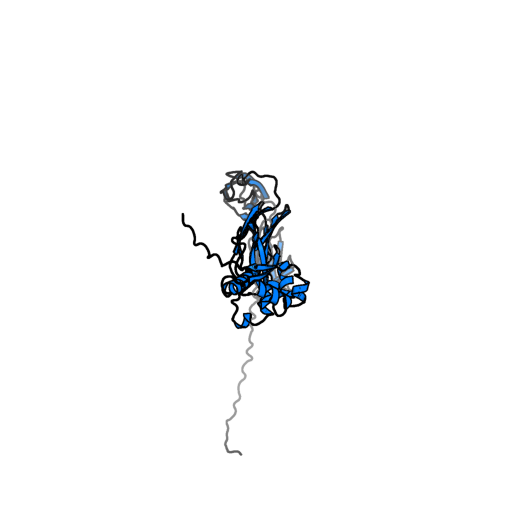37 VAL A N 1
ATOM 2509 C CA . VAL A 1 337 ? -18.964 0.920 47.061 1.00 79.88 337 VAL A CA 1
ATOM 2510 C C . VAL A 1 337 ? -18.461 -0.495 47.343 1.00 79.88 337 VAL A C 1
ATOM 2512 O O . VAL A 1 337 ? -18.576 -0.969 48.472 1.00 79.88 337 VAL A O 1
ATOM 2515 N N . ALA A 1 338 ? -17.866 -1.148 46.342 1.00 79.19 338 ALA A N 1
ATOM 2516 C CA . ALA A 1 338 ? -17.352 -2.509 46.473 1.00 79.19 338 ALA A CA 1
ATOM 2517 C C . ALA A 1 338 ? -16.271 -2.612 47.560 1.00 79.19 338 ALA A C 1
ATOM 2519 O O . ALA A 1 338 ? -16.346 -3.468 48.441 1.00 79.19 338 ALA A O 1
ATOM 2520 N N . ARG A 1 339 ? -15.311 -1.678 47.553 1.00 80.31 339 ARG A N 1
ATOM 2521 C CA . ARG A 1 339 ? -14.232 -1.618 48.550 1.00 80.31 339 ARG A CA 1
ATOM 2522 C C . ARG A 1 339 ? -14.753 -1.345 49.956 1.00 80.31 339 ARG A C 1
ATOM 2524 O O . ARG A 1 339 ? -14.302 -1.977 50.905 1.00 80.31 339 ARG A O 1
ATOM 2531 N N . ALA A 1 340 ? -15.707 -0.428 50.094 1.00 82.62 340 ALA A N 1
ATOM 2532 C CA . ALA A 1 340 ? -16.275 -0.085 51.392 1.00 82.62 340 ALA A CA 1
ATOM 2533 C C . ALA A 1 340 ? -17.142 -1.218 51.975 1.00 82.62 340 ALA A C 1
ATOM 2535 O O . ALA A 1 340 ? -17.226 -1.355 53.196 1.00 82.62 340 ALA A O 1
ATOM 2536 N N . ALA A 1 341 ? -17.762 -2.049 51.127 1.00 83.25 341 ALA A N 1
ATOM 2537 C CA . ALA A 1 341 ? -18.572 -3.189 51.561 1.00 83.25 341 ALA A CA 1
ATOM 2538 C C . ALA A 1 341 ? -17.728 -4.362 52.089 1.00 83.25 341 ALA A C 1
ATOM 2540 O O . ALA A 1 341 ? -18.211 -5.123 52.931 1.00 83.25 341 ALA A O 1
ATOM 2541 N N . GLY A 1 342 ? -16.477 -4.498 51.632 1.00 80.69 342 GLY A N 1
ATOM 2542 C CA . GLY A 1 342 ? -15.528 -5.504 52.113 1.00 80.69 342 GLY A CA 1
ATOM 2543 C C . GLY A 1 342 ? -16.096 -6.925 52.051 1.00 80.69 342 GLY A C 1
ATOM 2544 O O . GLY A 1 342 ? -16.613 -7.353 51.022 1.00 80.69 342 GLY A O 1
ATOM 2545 N N . SER A 1 343 ? -16.073 -7.640 53.180 1.00 77.81 343 SER A N 1
ATOM 2546 C CA . SER A 1 343 ? -16.599 -9.011 53.295 1.00 77.81 343 SER A CA 1
ATOM 2547 C C . SER A 1 343 ? -18.105 -9.145 53.036 1.00 77.81 343 SER A C 1
ATOM 2549 O O . SER A 1 343 ? -18.603 -10.259 52.922 1.00 77.81 343 SER A O 1
ATOM 2551 N N . ARG A 1 344 ? -18.844 -8.035 52.923 1.00 84.19 344 ARG A N 1
ATOM 2552 C CA . ARG A 1 344 ? -20.270 -8.018 52.565 1.00 84.19 344 ARG A CA 1
ATOM 2553 C C . ARG A 1 344 ? -20.530 -7.525 51.144 1.00 84.19 344 ARG A C 1
ATOM 2555 O O . ARG A 1 344 ? -21.657 -7.172 50.812 1.00 84.19 344 ARG A O 1
ATOM 2562 N N . ALA A 1 345 ? -19.520 -7.518 50.276 1.00 80.81 345 ALA A N 1
ATOM 2563 C CA . ALA A 1 345 ? -19.704 -7.165 48.871 1.00 80.81 345 ALA A CA 1
ATOM 2564 C C . ALA A 1 345 ? -20.679 -8.100 48.131 1.00 80.81 345 ALA A C 1
ATOM 2566 O O . ALA A 1 345 ? -21.260 -7.710 47.119 1.00 80.81 345 ALA A O 1
ATOM 2567 N N . ALA A 1 346 ? -20.899 -9.318 48.635 1.00 79.44 346 ALA A N 1
ATOM 2568 C CA . ALA A 1 346 ? -21.904 -10.221 48.086 1.00 79.44 346 ALA A CA 1
ATOM 2569 C C . ALA A 1 346 ? -23.348 -9.713 48.242 1.00 79.44 346 ALA A C 1
ATOM 2571 O O . ALA A 1 346 ? -24.194 -10.049 47.421 1.00 79.44 346 ALA A O 1
ATOM 2572 N N . ASP A 1 347 ? -23.594 -8.830 49.212 1.00 86.00 347 ASP A N 1
ATOM 2573 C CA . ASP A 1 347 ? -24.904 -8.228 49.465 1.00 86.00 347 ASP A CA 1
ATOM 2574 C C . ASP A 1 347 ? -25.163 -6.976 48.608 1.00 86.00 347 ASP A C 1
ATOM 2576 O O . ASP A 1 347 ? -26.167 -6.287 48.804 1.00 86.00 347 ASP A O 1
ATOM 2580 N N . LEU A 1 348 ? -24.249 -6.618 47.701 1.00 88.75 348 LEU A N 1
ATOM 2581 C CA . LEU A 1 348 ? -24.404 -5.450 46.840 1.00 88.75 348 LEU A CA 1
ATOM 2582 C C . LEU A 1 348 ? -25.287 -5.762 45.633 1.00 88.75 348 LEU A C 1
ATOM 2584 O O . LEU A 1 348 ? -25.013 -6.672 44.853 1.00 88.75 348 LEU A O 1
ATOM 2588 N N . LEU A 1 349 ? -26.303 -4.926 45.430 1.00 90.31 349 LEU A N 1
ATOM 2589 C CA . LEU A 1 349 ? -27.154 -4.939 44.249 1.00 90.31 349 LEU A CA 1
ATOM 2590 C C . LEU A 1 349 ? -26.809 -3.730 43.384 1.00 90.31 349 LEU A C 1
ATOM 2592 O O . LEU A 1 349 ? -27.069 -2.590 43.772 1.00 90.31 349 LEU A O 1
ATOM 2596 N N . ILE A 1 350 ? -26.249 -3.971 42.202 1.00 89.81 350 ILE A N 1
ATOM 2597 C CA . ILE A 1 350 ? -26.076 -2.929 41.188 1.00 89.81 350 ILE A CA 1
ATOM 2598 C C . ILE A 1 350 ? -27.272 -3.001 40.254 1.00 89.81 350 ILE A C 1
ATOM 2600 O O . ILE A 1 350 ? -27.497 -4.017 39.607 1.00 89.81 350 ILE A O 1
ATOM 2604 N N . LEU A 1 351 ? -28.067 -1.935 40.216 1.00 87.19 351 LEU A N 1
ATOM 2605 C CA . LEU A 1 351 ? -29.318 -1.895 39.465 1.00 87.19 351 LEU A CA 1
ATOM 2606 C C . LEU A 1 351 ? -29.316 -0.723 38.478 1.00 87.19 351 LEU A C 1
ATOM 2608 O O . LEU A 1 351 ? -28.716 0.324 38.757 1.00 87.19 351 LEU A O 1
ATOM 2612 N N . PRO A 1 352 ? -30.025 -0.845 37.342 1.00 86.38 352 PRO A N 1
ATOM 2613 C CA . PRO A 1 352 ? -30.239 0.294 36.466 1.00 86.38 352 PRO A CA 1
ATOM 2614 C C . PRO A 1 352 ? -31.057 1.368 37.200 1.00 86.38 352 PRO A C 1
ATOM 2616 O O . PRO A 1 352 ? -31.944 1.074 38.009 1.00 86.38 352 PRO A O 1
ATOM 2619 N N . PHE A 1 353 ? -30.755 2.631 36.922 1.00 82.19 353 PHE A N 1
ATOM 2620 C CA . PHE A 1 353 ? -31.499 3.779 37.419 1.00 82.19 353 PHE A CA 1
ATOM 2621 C C . PHE A 1 353 ? -31.723 4.760 36.275 1.00 82.19 353 PHE A C 1
ATOM 2623 O O . PHE A 1 353 ? -30.775 5.238 35.663 1.00 82.19 353 PHE A O 1
ATOM 2630 N N . VAL A 1 354 ? -32.977 5.079 35.980 1.00 80.25 354 VAL A N 1
ATOM 2631 C CA . VAL A 1 354 ? -33.311 6.091 34.975 1.00 80.25 354 VAL A CA 1
ATOM 2632 C C . VAL A 1 354 ? -33.772 7.338 35.715 1.00 80.25 354 VAL A C 1
ATOM 2634 O O . VAL A 1 354 ? -34.721 7.292 36.499 1.00 80.25 354 VAL A O 1
ATOM 2637 N N . ARG A 1 355 ? -33.062 8.447 35.512 1.00 78.19 355 ARG A N 1
ATOM 2638 C CA . ARG A 1 355 ? -33.451 9.754 36.049 1.00 78.19 355 ARG A CA 1
ATOM 2639 C C . ARG A 1 355 ? -34.717 10.258 35.353 1.00 78.19 355 ARG A C 1
ATOM 2641 O O . ARG A 1 355 ? -35.074 9.809 34.269 1.00 78.19 355 ARG A O 1
ATOM 2648 N N . LYS A 1 356 ? -35.374 11.253 35.954 1.00 73.50 356 LYS A N 1
ATOM 2649 C CA . LYS A 1 356 ? -36.577 11.887 35.381 1.00 73.50 356 LYS A CA 1
ATOM 2650 C C . LYS A 1 356 ? -36.343 12.528 34.007 1.00 73.50 356 LYS A C 1
ATOM 2652 O O . LYS A 1 356 ? -37.281 12.647 33.236 1.00 73.50 356 LYS A O 1
ATOM 2657 N N . ASP A 1 357 ? -35.108 12.923 33.714 1.00 77.81 357 ASP A N 1
ATOM 2658 C CA . ASP A 1 357 ? -34.677 13.480 32.425 1.00 77.81 357 ASP A CA 1
ATOM 2659 C C . ASP A 1 357 ? -34.350 12.401 31.371 1.00 77.81 357 ASP A C 1
ATOM 2661 O O . ASP A 1 357 ? -33.877 12.722 30.285 1.00 77.81 357 ASP A O 1
ATOM 2665 N N . GLY A 1 358 ? -34.584 11.120 31.677 1.00 74.31 358 GLY A N 1
ATOM 2666 C CA . GLY A 1 358 ? -34.324 9.993 30.780 1.00 74.31 358 GLY A CA 1
ATOM 2667 C C . GLY A 1 358 ? -32.872 9.513 30.770 1.00 74.31 358 GLY A C 1
ATOM 2668 O O . GLY A 1 358 ? -32.577 8.490 30.147 1.00 74.31 358 GLY A O 1
ATOM 2669 N N . LEU A 1 359 ? -31.958 10.185 31.482 1.00 64.75 359 LEU A N 1
ATOM 2670 C CA . LEU A 1 359 ? -30.567 9.750 31.538 1.00 64.75 359 LEU A CA 1
ATOM 2671 C C . LEU A 1 359 ? -30.426 8.458 32.345 1.00 64.75 359 LEU A C 1
ATOM 2673 O O . LEU A 1 359 ? -30.945 8.319 33.459 1.00 64.75 359 LEU A O 1
ATOM 2677 N N . ARG A 1 360 ? -29.671 7.516 31.776 1.00 77.06 360 ARG A N 1
ATOM 2678 C CA . ARG A 1 360 ? -29.373 6.220 32.387 1.00 77.06 360 ARG A CA 1
ATOM 2679 C C . ARG A 1 360 ? -28.164 6.337 33.304 1.00 77.06 360 ARG A C 1
ATOM 2681 O O . ARG A 1 360 ? -27.102 6.804 32.909 1.00 77.06 360 ARG A O 1
ATOM 2688 N N . PHE A 1 361 ? -28.367 5.913 34.533 1.00 82.12 361 PHE A N 1
ATOM 2689 C CA . PHE A 1 361 ? -27.425 5.890 35.635 1.00 82.12 361 PHE A CA 1
ATOM 2690 C C . PHE A 1 361 ? -27.472 4.493 36.262 1.00 82.12 361 PHE A C 1
ATOM 2692 O O . PHE A 1 361 ? -28.308 3.651 35.917 1.00 82.12 361 PHE A O 1
ATOM 2699 N N . TRP A 1 362 ? -26.595 4.258 37.226 1.00 84.88 362 TRP A N 1
ATOM 2700 C CA . TRP A 1 362 ? -26.613 3.056 38.047 1.00 84.88 362 TRP A CA 1
ATOM 2701 C C . TRP A 1 362 ? -26.855 3.442 39.492 1.00 84.88 362 TRP A C 1
ATOM 2703 O O . TRP A 1 362 ? -26.352 4.466 39.957 1.00 84.88 362 TRP A O 1
ATOM 2713 N N . GLN A 1 363 ? -27.616 2.619 40.202 1.00 88.38 363 GLN A N 1
ATOM 2714 C CA . GLN A 1 363 ? -27.743 2.717 41.649 1.00 88.38 363 GLN A CA 1
ATOM 2715 C C . GLN A 1 363 ? -27.069 1.507 42.289 1.00 88.38 363 GLN A C 1
ATOM 2717 O O . GLN A 1 363 ? -27.298 0.374 41.865 1.00 88.38 363 GLN A O 1
ATOM 2722 N N . ALA A 1 364 ? -26.240 1.758 43.298 1.00 88.56 364 ALA A N 1
ATOM 2723 C CA . ALA A 1 364 ? -25.719 0.709 44.156 1.00 88.56 364 ALA A CA 1
ATOM 2724 C C . ALA A 1 364 ? -26.570 0.640 45.418 1.00 88.56 364 ALA A C 1
ATOM 2726 O O . ALA A 1 364 ? -26.763 1.649 46.105 1.00 88.56 364 ALA A O 1
ATOM 2727 N N . CYS A 1 365 ? -27.067 -0.551 45.715 1.00 90.69 365 CYS A N 1
ATOM 2728 C CA . CYS A 1 365 ? -27.881 -0.829 46.881 1.00 90.69 365 CYS A CA 1
ATOM 2729 C C . CYS A 1 365 ? -27.253 -1.949 47.717 1.00 90.69 365 CYS A C 1
ATOM 2731 O O . CYS A 1 365 ? -26.431 -2.718 47.223 1.00 90.69 365 CYS A O 1
ATOM 2733 N N . PHE A 1 366 ? -27.633 -2.033 48.988 1.00 90.50 366 PHE A N 1
ATOM 2734 C CA . PHE A 1 366 ? -27.053 -2.962 49.948 1.00 90.50 366 PHE A CA 1
ATOM 2735 C C . PHE A 1 366 ? -28.124 -3.754 50.691 1.00 90.50 366 PHE A C 1
ATOM 2737 O O . PHE A 1 366 ? -28.944 -3.182 51.419 1.00 90.50 366 PHE A O 1
ATOM 2744 N N . GLY A 1 367 ? -28.058 -5.075 50.533 1.00 89.50 367 GLY A N 1
ATOM 2745 C CA . GLY A 1 367 ? -28.918 -6.059 51.174 1.00 89.50 367 GLY A CA 1
ATOM 2746 C C . GLY A 1 367 ? -30.375 -6.018 50.717 1.00 89.50 367 GLY A C 1
ATOM 2747 O O . GLY A 1 367 ? -30.836 -5.081 50.060 1.00 89.50 367 GLY A O 1
ATOM 2748 N N . THR A 1 368 ? -31.115 -7.050 51.108 1.00 91.81 368 THR A N 1
ATOM 2749 C CA . THR A 1 368 ? -32.558 -7.170 50.893 1.00 91.81 368 THR A CA 1
ATOM 2750 C C . THR A 1 368 ? -33.232 -7.445 52.236 1.00 91.81 368 THR A C 1
ATOM 2752 O O . THR A 1 368 ? -32.782 -8.263 53.038 1.00 91.81 368 THR A O 1
ATOM 2755 N N . TYR A 1 369 ? -34.285 -6.690 52.538 1.00 92.31 369 TYR A N 1
ATOM 2756 C CA . TYR A 1 369 ? -34.904 -6.666 53.859 1.00 92.31 369 TYR A CA 1
ATOM 2757 C C . TYR A 1 369 ? -36.425 -6.704 53.739 1.00 92.31 369 TYR A C 1
ATOM 2759 O O . TYR A 1 369 ? -36.992 -5.978 52.931 1.00 92.31 369 TYR A O 1
ATOM 2767 N N . PRO A 1 370 ? -37.144 -7.438 54.598 1.00 91.00 370 PRO A N 1
ATOM 2768 C CA . PRO A 1 370 ? -38.593 -7.584 54.448 1.00 91.00 370 PRO A CA 1
ATOM 2769 C C . PRO A 1 370 ? -39.396 -6.339 54.875 1.00 91.00 370 PRO A C 1
ATOM 2771 O O . PRO A 1 370 ? -40.605 -6.292 54.695 1.00 91.00 370 PRO A O 1
ATOM 2774 N N . SER A 1 371 ? -38.769 -5.325 55.485 1.00 92.12 371 SER A N 1
ATOM 2775 C CA . SER A 1 371 ? -39.443 -4.066 55.845 1.00 92.12 371 SER A CA 1
ATOM 2776 C C . SER A 1 371 ? -38.461 -2.901 55.953 1.00 92.12 371 SER A C 1
ATOM 2778 O O . SER A 1 371 ? -37.276 -3.105 56.231 1.00 92.12 371 SER A O 1
ATOM 2780 N N . ARG A 1 372 ? -38.976 -1.668 55.835 1.00 92.31 372 ARG A N 1
ATOM 2781 C CA . ARG A 1 372 ? -38.205 -0.426 56.021 1.00 92.31 372 ARG A CA 1
ATOM 2782 C C . ARG A 1 372 ? -37.486 -0.377 57.371 1.00 92.31 372 ARG A C 1
ATOM 2784 O O . ARG A 1 372 ? -36.313 -0.025 57.430 1.00 92.31 372 ARG A O 1
ATOM 2791 N N . THR A 1 373 ? -38.169 -0.761 58.449 1.00 93.56 373 THR A N 1
ATOM 2792 C CA . THR A 1 373 ? -37.606 -0.757 59.809 1.00 93.56 373 THR A CA 1
ATOM 2793 C C . THR A 1 373 ? -36.458 -1.753 59.943 1.00 93.56 373 THR A C 1
ATOM 2795 O O . THR A 1 373 ? -35.429 -1.432 60.534 1.00 93.56 373 THR A O 1
ATOM 2798 N N . LYS A 1 374 ? -36.592 -2.949 59.350 1.00 92.69 374 LYS A N 1
ATOM 2799 C CA . LYS A 1 374 ? -35.513 -3.948 59.334 1.00 92.69 374 LYS A CA 1
ATOM 2800 C C . LYS A 1 374 ? -34.323 -3.495 58.486 1.00 92.69 374 LYS A C 1
ATOM 2802 O O . LYS A 1 374 ? -33.199 -3.730 58.909 1.00 92.69 374 LYS A O 1
ATOM 2807 N N . ALA A 1 375 ? -34.553 -2.797 57.371 1.00 91.69 375 ALA A N 1
ATOM 2808 C CA . ALA A 1 375 ? -33.479 -2.213 56.564 1.00 91.69 375 ALA A CA 1
ATOM 2809 C C . ALA A 1 375 ? -32.669 -1.171 57.351 1.00 91.69 375 ALA A C 1
ATOM 2811 O O . ALA A 1 375 ? -31.447 -1.262 57.422 1.00 91.69 375 ALA A O 1
ATOM 2812 N N . LEU A 1 376 ? -33.349 -0.234 58.020 1.00 91.12 376 LEU A N 1
ATOM 2813 C CA . LEU A 1 376 ? -32.701 0.784 58.855 1.00 91.12 376 LEU A CA 1
ATOM 2814 C C . LEU A 1 376 ? -31.933 0.169 60.031 1.00 91.12 376 LEU A C 1
ATOM 2816 O O . LEU A 1 376 ? -30.814 0.584 60.322 1.00 91.12 376 LEU A O 1
ATOM 2820 N N . LYS A 1 377 ? -32.504 -0.850 60.686 1.00 92.88 377 LYS A N 1
ATOM 2821 C CA . LYS A 1 377 ? -31.821 -1.575 61.765 1.00 92.88 377 LYS A CA 1
ATOM 2822 C C . LYS A 1 377 ? -30.588 -2.320 61.247 1.00 92.88 377 LYS A C 1
ATOM 2824 O O . LYS A 1 377 ? -29.529 -2.232 61.855 1.00 92.88 377 LYS A O 1
ATOM 2829 N N . ALA A 1 378 ? -30.700 -3.016 60.116 1.00 89.50 378 ALA A N 1
ATOM 2830 C CA . ALA A 1 378 ? -29.574 -3.716 59.503 1.00 89.50 378 ALA A CA 1
ATOM 2831 C C . ALA A 1 378 ? -28.466 -2.753 59.050 1.00 89.50 378 ALA A C 1
ATOM 2833 O O . ALA A 1 378 ? -27.288 -3.092 59.149 1.00 89.50 378 ALA A O 1
ATOM 2834 N N . TRP A 1 379 ? -28.830 -1.540 58.621 1.00 90.50 379 TRP A N 1
ATOM 2835 C CA . TRP A 1 379 ? -27.871 -0.498 58.270 1.00 90.50 379 TRP A CA 1
ATOM 2836 C C . TRP A 1 379 ? -27.002 -0.074 59.455 1.00 90.50 379 TRP A C 1
ATOM 2838 O O . TRP A 1 379 ? -25.815 0.155 59.268 1.00 90.50 379 TRP A O 1
ATOM 2848 N N . GLN A 1 380 ? -27.530 -0.040 60.683 1.00 89.69 380 GLN A N 1
ATOM 2849 C CA . GLN A 1 380 ? -26.732 0.280 61.878 1.00 89.69 380 GLN A CA 1
ATOM 2850 C C . GLN A 1 380 ? -25.612 -0.743 62.130 1.00 89.69 380 GLN A C 1
ATOM 2852 O O . GLN A 1 380 ? -24.558 -0.386 62.652 1.00 89.69 380 GLN A O 1
ATOM 2857 N N . SER A 1 381 ? -25.824 -1.993 61.712 1.00 88.44 381 SER A N 1
ATOM 2858 C CA . SER A 1 381 ? -24.864 -3.098 61.818 1.00 88.44 381 SER A CA 1
ATOM 2859 C C . SER A 1 381 ? -24.076 -3.349 60.524 1.00 88.44 381 SER A C 1
ATOM 2861 O O . SER A 1 381 ? -23.399 -4.369 60.405 1.00 88.44 381 SER A O 1
ATOM 2863 N N . ALA A 1 382 ? -24.166 -2.460 59.530 1.00 87.00 382 ALA A N 1
ATOM 2864 C CA . ALA A 1 382 ? -23.387 -2.571 58.300 1.00 87.00 382 ALA A CA 1
ATOM 2865 C C . ALA A 1 382 ? -21.884 -2.302 58.556 1.00 87.00 382 ALA A C 1
ATOM 2867 O O . ALA A 1 382 ? -21.541 -1.644 59.551 1.00 87.00 382 ALA A O 1
ATOM 2868 N N . PRO A 1 383 ? -20.983 -2.780 57.670 1.00 88.50 383 PRO A N 1
ATOM 2869 C CA . PRO A 1 383 ? -19.543 -2.575 57.812 1.00 88.50 383 PRO A CA 1
ATOM 2870 C C . PRO A 1 383 ? -19.203 -1.102 58.061 1.00 88.50 383 PRO A C 1
ATOM 2872 O O . PRO A 1 383 ? -19.737 -0.212 57.398 1.00 88.50 383 PRO A O 1
ATOM 2875 N N . GLU A 1 384 ? -18.323 -0.831 59.027 1.00 88.69 384 GLU A N 1
ATOM 2876 C CA . GLU A 1 384 ? -17.966 0.542 59.409 1.00 88.69 384 GLU A CA 1
ATOM 2877 C C . GLU A 1 384 ? -17.451 1.392 58.231 1.00 88.69 384 GLU A C 1
ATOM 2879 O O . GLU A 1 384 ? -17.914 2.531 58.112 1.00 88.69 384 GLU A O 1
ATOM 2884 N N . PRO A 1 385 ? -16.589 0.881 57.321 1.00 86.31 385 PRO A N 1
ATOM 2885 C CA . PRO A 1 385 ? -16.166 1.646 56.148 1.00 86.31 385 PRO A CA 1
ATOM 2886 C C . PRO A 1 385 ? -17.355 2.050 55.271 1.00 86.31 385 PRO A C 1
ATOM 2888 O O . PRO A 1 385 ? -17.480 3.216 54.909 1.00 86.31 385 PRO A O 1
ATOM 2891 N N . LEU A 1 386 ? -18.287 1.124 55.019 1.00 82.38 386 LEU A N 1
ATOM 2892 C CA . LEU A 1 386 ? -19.498 1.376 54.237 1.00 82.38 386 LEU A CA 1
ATOM 2893 C C . LEU A 1 386 ? -20.359 2.487 54.852 1.00 82.38 386 LEU A C 1
ATOM 2895 O O . LEU A 1 386 ? -20.782 3.399 54.145 1.00 82.38 386 LEU A O 1
ATOM 2899 N N . ARG A 1 387 ? -20.571 2.455 56.173 1.00 87.44 387 ARG A N 1
ATOM 2900 C CA . ARG A 1 387 ? -21.360 3.479 56.880 1.00 87.44 387 ARG A CA 1
ATOM 2901 C C . ARG A 1 387 ? -20.675 4.844 56.896 1.00 87.44 387 ARG A C 1
ATOM 2903 O O . ARG A 1 387 ? -21.357 5.857 56.778 1.00 87.44 387 ARG A O 1
ATOM 2910 N N . LYS A 1 388 ? -19.345 4.886 57.039 1.00 83.00 388 LYS A N 1
ATOM 2911 C CA . LYS A 1 388 ? -18.574 6.141 57.004 1.00 83.00 388 LYS A CA 1
ATOM 2912 C C . LYS A 1 388 ? -18.576 6.781 55.618 1.00 83.00 388 LYS A C 1
ATOM 2914 O O . LYS A 1 388 ? -18.638 8.006 55.533 1.00 83.00 388 LYS A O 1
ATOM 2919 N N . THR A 1 389 ? -18.507 5.970 54.562 1.00 79.81 389 THR A N 1
ATOM 2920 C CA . THR A 1 389 ? -18.486 6.445 53.172 1.00 79.81 389 THR A CA 1
ATOM 2921 C C . THR A 1 389 ? -19.866 6.889 52.684 1.00 79.81 389 THR A C 1
ATOM 2923 O O . THR A 1 389 ? -19.950 7.896 51.991 1.00 79.81 389 THR A O 1
ATOM 2926 N N . PHE A 1 390 ? -20.938 6.185 53.062 1.00 82.75 390 PHE A N 1
ATOM 2927 C CA . PHE A 1 390 ? -22.304 6.439 52.579 1.00 82.75 390 PHE A CA 1
ATOM 2928 C C . PHE A 1 390 ? -23.236 6.845 53.726 1.00 82.75 390 PHE A C 1
ATOM 2930 O O . PHE A 1 390 ? -24.139 6.108 54.118 1.00 82.75 390 PHE A O 1
ATOM 2937 N N . GLN A 1 391 ? -22.994 8.020 54.305 1.00 74.94 391 GLN A N 1
ATOM 2938 C CA . GLN A 1 391 ? -23.753 8.516 55.465 1.00 74.94 391 GLN A CA 1
ATOM 2939 C C . GLN A 1 391 ? -25.203 8.885 55.113 1.00 74.94 391 GLN A C 1
ATOM 2941 O O . GLN A 1 391 ? -26.079 8.866 55.973 1.00 74.94 391 GLN A O 1
ATOM 2946 N N . ASP A 1 392 ? -25.453 9.175 53.840 1.00 75.88 392 ASP A N 1
ATOM 2947 C CA . ASP A 1 392 ? -26.733 9.526 53.234 1.00 75.88 392 ASP A CA 1
ATOM 2948 C C . ASP A 1 392 ? -27.456 8.315 52.621 1.00 75.88 392 ASP A C 1
ATOM 2950 O O . ASP A 1 392 ? -28.344 8.475 51.783 1.00 75.88 392 ASP A O 1
ATOM 2954 N N . ALA A 1 393 ? -27.111 7.092 53.041 1.00 81.19 393 ALA A N 1
ATOM 2955 C CA . ALA A 1 393 ? -27.800 5.893 52.587 1.00 81.19 393 ALA A CA 1
ATOM 2956 C C . ALA A 1 393 ? -29.290 5.928 52.965 1.00 81.19 393 ALA A C 1
ATOM 2958 O O . ALA A 1 393 ? -29.665 6.130 54.124 1.00 81.19 393 ALA A O 1
ATOM 2959 N N . LEU A 1 394 ? -30.160 5.675 51.986 1.00 85.94 394 LEU A N 1
ATOM 2960 C CA . LEU A 1 394 ? -31.609 5.811 52.143 1.00 85.94 394 LEU A CA 1
ATOM 2961 C C . LEU A 1 394 ? -32.323 4.477 51.905 1.00 85.94 394 LEU A C 1
ATOM 2963 O O . LEU A 1 394 ? -32.046 3.798 50.912 1.00 85.94 394 LEU A O 1
ATOM 2967 N N . PRO A 1 395 ? -33.285 4.095 52.765 1.00 89.62 395 PRO A N 1
ATOM 2968 C CA . PRO A 1 395 ? -34.084 2.906 52.530 1.00 89.62 395 PRO A CA 1
ATOM 2969 C C . PRO A 1 395 ? -35.019 3.133 51.341 1.00 89.62 395 PRO A C 1
ATOM 2971 O O . PRO A 1 395 ? -35.755 4.120 51.281 1.00 89.62 395 PRO A O 1
ATOM 2974 N N . GLN A 1 396 ? -35.036 2.176 50.425 1.00 90.44 396 GLN A N 1
ATOM 2975 C CA . GLN A 1 396 ? -35.851 2.201 49.222 1.00 90.44 396 GLN A CA 1
ATOM 2976 C C . GLN A 1 396 ? -36.613 0.884 49.083 1.00 90.44 396 GLN A C 1
ATOM 2978 O O . GLN A 1 396 ? -36.048 -0.192 49.273 1.00 90.44 396 GLN A O 1
ATOM 2983 N N . ARG A 1 397 ? -37.891 0.962 48.703 1.00 90.19 397 ARG A N 1
ATOM 2984 C CA . ARG A 1 397 ? -38.651 -0.217 48.286 1.00 90.19 397 ARG A CA 1
ATOM 2985 C C . ARG A 1 397 ? -38.137 -0.700 46.930 1.00 90.19 397 ARG A C 1
ATOM 2987 O O . ARG A 1 397 ? -37.991 0.096 45.999 1.00 90.19 397 ARG A O 1
ATOM 2994 N N . MET A 1 398 ? -37.856 -1.990 46.823 1.00 85.62 398 MET A N 1
ATOM 2995 C CA . MET A 1 398 ? -37.443 -2.607 45.569 1.00 85.62 398 MET A CA 1
ATOM 2996 C C . MET A 1 398 ? -38.638 -2.614 44.618 1.00 85.62 398 MET A C 1
ATOM 2998 O O . MET A 1 398 ? -39.738 -3.026 44.988 1.00 85.62 398 MET A O 1
ATOM 3002 N N . ALA A 1 399 ? -38.433 -2.079 43.416 1.00 71.38 399 ALA A N 1
ATOM 3003 C CA . ALA A 1 399 ? -39.434 -2.156 42.365 1.00 71.38 399 ALA A CA 1
ATOM 3004 C C . ALA A 1 399 ? -39.545 -3.611 41.894 1.00 71.38 399 ALA A C 1
ATOM 3006 O O . ALA A 1 399 ? -38.525 -4.294 41.776 1.00 71.38 399 ALA A O 1
ATOM 3007 N N . VAL A 1 400 ? -40.771 -4.062 41.629 1.00 60.91 400 VAL A N 1
ATOM 3008 C CA . VAL A 1 400 ? -41.019 -5.336 40.944 1.00 60.91 400 VAL A CA 1
ATOM 3009 C C . VAL A 1 400 ? -40.399 -5.232 39.551 1.00 60.91 400 VAL A C 1
ATOM 3011 O O . VAL A 1 400 ? -40.499 -4.176 38.917 1.00 60.91 400 VAL A O 1
ATOM 3014 N N . ALA A 1 401 ? -39.705 -6.280 39.105 1.00 53.69 401 ALA A N 1
ATOM 3015 C CA . ALA A 1 401 ? -39.180 -6.333 37.749 1.00 53.69 401 ALA A CA 1
ATOM 3016 C C . ALA A 1 401 ? -40.357 -6.149 36.779 1.00 53.69 401 ALA A C 1
ATOM 3018 O O . ALA A 1 401 ? -41.283 -6.953 36.761 1.00 53.69 401 ALA A O 1
ATOM 3019 N N . ILE A 1 402 ? -40.363 -5.047 36.030 1.00 44.22 402 ILE A N 1
ATOM 3020 C CA . ILE A 1 402 ? -41.297 -4.891 34.919 1.00 44.22 402 ILE A CA 1
ATOM 3021 C C . ILE A 1 402 ? -40.800 -5.875 33.866 1.00 44.22 402 ILE A C 1
ATOM 3023 O O . ILE A 1 402 ? -39.699 -5.690 33.338 1.00 44.22 402 ILE A O 1
ATOM 3027 N N . ASP A 1 403 ? -41.575 -6.933 33.633 1.00 36.84 403 ASP A N 1
ATOM 3028 C CA . ASP A 1 403 ? -41.331 -7.887 32.560 1.00 36.84 403 ASP A CA 1
ATOM 3029 C C . ASP A 1 403 ? -41.008 -7.145 31.265 1.00 36.84 403 ASP A C 1
ATOM 3031 O O . ASP A 1 403 ? -41.627 -6.133 30.913 1.00 36.84 403 ASP A O 1
ATOM 3035 N N . GLN A 1 404 ? -40.001 -7.655 30.563 1.00 33.50 404 GLN A N 1
ATOM 3036 C CA . GLN A 1 404 ? -39.647 -7.197 29.234 1.00 33.50 404 GLN A CA 1
ATOM 3037 C C . GLN A 1 404 ? -40.891 -7.256 28.347 1.00 33.50 404 GLN A C 1
ATOM 3039 O O . GLN A 1 404 ? -41.405 -8.330 28.044 1.00 33.50 404 GLN A O 1
ATOM 3044 N N . VAL A 1 405 ? -41.385 -6.084 27.951 1.00 27.67 405 VAL A N 1
ATOM 3045 C CA . VAL A 1 405 ? -42.488 -5.952 27.000 1.00 27.67 405 VAL A CA 1
ATOM 3046 C C . VAL A 1 405 ? -42.108 -6.714 25.721 1.00 27.67 405 VAL A C 1
ATOM 3048 O O . VAL A 1 405 ? -41.059 -6.413 25.142 1.00 27.67 405 VAL A O 1
ATOM 3051 N N . PRO A 1 406 ? -42.918 -7.683 25.250 1.00 36.28 406 PRO A N 1
ATOM 3052 C CA . PRO A 1 406 ? -42.660 -8.342 23.983 1.00 36.28 406 PRO A CA 1
ATOM 3053 C C . PRO A 1 406 ? -42.860 -7.342 22.841 1.00 36.28 406 PRO A C 1
ATOM 3055 O O . PRO A 1 406 ? -43.770 -6.513 22.854 1.00 36.28 406 PRO A O 1
ATOM 3058 N N . THR A 1 407 ? -41.977 -7.442 21.852 1.00 38.22 407 THR A N 1
ATOM 3059 C CA . THR A 1 407 ? -42.036 -6.826 20.521 1.00 38.22 407 THR A CA 1
ATOM 3060 C C . THR A 1 407 ? -43.455 -6.508 20.044 1.00 38.22 407 THR A C 1
ATOM 3062 O O . THR A 1 407 ? -44.239 -7.419 19.769 1.00 38.22 407 THR A O 1
ATOM 3065 N N . ARG A 1 408 ? -43.757 -5.219 19.848 1.00 32.16 408 ARG A N 1
ATOM 3066 C CA . ARG A 1 408 ? -44.894 -4.808 19.021 1.00 32.16 408 ARG A CA 1
ATOM 3067 C C . ARG A 1 408 ? -44.486 -4.966 17.557 1.00 32.16 408 ARG A C 1
ATOM 3069 O O . ARG A 1 408 ? -43.623 -4.237 17.077 1.00 32.16 408 ARG A O 1
ATOM 3076 N N . ARG A 1 409 ? -45.082 -5.950 16.880 1.00 35.31 409 ARG A N 1
ATOM 3077 C CA . ARG A 1 409 ? -45.319 -5.864 15.438 1.00 35.31 409 ARG A CA 1
ATOM 3078 C C . ARG A 1 409 ? -46.339 -4.752 15.217 1.00 35.31 409 ARG A C 1
ATOM 3080 O O . ARG A 1 409 ? -47.392 -4.800 15.847 1.00 35.31 409 ARG A O 1
ATOM 3087 N N . GLU A 1 410 ? -46.014 -3.826 14.332 1.00 35.62 410 GLU A N 1
ATOM 3088 C CA . GLU A 1 410 ? -46.916 -3.211 13.353 1.00 35.62 410 GLU A CA 1
ATOM 3089 C C . GLU A 1 410 ? -46.078 -2.806 12.141 1.00 35.62 410 GLU A C 1
ATOM 3091 O O . GLU A 1 410 ? -44.972 -2.255 12.363 1.00 35.62 410 GLU A O 1
#

Sequence (410 aa):
MAHRSDHPGYTPKMPLLLPLSLLLCLAQAPTPCTLSLEPGEVRPGESVLLTWACPQAPQIRLEPGGMVLPGKFQVTLRPAYTTTYRVFDARPGGAELGKAEVRVTPGMALGDPARICAFDASAKAVLPGEPVVLKWECAGSAKVRLEPGGLELDGKSEVTVTPLESTRYTITANNAAGGQSRTVEVSVLGRLTAALPPATATVCTFEASRTVVKPGEQVDLRWLCQGNAKVRLEPGGLELDGQSSIAVVPDKTTVYTLSVSNLMGGSSRSVEVRVEAPRRMLTEKDLESPEEAIKPLDRMDLNEALHRGEALRSAAPEGSWTMRLVVSGRSEGLKLVARAAGSRAADLLILPFVRKDGLRFWQACFGTYPSRTKALKAWQSAPEPLRKTFQDALPQRMAVAIDQVPTRRE